Protein AF-0000000084446096 (afdb_homodimer)

Secondary structure (DSSP, 8-state):
--S----GGGS-SEEEEEE-TT----TT-EEEEEE-SHHHHHHHHHHHTTTTEEEEE-B-TTSTT-SSPPB-SEEEEEEEEEEEE-TTS-EEEEEEEEEEEEEEEEEPPPTTS-EEEEEE-GGGGGGG-SSS------HHHHHHHHHHHHHHTT----HHHHHHS-HHHHHHHHHHHS---HHHHHHHHH-SSHHHHHHHHHHHHHHHHHS-TT--------/--S----GGGS-SEEEEEE-TT----TT-EEEEEE-SHHHHHHHHHHHTTTTEEEEE-B-TTSTT-SSPPB-SEEEEEEEEEEEE-TTS-EEEEEEEEEEEEEEEEEPPPTTS-EEEEEE-GGGGGGG-SSS------HHHHHHHHHHHHHHTT----HHHHHHS-HHHHHHHHHHHS---HHHHHHHHH-SSHHHHHHHHHHHHHHHHHS-TT--------

Radius of gyration: 27.05 Å; Cα contacts (8 Å, |Δi|>4): 772; chains: 2; bounding box: 62×78×59 Å

Nearest PDB structures (foldseek):
  7cr9-assembly1_A  TM=6.882E-01  e=7.696E-15  Meiothermus taiwanensis
  3ljc-assembly1_A  TM=7.240E-01  e=1.503E-13  Escherichia coli K-12
  7p6u-assembly1_A  TM=7.204E-01  e=2.163E-13  Thermus thermophilus
  7p6u-assembly1_C  TM=6.932E-01  e=3.734E-13  Thermus thermophilus
  7ypj-assembly1_C  TM=7.300E-01  e=5.747E-10  Meiothermus taiwanensis

Foldseek 3Di:
DPPDQDDPVLDDQKAFEDADFQFAAAAQDKDKDKADDQLVLVRQVVLVVVQQKHKYWYFDPVQPPDVVGHTDQKIFMWHWPDWDADPVGMIITMTHTHWMWGFPAKDPADPSGTTMGGTHRVLISCSSVPDDDQQPAPVVLQVVLQVLLCVLVVHDDDVVVLVPDRPLVNLSVCLRPPRDGRVLNVVLRPQSDSNSSNVSSSVRSNVNSVVHPPPDPDDDPD/DPPDQDDPVLDDQKAFEDADFQFAAAAQDKDKDKADDQLVLVRQVVLVVVQQKHKYWYFDPVQPPDVVGHTDQKIFMWGWPDWDADPVGMIITMTHTHWMWGFPAKDPADPSGTTMGGTHRVLISCSSVPDDDQQPAPVVLQVVLQVLLCVLVVHDDDVVVLVPDRPLVNLSVCLRPPRDGRVLNVVLRPQSDSNSSNVSNSVRSNVNSVVHPPPDPDDDDD

Sequence (444 aa):
MPAFHPGPESLPEEIAVFPLTGALLLPQGRLPLNIFEPRYLAMVQDSLGRGRFFGMIQPDPSAPGVTPPGLYGTGCLGRVSSFSETEDGRLLITLTGLLRFQVRQELPLHPGGYRRVRADYRPWLADLETGGAEPLLDRAALMSALHPYFRARRIEANWEAIEKLPDPMLVTTLAMVCPFDPREKQALLEAPTPEDRARTLVTLLQMDALGGPDASPSGRPSMPAFHPGPESLPEEIAVFPLTGALLLPQGRLPLNIFEPRYLAMVQDSLGRGRFFGMIQPDPSAPGVTPPGLYGTGCLGRVSSFSETEDGRLLITLTGLLRFQVRQELPLHPGGYRRVRADYRPWLADLETGGAEPLLDRAALMSALHPYFRARRIEANWEAIEKLPDPMLVTTLAMVCPFDPREKQALLEAPTPEDRARTLVTLLQMDALGGPDASPSGRPS

Organism: NCBI:txid207340

Solvent-accessible surface area (backbone atoms only — not comparable to full-atom values): 24596 Å² total; per-residue (Å²): 110,71,57,80,74,77,54,80,86,72,56,72,48,66,37,42,46,48,73,36,78,61,60,56,62,43,56,77,29,76,42,76,44,81,41,68,54,67,30,56,44,42,48,52,54,54,16,38,47,57,83,21,42,38,24,44,30,29,54,24,82,85,44,70,90,45,87,69,64,37,63,47,55,58,34,20,35,22,32,60,43,28,39,36,59,43,66,87,54,29,38,41,34,30,33,31,20,46,27,44,30,34,60,75,40,78,48,74,67,40,94,59,65,34,47,28,30,34,49,42,45,75,94,32,58,69,50,67,53,82,81,59,83,74,53,83,65,65,57,68,61,40,51,63,26,43,54,53,30,32,59,74,67,70,53,86,73,63,61,71,61,58,70,67,42,55,67,68,56,39,47,47,48,49,63,48,64,50,91,56,55,48,69,57,42,48,50,50,67,65,33,88,41,70,44,50,26,45,53,50,50,40,52,52,32,46,54,52,44,70,53,60,91,72,77,68,80,79,75,76,79,128,111,70,57,80,74,79,54,80,86,73,56,71,49,66,38,43,46,50,72,35,78,63,60,55,64,43,56,79,29,76,42,77,45,80,39,68,54,67,31,55,43,45,48,52,53,54,16,39,47,57,84,21,41,37,23,43,30,30,54,25,80,85,43,70,90,46,87,70,63,35,62,48,56,57,34,20,36,22,32,60,44,26,39,34,61,43,65,87,54,30,38,40,33,30,34,32,20,46,26,43,30,34,60,76,40,78,47,75,66,39,93,59,66,34,46,30,30,33,48,42,45,77,92,31,58,70,49,68,54,81,81,59,81,74,52,82,64,64,55,68,61,40,51,63,29,45,55,54,29,32,58,74,67,69,54,88,73,62,60,70,61,56,69,67,42,56,66,68,56,39,48,48,49,48,63,49,66,51,90,57,55,48,67,56,41,49,50,50,66,66,35,89,42,70,44,50,26,43,51,51,51,39,52,51,32,48,54,52,44,70,53,59,89,71,76,66,81,78,77,78,78,128

pLDDT: mean 86.95, std 16.66, range [24.16, 98.62]

InterPro domains:
  IPR001711 Phospholipase C, phosphatidylinositol-specific, Y domain [PS50008] (80-123)
  IPR003111 Lon protease, N-terminal domain [PF02190] (14-206)
  IPR003111 Lon protease, N-terminal domain [PS51787] (15-209)
  IPR003111 Lon protease, N-terminal domain [SM00464] (14-207)
  IPR015947 PUA-like superfamily [SSF88697] (14-206)
  IPR046336 Lon protease, N-terminal domain superfamily [G3DSA:2.30.130.40] (13-120)

Structure (mmCIF, N/CA/C/O backbone):
data_AF-0000000084446096-model_v1
#
loop_
_entity.id
_entity.type
_entity.pdbx_description
1 polymer 'Peptidase S16'
#
loop_
_atom_site.group_PDB
_atom_site.id
_atom_site.type_symbol
_atom_site.label_atom_id
_atom_site.label_alt_id
_atom_site.label_comp_id
_atom_site.label_asym_id
_atom_site.label_entity_id
_atom_site.label_seq_id
_atom_site.pdbx_PDB_ins_code
_atom_site.Cartn_x
_atom_site.Cartn_y
_atom_site.Cartn_z
_atom_site.occupancy
_atom_site.B_iso_or_equiv
_atom_site.auth_seq_id
_atom_site.auth_comp_id
_atom_site.auth_asym_id
_atom_site.auth_atom_id
_atom_site.pdbx_PDB_model_num
ATOM 1 N N . MET A 1 1 ? -19.516 4.328 5.246 1 31.83 1 MET A N 1
ATOM 2 C CA . MET A 1 1 ? -18.672 4.699 6.387 1 31.83 1 MET A CA 1
ATOM 3 C C . MET A 1 1 ? -17.203 4.5 6.07 1 31.83 1 MET A C 1
ATOM 5 O O . MET A 1 1 ? -16.828 3.562 5.359 1 31.83 1 MET A O 1
ATOM 9 N N . PRO A 1 2 ? -16.484 5.578 6.168 1 45.25 2 PRO A N 1
ATOM 10 C CA . PRO A 1 2 ? -15.062 5.316 5.922 1 45.25 2 PRO A CA 1
ATOM 11 C C . PRO A 1 2 ? -14.562 4.074 6.652 1 45.25 2 PRO A C 1
ATOM 13 O O . PRO A 1 2 ? -15.062 3.736 7.727 1 45.25 2 PRO A O 1
ATOM 16 N N . ALA A 1 3 ? -14.008 3.195 5.82 1 50.19 3 ALA A N 1
ATOM 17 C CA . ALA A 1 3 ? -13.797 1.806 6.215 1 50.19 3 ALA A CA 1
ATOM 18 C C . ALA A 1 3 ? -13.125 1.723 7.586 1 50.19 3 ALA A C 1
ATOM 20 O O . ALA A 1 3 ? -13.383 0.788 8.352 1 50.19 3 ALA A O 1
ATOM 21 N N . PHE A 1 4 ? -12.242 2.766 7.84 1 55.53 4 PHE A N 1
ATOM 22 C CA . PHE A 1 4 ? -11.57 2.578 9.117 1 55.53 4 PHE A CA 1
ATOM 23 C C . PHE A 1 4 ? -11.969 3.672 10.102 1 55.53 4 PHE A C 1
ATOM 25 O O . PHE A 1 4 ? -11.672 4.848 9.883 1 55.53 4 PHE A O 1
ATOM 32 N N . HIS A 1 5 ? -12.883 3.389 11.109 1 64.19 5 HIS A N 1
ATOM 33 C CA . HIS A 1 5 ? -13.289 4.285 12.188 1 64.19 5 HIS A CA 1
ATOM 34 C C . HIS A 1 5 ? -12.898 3.732 13.547 1 64.19 5 HIS A C 1
ATOM 36 O O . HIS A 1 5 ? -13.711 3.092 14.227 1 64.19 5 HIS A O 1
ATOM 42 N N . PRO A 1 6 ? -11.641 4.07 13.836 1 65.5 6 PRO A N 1
ATOM 43 C CA . PRO A 1 6 ? -11.195 3.486 15.109 1 65.5 6 PRO A CA 1
ATOM 44 C C . PRO A 1 6 ? -11.812 4.176 16.328 1 65.5 6 PRO A C 1
ATOM 46 O O . PRO A 1 6 ? -12.039 5.387 16.297 1 65.5 6 PRO A O 1
ATOM 49 N N . GLY A 1 7 ? -12.219 3.348 17.266 1 72.56 7 GLY A N 1
ATOM 50 C CA . GLY A 1 7 ? -12.539 3.928 18.547 1 72.56 7 GLY A CA 1
ATOM 51 C C . GLY A 1 7 ? -11.328 4.473 19.281 1 72.56 7 GLY A C 1
ATOM 52 O O . GLY A 1 7 ? -10.195 4.074 19 1 72.56 7 GLY A O 1
ATOM 53 N N . PRO A 1 8 ? -11.492 5.488 20.078 1 74.5 8 PRO A N 1
ATOM 54 C CA . PRO A 1 8 ? -10.375 6.121 20.781 1 74.5 8 PRO A CA 1
ATOM 55 C C . PRO A 1 8 ? -9.492 5.109 21.516 1 74.5 8 PRO A C 1
ATOM 57 O O . PRO A 1 8 ? -8.281 5.32 21.641 1 74.5 8 PRO A O 1
ATOM 60 N N . GLU A 1 9 ? -10.062 4.059 21.922 1 75.88 9 GLU A N 1
ATOM 61 C CA . GLU A 1 9 ? -9.328 3.059 22.688 1 75.88 9 GLU A CA 1
ATOM 62 C C . GLU A 1 9 ? -8.344 2.295 21.812 1 75.88 9 GLU A C 1
ATOM 64 O O . GLU A 1 9 ? -7.398 1.687 22.312 1 75.88 9 GLU A O 1
ATOM 69 N N . SER A 1 10 ? -8.5 2.408 20.547 1 83.12 10 SER A N 1
ATOM 70 C CA . SER A 1 10 ? -7.684 1.621 19.641 1 83.12 10 SER A CA 1
ATOM 71 C C . SER A 1 10 ? -6.5 2.43 19.109 1 83.12 10 SER A C 1
ATOM 73 O O . SER A 1 10 ? -5.633 1.896 18.422 1 83.12 10 SER A O 1
ATOM 75 N N . LEU A 1 11 ? -6.445 3.67 19.641 1 90.75 11 LEU A N 1
ATOM 76 C CA . LEU A 1 11 ? -5.398 4.543 19.125 1 90.75 11 LEU A CA 1
ATOM 77 C C . LEU A 1 11 ? -4.094 4.332 19.891 1 90.75 11 LEU A C 1
ATOM 79 O O . LEU A 1 11 ? -4.105 4.141 21.109 1 90.75 11 LEU A O 1
ATOM 83 N N . PRO A 1 12 ? -3.021 4.324 19.234 1 94.44 12 PRO A N 1
ATOM 84 C CA . PRO A 1 12 ? -1.733 4.098 19.891 1 94.44 12 PRO A CA 1
ATOM 85 C C . PRO A 1 12 ? -1.285 5.285 20.75 1 94.44 12 PRO A C 1
ATOM 87 O O . PRO A 1 12 ? -1.377 6.434 20.297 1 94.44 12 PRO A O 1
ATOM 90 N N . GLU A 1 13 ? -0.764 5.039 21.891 1 94.5 13 GLU A N 1
ATOM 91 C CA . GLU A 1 13 ? -0.265 6.082 22.781 1 94.5 13 GLU A CA 1
ATOM 92 C C . GLU A 1 13 ? 1.107 6.578 22.344 1 94.5 13 GLU A C 1
ATOM 94 O O . GLU A 1 13 ? 1.415 7.766 22.469 1 94.5 13 GLU A O 1
ATOM 99 N N . GLU A 1 14 ? 1.93 5.613 21.984 1 97.12 14 GLU A N 1
ATOM 100 C CA . GLU A 1 14 ? 3.24 5.934 21.422 1 97.12 14 GLU A CA 1
ATOM 101 C C . GLU A 1 14 ? 3.246 5.801 19.906 1 97.12 14 GLU A C 1
ATOM 103 O O . GLU A 1 14 ? 2.889 4.75 19.375 1 97.12 14 GLU A O 1
ATOM 108 N N . ILE A 1 15 ? 3.623 6.852 19.25 1 97.75 15 ILE A N 1
ATOM 109 C CA . ILE A 1 15 ? 3.572 6.82 17.797 1 97.75 15 ILE A CA 1
ATOM 110 C C . ILE A 1 15 ? 4.895 7.32 17.219 1 97.75 15 ILE A C 1
ATOM 112 O O . ILE A 1 15 ? 5.562 8.164 17.828 1 97.75 15 ILE A O 1
ATOM 116 N N . ALA A 1 16 ? 5.301 6.766 16.094 1 98.25 16 ALA A N 1
ATOM 117 C CA . ALA A 1 16 ? 6.348 7.367 15.281 1 98.25 16 ALA A CA 1
ATOM 118 C C . ALA A 1 16 ? 5.875 8.672 14.656 1 98.25 16 ALA A C 1
ATOM 120 O O . ALA A 1 16 ? 4.68 8.852 14.398 1 98.25 16 ALA A O 1
ATOM 121 N N . VAL A 1 17 ? 6.746 9.586 14.445 1 98.06 17 VAL A N 1
ATOM 122 C CA . VAL A 1 17 ? 6.352 10.852 13.828 1 98.06 17 VAL A CA 1
ATOM 123 C C . VAL A 1 17 ? 7.285 11.164 12.656 1 98.06 17 VAL A C 1
ATOM 125 O O . VAL A 1 17 ? 8.469 10.828 12.695 1 98.06 17 VAL A O 1
ATOM 128 N N . PHE A 1 18 ? 6.785 11.75 11.656 1 98.19 18 PHE A N 1
ATOM 129 C CA . PHE A 1 18 ? 7.5 12.234 10.477 1 98.19 18 PHE A CA 1
ATOM 130 C C . PHE A 1 18 ? 7.555 13.758 10.461 1 98.19 18 PHE A C 1
ATOM 132 O O . PHE A 1 18 ? 6.613 14.406 10.008 1 98.19 18 PHE A O 1
ATOM 139 N N . PRO A 1 19 ? 8.617 14.273 10.977 1 97.12 19 PRO A N 1
ATOM 140 C CA . PRO A 1 19 ? 8.766 15.727 10.922 1 97.12 19 PRO A CA 1
ATOM 141 C C . PRO A 1 19 ? 9.023 16.25 9.508 1 97.12 19 PRO A C 1
ATOM 143 O O . PRO A 1 19 ? 10.023 15.883 8.883 1 97.12 19 PRO A O 1
ATOM 146 N N . LEU A 1 20 ? 8.156 17.078 9.016 1 95.69 20 LEU A N 1
ATOM 147 C CA . LEU A 1 20 ? 8.305 17.625 7.672 1 95.69 20 LEU A CA 1
ATOM 148 C C . LEU A 1 20 ? 7.824 19.078 7.629 1 95.69 20 LEU A C 1
ATOM 150 O O . LEU A 1 20 ? 6.641 19.359 7.832 1 95.69 20 LEU A O 1
ATOM 154 N N . THR A 1 21 ? 8.742 19.891 7.344 1 94.69 21 THR A N 1
ATOM 155 C CA . THR A 1 21 ? 8.422 21.312 7.293 1 94.69 21 THR A CA 1
ATOM 156 C C . THR A 1 21 ? 7.492 21.625 6.117 1 94.69 21 THR A C 1
ATOM 158 O O . THR A 1 21 ? 7.727 21.156 5 1 94.69 21 THR A O 1
ATOM 161 N N . GLY A 1 22 ? 6.43 22.312 6.367 1 94.12 22 GLY A N 1
ATOM 162 C CA . GLY A 1 22 ? 5.551 22.797 5.316 1 94.12 22 GLY A CA 1
ATOM 163 C C . GLY A 1 22 ? 4.496 21.797 4.906 1 94.12 22 GLY A C 1
ATOM 164 O O . GLY A 1 22 ? 3.631 22.094 4.078 1 94.12 22 GLY A O 1
ATOM 165 N N . ALA A 1 23 ? 4.52 20.625 5.465 1 95 23 ALA A N 1
ATOM 166 C CA . ALA A 1 23 ? 3.5 19.625 5.18 1 95 23 ALA A CA 1
ATOM 167 C C . ALA A 1 23 ? 2.379 19.672 6.211 1 95 23 ALA A C 1
ATOM 169 O O . ALA A 1 23 ? 2.635 19.812 7.41 1 95 23 ALA A O 1
ATOM 170 N N . LEU A 1 24 ? 1.192 19.672 5.703 1 96.94 24 LEU A N 1
ATOM 171 C CA . LEU A 1 24 ? 0.022 19.656 6.574 1 96.94 24 LEU A CA 1
ATOM 172 C C . LEU A 1 24 ? -0.856 18.438 6.297 1 96.94 24 LEU A C 1
ATOM 174 O O . LEU A 1 24 ? -1.162 18.141 5.141 1 96.94 24 LEU A O 1
ATOM 178 N N . LEU A 1 25 ? -1.124 17.703 7.324 1 98.19 25 LEU A N 1
ATOM 179 C CA . LEU A 1 25 ? -2.133 16.656 7.297 1 98.19 25 LEU A CA 1
ATOM 180 C C . LEU A 1 25 ? -3.305 17 8.211 1 98.19 25 LEU A C 1
ATOM 182 O O . LEU A 1 25 ? -3.107 17.359 9.375 1 98.19 25 LEU A O 1
ATOM 186 N N . LEU A 1 26 ? -4.457 16.984 7.637 1 97.38 26 LEU A N 1
ATOM 187 C CA . LEU A 1 26 ? -5.68 17.219 8.398 1 97.38 26 LEU A CA 1
ATOM 188 C C . LEU A 1 26 ? -6.539 15.953 8.438 1 97.38 26 LEU A C 1
ATOM 190 O O . LEU A 1 26 ? -6.398 15.078 7.582 1 97.38 26 LEU A O 1
ATOM 194 N N . PRO A 1 27 ? -7.387 15.836 9.5 1 95 27 PRO A N 1
ATOM 195 C CA . PRO A 1 27 ? -8.312 14.703 9.5 1 95 27 PRO A CA 1
ATOM 196 C C . PRO A 1 27 ? -9.07 14.555 8.18 1 95 27 PRO A C 1
ATOM 198 O O . PRO A 1 27 ? -9.5 15.555 7.594 1 95 27 PRO A O 1
ATOM 201 N N . GLN A 1 28 ? -9.086 13.336 7.68 1 91.75 28 GLN A N 1
ATOM 202 C CA . GLN A 1 28 ? -9.766 12.961 6.445 1 91.75 28 GLN A CA 1
ATOM 203 C C . GLN A 1 28 ? -8.992 13.422 5.219 1 91.75 28 GLN A C 1
ATOM 205 O O . GLN A 1 28 ? -9.344 13.094 4.086 1 91.75 28 GLN A O 1
ATOM 210 N N . GLY A 1 29 ? -7.973 14.219 5.418 1 95 29 GLY A N 1
ATOM 211 C CA . GLY A 1 29 ? -7.102 14.594 4.316 1 95 29 GLY A CA 1
ATOM 212 C C . GLY A 1 29 ? -6.191 13.469 3.861 1 95 29 GLY A C 1
ATOM 213 O O . GLY A 1 29 ? -5.848 12.586 4.648 1 95 29 GLY A O 1
ATOM 214 N N . ARG A 1 30 ? -5.848 13.484 2.604 1 96.06 30 ARG A N 1
ATOM 215 C CA . ARG A 1 30 ? -4.922 12.5 2.039 1 96.06 30 ARG A CA 1
ATOM 216 C C . ARG A 1 30 ? -3.619 13.164 1.605 1 96.06 30 ARG A C 1
ATOM 218 O O . ARG A 1 30 ? -3.631 14.102 0.798 1 96.06 30 ARG A O 1
ATOM 225 N N . LEU A 1 31 ? -2.549 12.68 2.139 1 97.5 31 LEU A N 1
ATOM 226 C CA . LEU A 1 31 ? -1.237 13.258 1.86 1 97.5 31 LEU A CA 1
ATOM 227 C C . LEU A 1 31 ? -0.334 12.242 1.167 1 97.5 31 LEU A C 1
ATOM 229 O O . LEU A 1 31 ? 0.108 11.266 1.788 1 97.5 31 LEU A O 1
ATOM 233 N N . PRO A 1 32 ? -0.068 12.414 -0.142 1 97.19 32 PRO A N 1
ATOM 234 C CA . PRO A 1 32 ? 0.92 11.555 -0.799 1 97.19 32 PRO A CA 1
ATOM 235 C C . PRO A 1 32 ? 2.354 11.867 -0.376 1 97.19 32 PRO A C 1
ATOM 237 O O . PRO A 1 32 ? 2.711 13.039 -0.226 1 97.19 32 PRO A O 1
ATOM 240 N N . LEU A 1 33 ? 3.146 10.922 -0.119 1 97.56 33 LEU A N 1
ATOM 241 C CA . LEU A 1 33 ? 4.539 11.07 0.29 1 97.56 33 LEU A CA 1
ATOM 242 C C . LEU A 1 33 ? 5.441 10.125 -0.495 1 97.56 33 LEU A C 1
ATOM 244 O O . LEU A 1 33 ? 5.027 9.016 -0.851 1 97.56 33 LEU A O 1
ATOM 248 N N . ASN A 1 34 ? 6.547 10.586 -0.833 1 96.56 34 ASN A N 1
ATOM 249 C CA . ASN A 1 34 ? 7.633 9.789 -1.397 1 96.56 34 ASN A CA 1
ATOM 250 C C . ASN A 1 34 ? 8.727 9.531 -0.369 1 96.56 34 ASN A C 1
ATOM 252 O O . ASN A 1 34 ? 9.461 10.445 0.012 1 96.56 34 ASN A O 1
ATOM 256 N N . ILE A 1 35 ? 8.844 8.32 0.044 1 97.44 35 ILE A N 1
ATOM 257 C CA . ILE A 1 35 ? 9.742 7.973 1.136 1 97.44 35 ILE A CA 1
ATOM 258 C C . ILE A 1 35 ? 10.992 7.289 0.577 1 97.44 35 ILE A C 1
ATOM 260 O O . ILE A 1 35 ? 10.891 6.27 -0.111 1 97.44 35 ILE A O 1
ATOM 264 N N . PHE A 1 36 ? 12.227 7.805 0.902 1 95.69 36 PHE A N 1
ATOM 265 C CA . PHE A 1 36 ? 13.43 7.188 0.361 1 95.69 36 PHE A CA 1
ATOM 266 C C . PHE A 1 36 ? 14.555 7.195 1.39 1 95.69 36 PHE A C 1
ATOM 268 O O . PHE A 1 36 ? 15.531 6.453 1.26 1 95.69 36 PHE A O 1
ATOM 275 N N . GLU A 1 37 ? 14.469 8.062 2.383 1 95.94 37 GLU A N 1
ATOM 276 C CA . GLU A 1 37 ? 15.484 8.047 3.43 1 95.94 37 GLU A CA 1
ATOM 277 C C . GLU A 1 37 ? 15.391 6.773 4.27 1 95.94 37 GLU A C 1
ATOM 279 O O . GLU A 1 37 ? 14.305 6.379 4.691 1 95.94 37 GLU A O 1
ATOM 284 N N . PRO A 1 38 ? 16.438 6.137 4.605 1 95.5 38 PRO A N 1
ATOM 285 C CA . PRO A 1 38 ? 16.438 4.855 5.312 1 95.5 38 PRO A CA 1
ATOM 286 C C . PRO A 1 38 ? 15.641 4.887 6.609 1 95.5 38 PRO A C 1
ATOM 288 O O . PRO A 1 38 ? 14.891 3.953 6.898 1 95.5 38 PRO A O 1
ATOM 291 N N . ARG A 1 39 ? 15.781 5.934 7.434 1 96.25 39 ARG A N 1
ATOM 292 C CA . ARG A 1 39 ? 15.078 6 8.711 1 96.25 39 ARG A CA 1
ATOM 293 C C . ARG A 1 39 ? 13.57 6.059 8.508 1 96.25 39 ARG A C 1
ATOM 295 O O . ARG A 1 39 ? 12.812 5.473 9.281 1 96.25 39 ARG A O 1
ATOM 302 N N . TYR A 1 40 ? 13.141 6.75 7.508 1 97.19 40 TYR A N 1
ATOM 303 C CA . TYR A 1 40 ? 11.703 6.871 7.277 1 97.19 40 TYR A CA 1
ATOM 304 C C . TYR A 1 40 ? 11.172 5.645 6.547 1 97.19 40 TYR A C 1
ATOM 306 O O . TYR A 1 40 ? 9.992 5.297 6.691 1 97.19 40 TYR A O 1
ATOM 314 N N . LEU A 1 41 ? 12.023 5.035 5.715 1 95.12 41 LEU A N 1
ATOM 315 C CA . LEU A 1 41 ? 11.648 3.73 5.184 1 95.12 41 LEU A CA 1
ATOM 316 C C . LEU A 1 41 ? 11.359 2.744 6.309 1 95.12 41 LEU A C 1
ATOM 318 O O . LEU A 1 41 ? 10.344 2.051 6.289 1 95.12 41 LEU A O 1
ATOM 322 N N . ALA A 1 42 ? 12.227 2.729 7.281 1 94.81 42 ALA A N 1
ATOM 323 C CA . ALA A 1 42 ? 12.047 1.869 8.445 1 94.81 42 ALA A CA 1
ATOM 324 C C . ALA A 1 42 ? 10.773 2.23 9.211 1 94.81 42 ALA A C 1
ATOM 326 O O . ALA A 1 42 ? 10.031 1.348 9.641 1 94.81 42 ALA A O 1
ATOM 327 N N . MET A 1 43 ? 10.547 3.496 9.359 1 97.19 43 MET A N 1
ATOM 328 C CA . MET A 1 43 ? 9.367 3.979 10.07 1 97.19 43 MET A CA 1
ATOM 329 C C . MET A 1 43 ? 8.086 3.469 9.414 1 97.19 43 MET A C 1
ATOM 331 O O . MET A 1 43 ? 7.211 2.928 10.094 1 97.19 43 MET A O 1
ATOM 335 N N . VAL A 1 44 ? 8.047 3.666 8.102 1 96.56 44 VAL A N 1
ATOM 336 C CA . VAL A 1 44 ? 6.852 3.266 7.367 1 96.56 44 VAL A CA 1
ATOM 337 C C . VAL A 1 44 ? 6.684 1.749 7.438 1 96.56 44 VAL A C 1
ATOM 339 O O . VAL A 1 44 ? 5.594 1.251 7.73 1 96.56 44 VAL A O 1
ATOM 342 N N . GLN A 1 45 ? 7.746 1.01 7.23 1 92.69 45 GLN A N 1
ATOM 343 C CA . GLN A 1 45 ? 7.688 -0.447 7.289 1 92.69 45 GLN A CA 1
ATOM 344 C C . GLN A 1 45 ? 7.199 -0.924 8.656 1 92.69 45 GLN A C 1
ATOM 346 O O . GLN A 1 45 ? 6.332 -1.796 8.742 1 92.69 45 GLN A O 1
ATOM 351 N N . ASP A 1 46 ? 7.715 -0.338 9.711 1 94.31 46 ASP A N 1
ATOM 352 C CA . ASP A 1 46 ? 7.305 -0.697 11.062 1 94.31 46 ASP A CA 1
ATOM 353 C C . ASP A 1 46 ? 5.832 -0.364 11.297 1 94.31 46 ASP A C 1
ATOM 355 O O . ASP A 1 46 ? 5.113 -1.125 11.945 1 94.31 46 ASP A O 1
ATOM 359 N N . SER A 1 47 ? 5.422 0.729 10.789 1 95.88 47 SER A N 1
ATOM 360 C CA . SER A 1 47 ? 4.051 1.175 10.992 1 95.88 47 SER A CA 1
ATOM 361 C C . SER A 1 47 ? 3.055 0.221 10.344 1 95.88 47 SER A C 1
ATOM 363 O O . SER A 1 47 ? 1.933 0.059 10.828 1 95.88 47 SER A O 1
ATOM 365 N N . LEU A 1 48 ? 3.463 -0.393 9.203 1 92.56 48 LEU A N 1
ATOM 366 C CA . LEU A 1 48 ? 2.598 -1.336 8.5 1 92.56 48 LEU A CA 1
ATOM 367 C C . LEU A 1 48 ? 2.17 -2.471 9.43 1 92.56 48 LEU A C 1
ATOM 369 O O . LEU A 1 48 ? 1.053 -2.98 9.312 1 92.56 48 LEU A O 1
ATOM 373 N N . GLY A 1 49 ? 3.002 -2.799 10.367 1 89.19 49 GLY A N 1
ATOM 374 C CA . GLY A 1 49 ? 2.703 -3.883 11.289 1 89.19 49 GLY A CA 1
ATOM 375 C C . GLY A 1 49 ? 2.051 -3.408 12.578 1 89.19 49 GLY A C 1
ATOM 376 O O . GLY A 1 49 ? 1.717 -4.219 13.445 1 89.19 49 GLY A O 1
ATOM 377 N N . ARG A 1 50 ? 1.949 -2.096 12.719 1 89.44 50 ARG A N 1
ATOM 378 C CA . ARG A 1 50 ? 1.402 -1.511 13.938 1 89.44 50 ARG A CA 1
ATOM 379 C C . ARG A 1 50 ? 0.181 -0.65 13.633 1 89.44 50 ARG A C 1
ATOM 381 O O . ARG A 1 50 ? 0.111 0.507 14.047 1 89.44 50 ARG A O 1
ATOM 388 N N . GLY A 1 51 ? -0.7 -1.216 12.875 1 90.31 51 GLY A N 1
ATOM 389 C CA . GLY A 1 51 ? -1.942 -0.521 12.578 1 90.31 51 GLY A CA 1
ATOM 390 C C . GLY A 1 51 ? -1.814 0.472 11.438 1 90.31 51 GLY A C 1
ATOM 391 O O . GLY A 1 51 ? -2.785 1.144 11.078 1 90.31 51 GLY A O 1
ATOM 392 N N . ARG A 1 52 ? -0.59 0.663 10.891 1 94.44 52 ARG A N 1
ATOM 393 C CA . ARG A 1 52 ? -0.302 1.537 9.758 1 94.44 52 ARG A CA 1
ATOM 394 C C . ARG A 1 52 ? -0.38 3.004 10.164 1 94.44 52 ARG A C 1
ATOM 396 O O . ARG A 1 52 ? -0.802 3.852 9.375 1 94.44 52 ARG A O 1
ATOM 403 N N . PHE A 1 53 ? 0.006 3.244 11.469 1 96.56 53 PHE A N 1
ATOM 404 C CA . PHE A 1 53 ? -0.144 4.594 12 1 96.56 53 PHE A CA 1
ATOM 405 C C . PHE A 1 53 ? 1.21 5.285 12.109 1 96.56 53 PHE A C 1
ATOM 407 O O . PHE A 1 53 ? 2.199 4.664 12.5 1 96.56 53 PHE A O 1
ATOM 414 N N . PHE A 1 54 ? 1.266 6.516 11.742 1 97.81 54 PHE A N 1
ATOM 415 C CA . PHE A 1 54 ? 2.301 7.422 12.227 1 97.81 54 PHE A CA 1
ATOM 416 C C . PHE A 1 54 ? 1.841 8.867 12.133 1 97.81 54 PHE A C 1
ATOM 418 O O . PHE A 1 54 ? 0.833 9.164 11.484 1 97.81 54 PHE A O 1
ATOM 425 N N . GLY A 1 55 ? 2.494 9.703 12.82 1 98.38 55 GLY A N 1
ATOM 426 C CA . GLY A 1 55 ? 2.062 11.086 12.906 1 98.38 55 GLY A CA 1
ATOM 427 C C . GLY A 1 55 ? 2.857 12.016 12.008 1 98.38 55 GLY A C 1
ATOM 428 O O . GLY A 1 55 ? 4.078 11.883 11.891 1 98.38 55 GLY A O 1
ATOM 429 N N . MET A 1 56 ? 2.156 12.883 11.359 1 98.56 56 MET A N 1
ATOM 430 C CA . MET A 1 56 ? 2.768 14.008 10.664 1 98.56 56 MET A CA 1
ATOM 431 C C . MET A 1 56 ? 2.893 15.219 11.586 1 98.56 56 MET A C 1
ATOM 433 O O . MET A 1 56 ? 1.946 15.562 12.297 1 98.56 56 MET A O 1
ATOM 437 N N . ILE A 1 57 ? 4.039 15.836 11.586 1 98.19 57 ILE A N 1
ATOM 438 C CA . ILE A 1 57 ? 4.254 16.969 12.469 1 98.19 57 ILE A CA 1
ATOM 439 C C . ILE A 1 57 ? 5.312 17.891 11.875 1 98.19 57 ILE A C 1
ATOM 441 O O . ILE A 1 57 ? 6.203 17.438 11.148 1 98.19 57 ILE A O 1
ATOM 445 N N . GLN A 1 58 ? 5.199 19.188 12.102 1 96.94 58 GLN A N 1
ATOM 446 C CA . GLN A 1 58 ? 6.215 20.109 11.641 1 96.94 58 GLN A CA 1
ATOM 447 C C . GLN A 1 58 ? 7.285 20.344 12.711 1 96.94 58 GLN A C 1
ATOM 449 O O . GLN A 1 58 ? 6.984 20.344 13.906 1 96.94 58 GLN A O 1
ATOM 454 N N . PRO A 1 59 ? 8.469 20.453 12.266 1 94.38 59 PRO A N 1
ATOM 455 C CA . PRO A 1 59 ? 9.461 20.969 13.211 1 94.38 59 PRO A CA 1
ATOM 456 C C . PRO A 1 59 ? 9.148 22.391 13.672 1 94.38 59 PRO A C 1
ATOM 458 O O . PRO A 1 59 ? 8.523 23.156 12.938 1 94.38 59 PRO A O 1
ATOM 461 N N . ASP A 1 60 ? 9.516 22.656 14.867 1 90.44 60 ASP A N 1
ATOM 462 C CA . ASP A 1 60 ? 9.312 23.984 15.43 1 90.44 60 ASP A CA 1
ATOM 463 C C . ASP A 1 60 ? 10.555 24.859 15.227 1 90.44 60 ASP A C 1
ATOM 465 O O . ASP A 1 60 ? 11.609 24.594 15.812 1 90.44 60 ASP A O 1
ATOM 469 N N . PRO A 1 61 ? 10.484 25.844 14.367 1 80.5 61 PRO A N 1
ATOM 470 C CA . PRO A 1 61 ? 11.664 26.688 14.125 1 80.5 61 PRO A CA 1
ATOM 471 C C . PRO A 1 61 ? 12.117 27.453 15.375 1 80.5 61 PRO A C 1
ATOM 473 O O . PRO A 1 61 ? 13.25 27.922 15.438 1 80.5 61 PRO A O 1
ATOM 476 N N . SER A 1 62 ? 11.195 27.766 16.281 1 76 62 SER A N 1
ATOM 477 C CA . SER A 1 62 ? 11.516 28.562 17.453 1 76 62 SER A CA 1
ATOM 478 C C . SER A 1 62 ? 12.344 27.766 18.453 1 76 62 SER A C 1
ATOM 480 O O . SER A 1 62 ? 12.883 28.328 19.406 1 76 62 SER A O 1
ATOM 482 N N . ALA A 1 63 ? 12.375 26.438 18.328 1 64.56 63 ALA A N 1
ATOM 483 C CA . ALA A 1 63 ? 13.195 25.656 19.25 1 64.56 63 ALA A CA 1
ATOM 484 C C . ALA A 1 63 ? 14.656 25.641 18.797 1 64.56 63 ALA A C 1
ATOM 486 O O . ALA A 1 63 ? 15.094 24.703 18.141 1 64.56 63 ALA A O 1
ATOM 487 N N . PRO A 1 64 ? 15.336 26.797 18.844 1 56.28 64 PRO A N 1
ATOM 488 C CA . PRO A 1 64 ? 16.719 26.938 18.406 1 56.28 64 PRO A CA 1
ATOM 489 C C . PRO A 1 64 ? 17.688 26.078 19.219 1 56.28 64 PRO A C 1
ATOM 491 O O . PRO A 1 64 ? 17.453 25.828 20.406 1 56.28 64 PRO A O 1
ATOM 494 N N . GLY A 1 65 ? 18.766 25.422 18.531 1 53.59 65 GLY A N 1
ATOM 495 C CA . GLY A 1 65 ? 19.953 24.875 19.156 1 53.59 65 GLY A CA 1
ATOM 496 C C . GLY A 1 65 ? 19.844 23.375 19.422 1 53.59 65 GLY A C 1
ATOM 497 O O . GLY A 1 65 ? 20.781 22.766 19.938 1 53.59 65 GLY A O 1
ATOM 498 N N . VAL A 1 66 ? 18.562 22.891 19.547 1 55.53 66 VAL A N 1
ATOM 499 C CA . VAL A 1 66 ? 18.547 21.469 19.875 1 55.53 66 VAL A CA 1
ATOM 500 C C . VAL A 1 66 ? 18.609 20.641 18.594 1 55.53 66 VAL A C 1
ATOM 502 O O . VAL A 1 66 ? 17.938 20.953 17.609 1 55.53 66 VAL A O 1
ATOM 505 N N . THR A 1 67 ? 19.688 20.016 18.266 1 63.53 67 THR A N 1
ATOM 506 C CA . THR A 1 67 ? 19.797 19.016 17.219 1 63.53 67 THR A CA 1
ATOM 507 C C . THR A 1 67 ? 19.344 17.656 17.719 1 63.53 67 THR A C 1
ATOM 509 O O . THR A 1 67 ? 19.922 17.109 18.672 1 63.53 67 THR A O 1
ATOM 512 N N . PRO A 1 68 ? 18.297 17.219 17.109 1 68.31 68 PRO A N 1
ATOM 513 C CA . PRO A 1 68 ? 17.422 17.672 16.031 1 68.31 68 PRO A CA 1
ATOM 514 C C . PRO A 1 68 ? 16.438 18.75 16.5 1 68.31 68 PRO A C 1
ATOM 516 O O . PRO A 1 68 ? 16.188 18.891 17.688 1 68.31 68 PRO A O 1
ATOM 519 N N . PRO A 1 69 ? 15.953 19.578 15.555 1 77.12 69 PRO A N 1
ATOM 520 C CA . PRO A 1 69 ? 15.016 20.641 15.922 1 77.12 69 PRO A CA 1
ATOM 521 C C . PRO A 1 69 ? 13.82 20.125 16.719 1 77.12 69 PRO A C 1
ATOM 523 O O . PRO A 1 69 ? 13.391 18.984 16.531 1 77.12 69 PRO A O 1
ATOM 526 N N . GLY A 1 70 ? 13.359 20.859 17.547 1 90.31 70 GLY A N 1
ATOM 527 C CA . GLY A 1 70 ? 12.148 20.531 18.266 1 90.31 70 GLY A CA 1
ATOM 528 C C . GLY A 1 70 ? 10.93 20.391 17.375 1 90.31 70 GLY A C 1
ATOM 529 O O . GLY A 1 70 ? 11 20.688 16.172 1 90.31 70 GLY A O 1
ATOM 530 N N . LEU A 1 71 ? 9.898 19.812 17.828 1 94.81 71 LEU A N 1
ATOM 531 C CA . LEU A 1 71 ? 8.648 19.609 17.109 1 94.81 71 LEU A CA 1
ATOM 532 C C . LEU A 1 71 ? 7.574 20.578 17.594 1 94.81 71 LEU A C 1
ATOM 534 O O . LEU A 1 71 ? 7.602 21.016 18.75 1 94.81 71 LEU A O 1
ATOM 538 N N . TYR A 1 72 ? 6.719 21.016 16.734 1 95.75 72 TYR A N 1
ATOM 539 C CA . TYR A 1 72 ? 5.5 21.672 17.203 1 95.75 72 TYR A CA 1
ATOM 540 C C . TYR A 1 72 ? 4.738 20.781 18.172 1 95.75 72 TYR A C 1
ATOM 542 O O . TYR A 1 72 ? 4.938 19.562 18.188 1 95.75 72 TYR A O 1
ATOM 550 N N . GLY A 1 73 ? 3.875 21.328 18.984 1 96.06 73 GLY A N 1
ATOM 551 C CA . GLY A 1 73 ? 3.146 20.578 20 1 96.06 73 GLY A CA 1
ATOM 552 C C . GLY A 1 73 ? 1.973 19.797 19.438 1 96.06 73 GLY A C 1
ATOM 553 O O . GLY A 1 73 ? 1.465 18.875 20.078 1 96.06 73 GLY A O 1
ATOM 554 N N . THR A 1 74 ? 1.573 20.188 18.219 1 97.94 74 THR A N 1
ATOM 555 C CA . THR A 1 74 ? 0.394 19.562 17.625 1 97.94 74 THR A CA 1
ATOM 556 C C . THR A 1 74 ? 0.721 18.969 16.266 1 97.94 74 THR A C 1
ATOM 558 O O . THR A 1 74 ? 1.377 19.609 15.445 1 97.94 74 THR A O 1
ATOM 561 N N . GLY A 1 75 ? 0.352 17.719 16.078 1 98.31 75 GLY A N 1
ATOM 562 C CA . GLY A 1 75 ? 0.408 17.047 14.797 1 98.31 75 GLY A CA 1
ATOM 563 C C . GLY A 1 75 ? -0.88 16.328 14.453 1 98.31 75 GLY A C 1
ATOM 564 O O . GLY A 1 75 ? -1.924 16.578 15.055 1 98.31 75 GLY A O 1
ATOM 565 N N . CYS A 1 76 ? -0.827 15.57 13.422 1 98.62 76 CYS A N 1
ATOM 566 C CA . CYS A 1 76 ? -1.987 14.789 13.008 1 98.62 76 CYS A CA 1
ATOM 567 C C . CYS A 1 76 ? -1.608 13.328 12.773 1 98.62 76 CYS A C 1
ATOM 569 O O . CYS A 1 76 ? -0.661 13.039 12.039 1 98.62 76 CYS A O 1
ATOM 571 N N . LEU A 1 77 ? -2.336 12.477 13.477 1 98.19 77 LEU A N 1
ATOM 572 C CA . LEU A 1 77 ? -2.164 11.047 13.266 1 98.19 77 LEU A CA 1
ATOM 573 C C . LEU A 1 77 ? -2.74 10.625 11.922 1 98.19 77 LEU A C 1
ATOM 575 O O . LEU A 1 77 ? -3.855 11.016 11.562 1 98.19 77 LEU A O 1
ATOM 579 N N . GLY A 1 78 ? -1.893 9.945 11.188 1 97.38 78 GLY A N 1
ATOM 580 C CA . GLY A 1 78 ? -2.354 9.406 9.914 1 97.38 78 GLY A CA 1
ATOM 581 C C . GLY A 1 78 ? -2.299 7.895 9.852 1 97.38 78 GLY A C 1
ATOM 582 O O . GLY A 1 78 ? -1.652 7.258 10.688 1 97.38 78 GLY A O 1
ATOM 583 N N . ARG A 1 79 ? -2.99 7.359 8.93 1 96.19 79 ARG A N 1
ATOM 584 C CA . ARG A 1 79 ? -2.957 5.938 8.594 1 96.19 79 ARG A CA 1
ATOM 585 C C . ARG A 1 79 ? -2.586 5.727 7.133 1 96.19 79 ARG A C 1
ATOM 587 O O . ARG A 1 79 ? -3.131 6.387 6.246 1 96.19 79 ARG A O 1
ATOM 594 N N . VAL A 1 80 ? -1.683 4.832 6.922 1 96.88 80 VAL A N 1
ATOM 595 C CA . VAL A 1 80 ? -1.282 4.535 5.551 1 96.88 80 VAL A CA 1
ATOM 596 C C . VAL A 1 80 ? -2.428 3.842 4.816 1 96.88 80 VAL A C 1
ATOM 598 O O . VAL A 1 80 ? -2.812 2.725 5.172 1 96.88 80 VAL A O 1
ATOM 601 N N . SER A 1 81 ? -2.928 4.484 3.863 1 96.12 81 SER A N 1
ATOM 602 C CA . SER A 1 81 ? -4.074 3.947 3.137 1 96.12 81 SER A CA 1
ATOM 603 C C . SER A 1 81 ? -3.639 3.273 1.839 1 96.12 81 SER A C 1
ATOM 605 O O . SER A 1 81 ? -4.387 2.477 1.267 1 96.12 81 SER A O 1
ATOM 607 N N . SER A 1 82 ? -2.504 3.631 1.377 1 96.5 82 SER A N 1
ATOM 608 C CA . SER A 1 82 ? -1.921 2.959 0.221 1 96.5 82 SER A CA 1
ATOM 609 C C . SER A 1 82 ? -0.399 3.066 0.227 1 96.5 82 SER A C 1
ATOM 611 O O . SER A 1 82 ? 0.158 4.016 0.779 1 96.5 82 SER A O 1
ATOM 613 N N . PHE A 1 83 ? 0.235 2.078 -0.36 1 94.81 83 PHE A N 1
ATOM 614 C CA . PHE A 1 83 ? 1.656 2.201 -0.659 1 94.81 83 PHE A CA 1
ATOM 615 C C . PHE A 1 83 ? 2.021 1.39 -1.896 1 94.81 83 PHE A C 1
ATOM 617 O O . PHE A 1 83 ? 1.287 0.482 -2.289 1 94.81 83 PHE A O 1
ATOM 624 N N . SER A 1 84 ? 3.131 1.807 -2.5 1 96.12 84 SER A N 1
ATOM 625 C CA . SER A 1 84 ? 3.738 1.116 -3.633 1 96.12 84 SER A CA 1
ATOM 626 C C . SER A 1 84 ? 5.262 1.192 -3.574 1 96.12 84 SER A C 1
ATOM 628 O O . SER A 1 84 ? 5.824 2.264 -3.35 1 96.12 84 SER A O 1
ATOM 630 N N . GLU A 1 85 ? 5.816 0.038 -3.734 1 93.31 85 GLU A N 1
ATOM 631 C CA . GLU A 1 85 ? 7.273 -0.023 -3.805 1 93.31 85 GLU A CA 1
ATOM 632 C C . GLU A 1 85 ? 7.77 0.233 -5.223 1 93.31 85 GLU A C 1
ATOM 634 O O . GLU A 1 85 ? 7.258 -0.351 -6.18 1 93.31 85 GLU A O 1
ATOM 639 N N . THR A 1 86 ? 8.703 1.112 -5.309 1 91.19 86 THR A N 1
ATOM 640 C CA . THR A 1 86 ? 9.289 1.37 -6.617 1 91.19 86 THR A CA 1
ATOM 641 C C . THR A 1 86 ? 10.523 0.495 -6.836 1 91.19 86 THR A C 1
ATOM 643 O O . THR A 1 86 ? 11.055 -0.09 -5.891 1 91.19 86 THR A O 1
ATOM 646 N N . GLU A 1 87 ? 11.008 0.374 -8.039 1 85.38 87 GLU A N 1
ATOM 647 C CA . GLU A 1 87 ? 12.133 -0.47 -8.406 1 85.38 87 GLU A CA 1
ATOM 648 C C . GLU A 1 87 ? 13.422 -0.003 -7.727 1 85.38 87 GLU A C 1
ATOM 650 O O . GLU A 1 87 ? 14.289 -0.815 -7.406 1 85.38 87 GLU A O 1
ATOM 655 N N . ASP A 1 88 ? 13.43 1.295 -7.473 1 87.12 88 ASP A N 1
ATOM 656 C CA . ASP A 1 88 ? 14.648 1.836 -6.887 1 87.12 88 ASP A CA 1
ATOM 657 C C . ASP A 1 88 ? 14.586 1.808 -5.363 1 87.12 88 ASP A C 1
ATOM 659 O O . ASP A 1 88 ? 15.445 2.389 -4.688 1 87.12 88 ASP A O 1
ATOM 663 N N . GLY A 1 89 ? 13.625 1.178 -4.824 1 86.88 89 GLY A N 1
ATOM 664 C CA . GLY A 1 89 ? 13.586 0.922 -3.395 1 86.88 89 GLY A CA 1
ATOM 665 C C . GLY A 1 89 ? 12.852 1.994 -2.617 1 86.88 89 GLY A C 1
ATOM 666 O O . GLY A 1 89 ? 12.82 1.968 -1.384 1 86.88 89 GLY A O 1
ATOM 667 N N . ARG A 1 90 ? 12.242 2.896 -3.26 1 93.44 90 ARG A N 1
ATOM 668 C CA . ARG A 1 90 ? 11.445 3.928 -2.598 1 93.44 90 ARG A CA 1
ATOM 669 C C . ARG A 1 90 ? 10.023 3.447 -2.35 1 93.44 90 ARG A C 1
ATOM 671 O O . ARG A 1 90 ? 9.586 2.453 -2.934 1 93.44 90 ARG A O 1
ATOM 678 N N . LEU A 1 91 ? 9.406 4.066 -1.405 1 95.69 91 LEU A N 1
ATOM 679 C CA . LEU A 1 91 ? 8 3.799 -1.118 1 95.69 91 LEU A CA 1
ATOM 680 C C . LEU A 1 91 ? 7.145 5.031 -1.401 1 95.69 91 LEU A C 1
ATOM 682 O O . LEU A 1 91 ? 7.418 6.113 -0.882 1 95.69 91 LEU A O 1
ATOM 686 N N . LEU A 1 92 ? 6.199 4.855 -2.322 1 97.75 92 LEU A N 1
ATOM 687 C CA . LEU A 1 92 ? 5.152 5.859 -2.504 1 97.75 92 LEU A CA 1
ATOM 688 C C . LEU A 1 92 ? 3.939 5.539 -1.639 1 97.75 92 LEU A C 1
ATOM 690 O O . LEU A 1 92 ? 3.348 4.465 -1.764 1 97.75 92 LEU A O 1
ATOM 694 N N . ILE A 1 93 ? 3.568 6.469 -0.764 1 98 93 ILE A N 1
ATOM 695 C CA . ILE A 1 93 ? 2.465 6.148 0.135 1 98 93 ILE A CA 1
ATOM 696 C C . ILE A 1 93 ? 1.427 7.27 0.099 1 98 93 ILE A C 1
ATOM 698 O O . ILE A 1 93 ? 1.711 8.375 -0.374 1 98 93 ILE A O 1
ATOM 702 N N . THR A 1 94 ? 0.26 6.945 0.504 1 97.94 94 THR A N 1
ATOM 703 C CA . THR A 1 94 ? -0.75 7.93 0.875 1 97.94 94 THR A CA 1
ATOM 704 C C . THR A 1 94 ? -1.098 7.816 2.357 1 97.94 94 THR A C 1
ATOM 706 O O . THR A 1 94 ? -1.449 6.738 2.836 1 97.94 94 THR A O 1
ATOM 709 N N . LEU A 1 95 ? -0.928 8.859 3.068 1 97.88 95 LEU A N 1
ATOM 710 C CA . LEU A 1 95 ? -1.301 8.945 4.477 1 97.88 95 LEU A CA 1
ATOM 711 C C . LEU A 1 95 ? -2.637 9.664 4.645 1 97.88 95 LEU A C 1
ATOM 713 O O . LEU A 1 95 ? -2.793 10.805 4.203 1 97.88 95 LEU A O 1
ATOM 717 N N . THR A 1 96 ? -3.568 9.023 5.188 1 96.56 96 THR A N 1
ATOM 718 C CA . THR A 1 96 ? -4.875 9.617 5.449 1 96.56 96 THR A CA 1
ATOM 719 C C . THR A 1 96 ? -4.973 10.094 6.895 1 96.56 96 THR A C 1
ATOM 721 O O . THR A 1 96 ? -4.707 9.328 7.828 1 96.56 96 THR A O 1
ATOM 724 N N . GLY A 1 97 ? -5.344 11.305 7.008 1 96.75 97 GLY A N 1
ATOM 725 C CA . GLY A 1 97 ? -5.434 11.875 8.344 1 96.75 97 GLY A CA 1
ATOM 726 C C . GLY A 1 97 ? -6.602 11.336 9.141 1 96.75 97 GLY A C 1
ATOM 727 O O . GLY A 1 97 ? -7.707 11.195 8.617 1 96.75 97 GLY A O 1
ATOM 728 N N . LEU A 1 98 ? -6.34 11.062 10.414 1 95 98 LEU A N 1
ATOM 729 C CA . LEU A 1 98 ? -7.387 10.531 11.281 1 95 98 LEU A CA 1
ATOM 730 C C . LEU A 1 98 ? -7.824 11.562 12.312 1 95 98 LEU A C 1
ATOM 732 O O . LEU A 1 98 ? -8.992 11.953 12.344 1 95 98 LEU A O 1
ATOM 736 N N . LEU A 1 99 ? -6.898 12 13.094 1 95.12 99 LEU A N 1
ATOM 737 C CA . LEU A 1 99 ? -7.18 13.016 14.102 1 95.12 99 LEU A CA 1
ATOM 738 C C . LEU A 1 99 ? -5.895 13.688 14.57 1 95.12 99 LEU A C 1
ATOM 740 O O . LEU A 1 99 ? -4.816 13.094 14.477 1 95.12 99 LEU A O 1
ATOM 744 N N . ARG A 1 100 ? -6.051 14.859 15.086 1 97.62 100 ARG A N 1
ATOM 745 C CA . ARG A 1 100 ? -4.922 15.609 15.625 1 97.62 100 ARG A CA 1
ATOM 746 C C . ARG A 1 100 ? -4.477 15.039 16.969 1 97.62 100 ARG A C 1
ATOM 748 O O . ARG A 1 100 ? -5.211 14.281 17.594 1 97.62 100 ARG A O 1
ATOM 755 N N . PHE A 1 101 ? -3.221 15.312 17.328 1 98 101 PHE A N 1
ATOM 756 C CA . PHE A 1 101 ? -2.719 14.914 18.641 1 98 101 PHE A CA 1
ATOM 757 C C . PHE A 1 101 ? -1.812 15.992 19.219 1 98 101 PHE A C 1
ATOM 759 O O . PHE A 1 101 ? -1.262 16.812 18.484 1 98 101 PHE A O 1
ATOM 766 N N . GLN A 1 102 ? -1.717 15.992 20.5 1 97.88 102 GLN A N 1
ATOM 767 C CA . GLN A 1 102 ? -0.749 16.812 21.219 1 97.88 102 GLN A CA 1
ATOM 768 C C . GLN A 1 102 ? 0.452 15.977 21.672 1 97.88 102 GLN A C 1
ATOM 770 O O . GLN A 1 102 ? 0.292 14.852 22.141 1 97.88 102 GLN A O 1
ATOM 775 N N . VAL A 1 103 ? 1.614 16.516 21.453 1 97.56 103 VAL A N 1
ATOM 776 C CA . VAL A 1 103 ? 2.822 15.852 21.922 1 97.56 103 VAL A CA 1
ATOM 777 C C . VAL A 1 103 ? 2.953 16.016 23.438 1 97.56 103 VAL A C 1
ATOM 779 O O . VAL A 1 103 ? 3.082 17.141 23.938 1 97.56 103 VAL A O 1
ATOM 782 N N . ARG A 1 104 ? 2.955 14.945 24.141 1 96.88 104 ARG A N 1
ATOM 783 C CA . ARG A 1 104 ? 3.148 14.992 25.578 1 96.88 104 ARG A CA 1
ATOM 784 C C . ARG A 1 104 ? 4.629 14.898 25.938 1 96.88 104 ARG A C 1
ATOM 786 O O . ARG A 1 104 ? 5.09 15.562 26.875 1 96.88 104 ARG A O 1
ATOM 793 N N . GLN A 1 105 ? 5.23 13.953 25.188 1 95.44 105 GLN A N 1
ATOM 794 C CA . GLN A 1 105 ? 6.637 13.672 25.453 1 95.44 105 GLN A CA 1
ATOM 795 C C . GLN A 1 105 ? 7.309 13.055 24.234 1 95.44 105 GLN A C 1
ATOM 797 O O . GLN A 1 105 ? 6.727 12.203 23.562 1 95.44 105 GLN A O 1
ATOM 802 N N . GLU A 1 10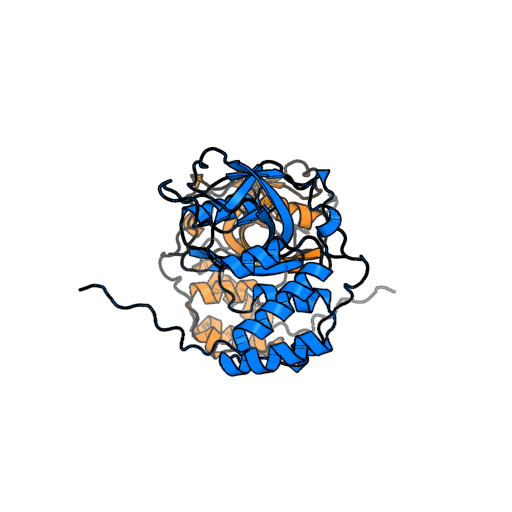6 ? 8.453 13.562 23.969 1 95.19 106 GLU A N 1
ATOM 803 C CA . GLU A 1 106 ? 9.25 12.875 22.969 1 95.19 106 GLU A CA 1
ATOM 804 C C . GLU A 1 106 ? 9.992 11.688 23.578 1 95.19 106 GLU A C 1
ATOM 806 O O . GLU A 1 106 ? 10.555 11.789 24.672 1 95.19 106 GLU A O 1
ATOM 811 N N . LEU A 1 107 ? 9.953 10.641 22.938 1 96.44 107 LEU A N 1
ATOM 812 C CA . LEU A 1 107 ? 10.578 9.406 2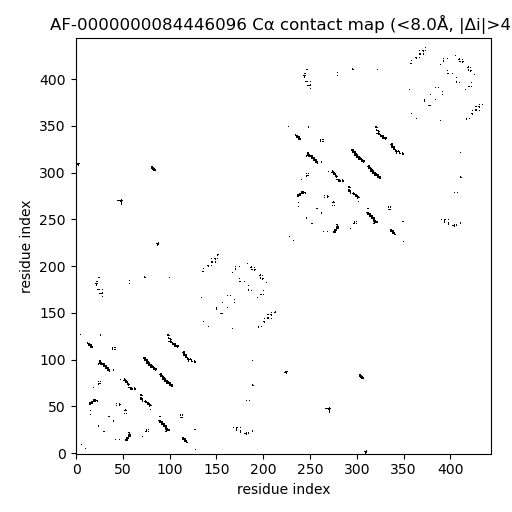3.391 1 96.44 107 LEU A CA 1
ATOM 813 C C . LEU A 1 107 ? 11.969 9.242 22.797 1 96.44 107 LEU A C 1
ATOM 815 O O . LEU A 1 107 ? 12.336 9.953 21.859 1 96.44 107 LEU A O 1
ATOM 819 N N . PRO A 1 108 ? 12.758 8.312 23.391 1 94.81 108 PRO A N 1
ATOM 820 C CA . PRO A 1 108 ? 14.055 8.023 22.766 1 94.81 108 PRO A CA 1
ATOM 821 C C . PRO A 1 108 ? 13.93 7.578 21.312 1 94.81 108 PRO A C 1
ATOM 823 O O . PRO A 1 108 ? 12.961 6.91 20.953 1 94.81 108 PRO A O 1
ATOM 826 N N . LEU A 1 109 ? 14.93 8.008 20.578 1 94.88 109 LEU A N 1
ATOM 827 C CA . LEU A 1 109 ? 14.977 7.664 19.156 1 94.88 109 LEU A CA 1
ATOM 828 C C . LEU A 1 109 ? 14.828 6.16 18.953 1 94.88 109 LEU A C 1
ATOM 830 O O . LEU A 1 109 ? 15.445 5.371 19.688 1 94.88 109 LEU A O 1
ATOM 834 N N . HIS A 1 110 ? 13.984 5.789 18.031 1 95.19 110 HIS A N 1
ATOM 835 C CA . HIS A 1 110 ? 13.898 4.379 17.672 1 95.19 110 HIS A CA 1
ATOM 836 C C . HIS A 1 110 ? 15.211 3.875 17.078 1 95.19 110 HIS A C 1
ATOM 838 O O . HIS A 1 110 ? 15.93 4.625 16.422 1 95.19 110 HIS A O 1
ATOM 844 N N . PRO A 1 111 ? 15.445 2.609 17.266 1 95.12 111 PRO A N 1
ATOM 845 C CA . PRO A 1 111 ? 16.672 2.057 16.688 1 95.12 111 PRO A CA 1
ATOM 846 C C . PRO A 1 111 ? 16.75 2.248 15.172 1 95.12 111 PRO A C 1
ATOM 848 O O . PRO A 1 111 ? 17.844 2.334 14.609 1 95.12 111 PRO A O 1
ATOM 851 N N . GLY A 1 112 ? 15.695 2.363 14.586 1 94.19 112 GLY A N 1
ATOM 852 C CA . GLY A 1 112 ? 15.664 2.592 13.156 1 94.19 112 GLY A CA 1
ATOM 853 C C . GLY A 1 112 ? 15.977 4.027 12.766 1 94.19 112 GLY A C 1
ATOM 854 O O . GLY A 1 112 ? 16.062 4.352 11.586 1 94.19 112 GLY A O 1
ATOM 855 N N . GLY A 1 113 ? 16.031 4.93 13.711 1 95.56 113 GLY A N 1
ATOM 856 C CA . GLY A 1 113 ? 16.516 6.281 13.461 1 95.56 113 GLY A CA 1
ATOM 857 C C . GLY A 1 113 ? 15.398 7.309 13.391 1 95.56 113 GLY A C 1
ATOM 858 O O . GLY A 1 113 ? 15.656 8.492 13.172 1 95.56 113 GLY A O 1
ATOM 859 N N . TYR A 1 114 ? 14.188 6.859 13.578 1 96.62 114 TYR A N 1
ATOM 860 C CA . TYR A 1 114 ? 13.086 7.809 13.477 1 96.62 114 TYR A CA 1
ATOM 861 C C . TYR A 1 114 ? 12.586 8.219 14.859 1 96.62 114 TYR A C 1
ATOM 863 O O . TYR A 1 114 ? 12.828 7.523 15.844 1 96.62 114 TYR A O 1
ATOM 871 N N . ARG A 1 115 ? 11.914 9.336 14.938 1 97.12 115 ARG A N 1
ATOM 872 C CA . ARG A 1 115 ? 11.469 9.93 16.203 1 97.12 115 ARG A CA 1
ATOM 873 C C . ARG A 1 115 ? 10.109 9.359 16.625 1 97.12 115 ARG A C 1
ATOM 875 O O . ARG A 1 115 ? 9.328 8.93 15.773 1 97.12 115 ARG A O 1
ATOM 882 N N . ARG A 1 116 ? 9.898 9.359 17.891 1 97.69 116 ARG A N 1
ATOM 883 C CA . ARG A 1 116 ? 8.648 8.891 18.484 1 97.69 116 ARG A CA 1
ATOM 884 C C . ARG A 1 116 ? 8.164 9.844 19.562 1 97.69 116 ARG A C 1
ATOM 886 O O . ARG A 1 116 ? 8.961 10.547 20.188 1 97.69 116 ARG A O 1
ATOM 893 N N . VAL A 1 117 ? 6.879 9.812 19.797 1 97.81 117 VAL A N 1
ATOM 894 C CA . VAL A 1 117 ? 6.316 10.664 20.844 1 97.81 117 VAL A CA 1
ATOM 895 C C . VAL A 1 117 ? 5.184 9.922 21.562 1 97.81 117 VAL A C 1
ATOM 897 O O . VAL A 1 117 ? 4.625 8.961 21.016 1 97.81 117 VAL A O 1
ATOM 900 N N . ARG A 1 118 ? 4.965 10.305 22.719 1 98.12 118 ARG A N 1
ATOM 901 C CA . ARG A 1 118 ? 3.701 9.992 23.391 1 98.12 118 ARG A CA 1
ATOM 902 C C . ARG A 1 118 ? 2.627 11.016 23.016 1 98.12 118 ARG A C 1
ATOM 904 O O . ARG A 1 118 ? 2.818 12.219 23.203 1 98.12 118 ARG A O 1
ATOM 911 N N . ALA A 1 119 ? 1.578 10.555 22.531 1 97.62 119 ALA A N 1
ATOM 912 C CA . ALA A 1 119 ? 0.539 11.422 21.984 1 97.62 119 ALA A CA 1
ATOM 913 C C . ALA A 1 119 ? -0.671 11.477 22.906 1 97.62 119 ALA A C 1
ATOM 915 O O . ALA A 1 119 ? -1.032 10.477 23.531 1 97.62 119 ALA A O 1
ATOM 916 N N . ASP A 1 120 ? -1.241 12.625 22.984 1 97.38 120 ASP A N 1
ATOM 917 C CA . ASP A 1 120 ? -2.525 12.844 23.641 1 97.38 120 ASP A CA 1
ATOM 918 C C . ASP A 1 120 ? -3.596 13.258 22.641 1 97.38 120 ASP A C 1
ATOM 920 O O . ASP A 1 120 ? -3.465 14.289 21.969 1 97.38 120 ASP A O 1
ATOM 924 N N . TYR A 1 121 ? -4.688 12.453 22.562 1 96.56 121 TYR A N 1
ATOM 925 C CA . TYR A 1 121 ? -5.719 12.664 21.562 1 96.56 121 TYR A CA 1
ATOM 926 C C . TYR A 1 121 ? -6.922 13.383 22.156 1 96.56 121 TYR A C 1
ATOM 928 O O . TYR A 1 121 ? -7.812 13.828 21.422 1 96.56 121 TYR A O 1
ATOM 936 N N . ARG A 1 122 ? -6.973 13.539 23.406 1 93.81 122 ARG A N 1
ATOM 937 C CA . ARG A 1 122 ? -8.164 13.945 24.156 1 93.81 122 ARG A CA 1
ATOM 938 C C . ARG A 1 122 ? -8.68 15.289 23.656 1 93.81 122 ARG A C 1
ATOM 940 O O . ARG A 1 122 ? -9.891 15.453 23.453 1 93.81 122 ARG A O 1
ATOM 947 N N . PRO A 1 123 ? -7.801 16.188 23.406 1 94.25 123 PRO A N 1
ATOM 948 C CA . PRO A 1 123 ? -8.305 17.5 22.984 1 94.25 123 PRO A CA 1
ATOM 949 C C . PRO A 1 123 ? -8.961 17.469 21.609 1 94.25 123 PRO A C 1
ATOM 951 O O . PRO A 1 123 ? -9.688 18.391 21.234 1 94.25 123 PRO A O 1
ATOM 954 N N . TRP A 1 124 ? -8.719 16.375 20.859 1 94.69 124 TRP A N 1
ATOM 955 C CA . TRP A 1 124 ? -9.109 16.406 19.453 1 94.69 124 TRP A CA 1
ATOM 956 C C . TRP A 1 124 ? -10.047 15.242 19.125 1 94.69 124 TRP A C 1
ATOM 958 O O . TRP A 1 124 ? -10.164 14.828 17.969 1 94.69 124 TRP A O 1
ATOM 968 N N . LEU A 1 125 ? -10.742 14.656 20 1 92.06 125 LEU A N 1
ATOM 969 C CA . LEU A 1 125 ? -11.594 13.492 19.797 1 92.06 125 LEU A CA 1
ATOM 970 C C . LEU A 1 125 ? -12.734 13.812 18.844 1 92.06 125 LEU A C 1
ATOM 972 O O . LEU A 1 125 ? -13.25 12.922 18.156 1 92.06 125 LEU A O 1
ATOM 976 N N . ALA A 1 126 ? -13.086 15.133 18.734 1 89.31 126 ALA A N 1
ATOM 977 C CA . ALA A 1 126 ? -14.156 15.562 17.844 1 89.31 126 ALA A CA 1
ATOM 978 C C . ALA A 1 126 ? -13.781 15.305 16.375 1 89.31 126 ALA A C 1
ATOM 980 O O . ALA A 1 126 ? -14.648 15.266 15.508 1 89.31 126 ALA A O 1
ATOM 981 N N . ASP A 1 127 ? -12.484 15.195 16.141 1 91.56 127 ASP A N 1
ATOM 982 C CA . ASP A 1 127 ? -12.008 14.953 14.781 1 91.56 127 ASP A CA 1
ATOM 983 C C . ASP A 1 127 ? -12.531 13.625 14.242 1 91.56 127 ASP A C 1
ATOM 985 O O . ASP A 1 127 ? -12.586 13.414 13.023 1 91.56 127 ASP A O 1
ATOM 989 N N . LEU A 1 128 ? -12.836 12.672 15.062 1 87.12 128 LEU A N 1
ATOM 990 C CA . LEU A 1 128 ? -13.297 11.352 14.656 1 87.12 128 LEU A CA 1
ATOM 991 C C . LEU A 1 128 ? -14.766 11.391 14.234 1 87.12 128 LEU A C 1
ATOM 993 O O . LEU A 1 128 ? -15.258 10.469 13.586 1 87.12 128 LEU A O 1
ATOM 997 N N . GLU A 1 129 ? -15.359 12.445 14.641 1 76.88 129 GLU A N 1
ATOM 998 C CA . GLU A 1 129 ? -16.781 12.547 14.336 1 76.88 129 GLU A CA 1
ATOM 999 C C . GLU A 1 129 ? -17.016 12.992 12.898 1 76.88 129 GLU A C 1
ATOM 1001 O O . GLU A 1 129 ? -16.406 13.969 12.438 1 76.88 129 GLU A O 1
ATOM 1006 N N . THR A 1 130 ? -17.266 12.203 11.852 1 62.34 130 THR A N 1
ATOM 1007 C CA . THR A 1 130 ? -17.422 12.508 10.438 1 62.34 130 THR A CA 1
ATOM 1008 C C . THR A 1 130 ? -18.672 13.344 10.195 1 62.34 130 THR A C 1
ATOM 1010 O O . THR A 1 130 ? -18.703 14.188 9.305 1 62.34 130 THR A O 1
ATOM 1013 N N . GLY A 1 131 ? -19.688 13.07 10.891 1 55.66 131 GLY A N 1
ATOM 1014 C CA . GLY A 1 131 ? -21.031 13.508 10.547 1 55.66 131 GLY A CA 1
ATOM 1015 C C . GLY A 1 131 ? -21.453 14.781 11.266 1 55.66 131 GLY A C 1
ATOM 1016 O O . GLY A 1 131 ? -22.641 15.078 11.367 1 55.66 131 GLY A O 1
ATOM 1017 N N . GLY A 1 132 ? -20.453 15.43 11.805 1 52.19 132 GLY A N 1
ATOM 1018 C CA . GLY A 1 132 ? -21.031 16.547 12.531 1 52.19 132 GLY A CA 1
ATOM 1019 C C . GLY A 1 132 ? -21.516 17.656 11.633 1 52.19 132 GLY A C 1
ATOM 1020 O O . GLY A 1 132 ? -21.516 17.531 10.406 1 52.19 132 GLY A O 1
ATOM 1021 N N . ALA A 1 133 ? -22.172 18.703 12.188 1 52.91 133 ALA A N 1
ATOM 1022 C CA . ALA A 1 133 ? -22.781 19.875 11.547 1 52.91 133 ALA A CA 1
ATOM 1023 C C . ALA A 1 133 ? -21.812 20.516 10.547 1 52.91 133 ALA A C 1
ATOM 1025 O O . ALA A 1 133 ? -20.609 20.578 10.797 1 52.91 133 ALA A O 1
ATOM 1026 N N . GLU A 1 134 ? -22.172 20.375 9.25 1 58.66 134 GLU A N 1
ATOM 1027 C CA . GLU A 1 134 ? -21.453 21.062 8.18 1 58.66 134 GLU A CA 1
ATOM 1028 C C . GLU A 1 134 ? -20.984 22.453 8.633 1 58.66 134 GLU A C 1
ATOM 1030 O O . GLU A 1 134 ? -21.766 23.219 9.195 1 58.66 134 GLU A O 1
ATOM 1035 N N . PRO A 1 135 ? -19.641 22.562 8.789 1 61.97 135 PRO A N 1
ATOM 1036 C CA . PRO A 1 135 ? -19.219 23.922 9.164 1 61.97 135 PRO A CA 1
ATOM 1037 C C . PRO A 1 135 ? -19.953 25 8.391 1 61.97 135 PRO A C 1
ATOM 1039 O O . PRO A 1 135 ? -20.281 24.812 7.215 1 61.97 135 PRO A O 1
ATOM 1042 N N . LEU A 1 136 ? -20.562 25.906 9.047 1 68.75 136 LEU A N 1
ATOM 1043 C CA . LEU A 1 136 ? -21.062 27.109 8.398 1 68.75 136 LEU A CA 1
ATOM 1044 C C . LEU A 1 136 ? -19.953 27.828 7.641 1 68.75 136 LEU A C 1
ATOM 1046 O O . LEU A 1 136 ? -19.156 28.562 8.234 1 68.75 136 LEU A O 1
ATOM 1050 N N . LEU A 1 137 ? -19.531 27.266 6.488 1 82.06 137 LEU A N 1
ATOM 1051 C CA . LEU A 1 137 ? -18.562 27.891 5.605 1 82.06 137 LEU A CA 1
ATOM 1052 C C . LEU A 1 137 ? -19.219 28.922 4.695 1 82.06 137 LEU A C 1
ATOM 1054 O O . LEU A 1 137 ? -20.266 28.641 4.102 1 82.06 137 LEU A O 1
ATOM 1058 N N . ASP A 1 138 ? -18.719 30.203 4.824 1 85.88 138 ASP A N 1
ATOM 1059 C CA . ASP A 1 138 ? -19.078 31.141 3.768 1 85.88 138 ASP A CA 1
ATOM 1060 C C . ASP A 1 138 ? -18.359 30.812 2.465 1 85.88 138 ASP A C 1
ATOM 1062 O O . ASP A 1 138 ? -17.312 31.391 2.162 1 85.88 138 ASP A O 1
ATOM 1066 N N . ARG A 1 139 ? -18.938 29.938 1.724 1 89.44 139 ARG A N 1
ATOM 1067 C CA . ARG A 1 139 ? -18.312 29.422 0.512 1 89.44 139 ARG A CA 1
ATOM 1068 C C . ARG A 1 139 ? -18.047 30.531 -0.483 1 89.44 139 ARG A C 1
ATOM 1070 O O . ARG A 1 139 ? -17.016 30.531 -1.163 1 89.44 139 ARG A O 1
ATOM 1077 N N . ALA A 1 140 ? -19.016 31.422 -0.567 1 89.69 140 ALA A N 1
ATOM 1078 C CA . ALA A 1 140 ? -18.844 32.531 -1.489 1 89.69 140 ALA A CA 1
ATOM 1079 C C . ALA A 1 140 ? -17.594 33.344 -1.152 1 89.69 140 ALA A C 1
ATOM 1081 O O . ALA A 1 140 ? -16.828 33.719 -2.043 1 89.69 140 ALA A O 1
ATOM 1082 N N . ALA A 1 141 ? -17.438 33.625 0.044 1 90.06 141 ALA A N 1
ATOM 1083 C CA . ALA A 1 141 ? -16.25 34.344 0.487 1 90.06 141 ALA A CA 1
ATOM 1084 C C . ALA A 1 141 ? -14.977 33.562 0.194 1 90.06 141 ALA A C 1
ATOM 1086 O O . ALA A 1 141 ? -13.977 34.156 -0.245 1 90.06 141 ALA A O 1
ATOM 1087 N N . LEU A 1 142 ? -15.016 32.312 0.445 1 91.94 142 LEU A N 1
ATOM 1088 C CA . LEU A 1 142 ? -13.859 31.438 0.208 1 91.94 142 LEU A CA 1
ATOM 1089 C C . LEU A 1 142 ? -13.484 31.438 -1.269 1 91.94 142 LEU A C 1
ATOM 1091 O O . LEU A 1 142 ? -12.312 31.641 -1.615 1 91.94 142 LEU A O 1
ATOM 1095 N N . MET A 1 143 ? -14.469 31.312 -2.139 1 91.62 143 MET A N 1
ATOM 1096 C CA . MET A 1 143 ? -14.227 31.234 -3.576 1 91.62 143 MET A CA 1
ATOM 1097 C C . MET A 1 143 ? -13.719 32.562 -4.109 1 91.62 143 MET A C 1
ATOM 1099 O O . MET A 1 143 ? -12.844 32.625 -4.973 1 91.62 143 MET A O 1
ATOM 1103 N N . SER A 1 144 ? -14.312 33.562 -3.566 1 92.12 144 SER A N 1
ATOM 1104 C CA . SER A 1 144 ? -13.914 34.906 -3.977 1 92.12 144 SER A CA 1
ATOM 1105 C C . SER A 1 144 ? -12.445 35.188 -3.654 1 92.12 144 SER A C 1
ATOM 1107 O O . SER A 1 144 ? -11.758 35.875 -4.406 1 92.12 144 SER A O 1
ATOM 1109 N N . ALA A 1 145 ? -12.023 34.656 -2.574 1 92.25 145 ALA A N 1
ATOM 1110 C CA . ALA A 1 145 ? -10.641 34.844 -2.162 1 92.25 145 ALA A CA 1
ATOM 1111 C C . ALA A 1 145 ? -9.711 33.875 -2.92 1 92.25 145 ALA A C 1
ATOM 1113 O O . ALA A 1 145 ? -8.539 34.219 -3.148 1 92.25 145 ALA A O 1
ATOM 1114 N N . LEU A 1 146 ? -10.211 32.719 -3.291 1 92.38 146 LEU A N 1
ATOM 1115 C CA . LEU A 1 146 ? -9.414 31.656 -3.887 1 92.38 146 LEU A CA 1
ATOM 1116 C C . LEU A 1 146 ? -9.008 32.031 -5.312 1 92.38 146 LEU A C 1
ATOM 1118 O O . LEU A 1 146 ? -7.879 31.75 -5.727 1 92.38 146 LEU A O 1
ATOM 1122 N N . HIS A 1 147 ? -9.883 32.656 -6.09 1 91.5 147 HIS A N 1
ATOM 1123 C CA . HIS A 1 147 ? -9.633 33 -7.488 1 91.5 147 HIS A CA 1
ATOM 1124 C C . HIS A 1 147 ? -8.414 33.906 -7.633 1 91.5 147 HIS A C 1
ATOM 1126 O O . HIS A 1 147 ? -7.465 33.562 -8.344 1 91.5 147 HIS A O 1
ATOM 1132 N N . PRO A 1 148 ? -8.422 35.031 -6.953 1 90.38 148 PRO A N 1
ATOM 1133 C CA . PRO A 1 148 ? -7.246 35.906 -7.066 1 90.38 148 PRO A CA 1
ATOM 1134 C C . PRO A 1 148 ? -5.973 35.25 -6.543 1 90.38 148 PRO A C 1
ATOM 1136 O O . PRO A 1 148 ? -4.887 35.469 -7.074 1 90.38 148 PRO A O 1
ATOM 1139 N N . TYR A 1 149 ? -6.074 34.469 -5.512 1 90.25 149 TYR A N 1
ATOM 1140 C CA . TYR A 1 149 ? -4.918 33.781 -4.949 1 90.25 149 TYR A CA 1
ATOM 1141 C C . TYR A 1 149 ? -4.281 32.844 -5.977 1 90.25 149 TYR A C 1
ATOM 1143 O O . TYR A 1 149 ? -3.066 32.875 -6.18 1 90.25 149 TYR A O 1
ATOM 1151 N N . PHE A 1 150 ? -5.117 32 -6.602 1 91.38 150 PHE A N 1
ATOM 1152 C CA . PHE A 1 150 ? -4.621 31.062 -7.602 1 91.38 150 PHE A CA 1
ATOM 1153 C C . PHE A 1 150 ? -4.047 31.797 -8.805 1 91.38 150 PHE A C 1
ATOM 1155 O O . PHE A 1 150 ? -3.029 31.391 -9.367 1 91.38 150 PHE A O 1
ATOM 1162 N N . ARG A 1 151 ? -4.676 32.875 -9.148 1 89.19 151 ARG A N 1
ATOM 1163 C CA . ARG A 1 151 ? -4.172 33.688 -10.242 1 89.19 151 ARG A CA 1
ATOM 1164 C C . ARG A 1 151 ? -2.797 34.281 -9.914 1 89.19 151 ARG A C 1
ATOM 1166 O O . ARG A 1 151 ? -1.875 34.188 -10.727 1 89.19 151 ARG A O 1
ATOM 1173 N N . ALA A 1 152 ? -2.678 34.781 -8.781 1 88.38 152 ALA A N 1
ATOM 1174 C CA . ALA A 1 152 ? -1.429 35.406 -8.352 1 88.38 152 ALA A CA 1
ATOM 1175 C C . ALA A 1 152 ? -0.296 34.375 -8.305 1 88.38 152 ALA A C 1
ATOM 1177 O O . ALA A 1 152 ? 0.863 34.719 -8.555 1 88.38 152 ALA A O 1
ATOM 1178 N N . ARG A 1 153 ? -0.584 33.188 -8.008 1 89.12 153 ARG A N 1
ATOM 1179 C CA . ARG A 1 153 ? 0.423 32.156 -7.848 1 89.12 153 ARG A CA 1
ATOM 1180 C C . ARG A 1 153 ? 0.511 31.266 -9.094 1 89.12 153 ARG A C 1
ATOM 1182 O O . ARG A 1 153 ? 1.222 30.266 -9.102 1 89.12 153 ARG A O 1
ATOM 1189 N N . ARG A 1 154 ? -0.292 31.531 -10.133 1 89.38 154 ARG A N 1
ATOM 1190 C CA . ARG A 1 154 ? -0.294 30.844 -11.414 1 89.38 154 ARG A CA 1
ATOM 1191 C C . ARG A 1 154 ? -0.601 29.359 -11.234 1 89.38 154 ARG A C 1
ATOM 1193 O O . ARG A 1 154 ? 0.085 28.5 -11.805 1 89.38 154 ARG A O 1
ATOM 1200 N N . ILE A 1 155 ? -1.491 29.156 -10.383 1 88.12 155 ILE A N 1
ATOM 1201 C CA . ILE A 1 155 ? -1.938 27.797 -10.141 1 88.12 155 ILE A CA 1
ATOM 1202 C C . ILE A 1 155 ? -3.1 27.453 -11.078 1 88.12 155 ILE A C 1
ATOM 1204 O O . ILE A 1 155 ? -4.086 28.203 -11.141 1 88.12 155 ILE A O 1
ATOM 1208 N N . GLU A 1 156 ? -2.953 26.375 -11.789 1 90.12 156 GLU A N 1
ATOM 1209 C CA . GLU A 1 156 ? -4.051 25.875 -12.609 1 90.12 156 GLU A CA 1
ATOM 1210 C C . GLU A 1 156 ? -4.918 24.891 -11.828 1 90.12 156 GLU A C 1
ATOM 1212 O O . GLU A 1 156 ? -4.406 23.938 -11.25 1 90.12 156 GLU A O 1
ATOM 1217 N N . ALA A 1 157 ? -6.188 25.281 -11.773 1 87.81 157 ALA A N 1
ATOM 1218 C CA . ALA A 1 157 ? -7.059 24.422 -10.977 1 87.81 157 ALA A CA 1
ATOM 1219 C C . ALA A 1 157 ? -8.242 23.922 -11.797 1 87.81 157 ALA A C 1
ATOM 1221 O O . ALA A 1 157 ? -8.641 24.562 -12.773 1 87.81 157 ALA A O 1
ATOM 1222 N N . ASN A 1 158 ? -8.672 22.781 -11.492 1 92.12 158 ASN A N 1
ATOM 1223 C CA . ASN A 1 158 ? -9.961 22.297 -11.961 1 92.12 158 ASN A CA 1
ATOM 1224 C C . ASN A 1 158 ? -11.117 22.875 -11.148 1 92.12 158 ASN A C 1
ATOM 1226 O O . ASN A 1 158 ? -11.609 22.234 -10.227 1 92.12 158 ASN A O 1
ATOM 1230 N N . TRP A 1 159 ? -11.617 23.969 -11.547 1 91.06 159 TRP A N 1
ATOM 1231 C CA . TRP A 1 159 ? -12.609 24.734 -10.781 1 91.06 159 TRP A CA 1
ATOM 1232 C C . TRP A 1 159 ? -13.914 23.953 -10.656 1 91.06 159 TRP A C 1
ATOM 1234 O O . TRP A 1 159 ? -14.602 24.047 -9.641 1 91.06 159 TRP A O 1
ATOM 1244 N N . GLU A 1 160 ? -14.211 23.188 -11.695 1 92.56 160 GLU A N 1
ATOM 1245 C CA . GLU A 1 160 ? -15.414 22.359 -11.633 1 92.56 160 GLU A CA 1
ATOM 1246 C C . GLU A 1 160 ? -15.32 21.359 -10.492 1 92.56 160 GLU A C 1
ATOM 1248 O O . GLU A 1 160 ? -16.281 21.188 -9.727 1 92.56 160 GLU A O 1
ATOM 1253 N N . ALA A 1 161 ? -14.203 20.75 -10.359 1 91.19 161 ALA A N 1
ATOM 1254 C CA . ALA A 1 161 ? -13.984 19.766 -9.305 1 91.19 161 ALA A CA 1
ATOM 1255 C C . ALA A 1 161 ? -14.016 20.438 -7.93 1 91.19 161 ALA A C 1
ATOM 1257 O O . ALA A 1 161 ? -14.609 19.906 -6.988 1 91.19 161 ALA A O 1
ATOM 1258 N N . ILE A 1 162 ? -13.445 21.594 -7.824 1 90.19 162 ILE A N 1
ATOM 1259 C CA . ILE A 1 162 ? -13.352 22.328 -6.566 1 90.19 162 ILE A CA 1
ATOM 1260 C C . ILE A 1 162 ? -14.75 22.719 -6.105 1 90.19 162 ILE A C 1
ATOM 1262 O O . ILE A 1 162 ? -15.094 22.562 -4.934 1 90.19 162 ILE A O 1
ATOM 1266 N N . GLU A 1 163 ? -15.555 23.141 -7.035 1 90.06 163 GLU A N 1
ATOM 1267 C CA . GLU A 1 163 ? -16.891 23.641 -6.715 1 90.06 163 GLU A CA 1
ATOM 1268 C C . GLU A 1 163 ? -17.812 22.5 -6.273 1 90.06 163 GLU A C 1
ATOM 1270 O O . GLU A 1 163 ? -18.781 22.734 -5.543 1 90.06 163 GLU A O 1
ATOM 1275 N N . LYS A 1 164 ? -17.484 21.328 -6.719 1 92 164 LYS A N 1
ATOM 1276 C CA . LYS A 1 164 ? -18.344 20.188 -6.43 1 92 164 LYS A CA 1
ATOM 1277 C C . LYS A 1 164 ? -18 19.578 -5.074 1 92 164 LYS A C 1
ATOM 1279 O O . LYS A 1 164 ? -18.766 18.781 -4.531 1 92 164 LYS A O 1
ATOM 1284 N N . LEU A 1 165 ? -16.953 19.984 -4.5 1 90.06 165 LEU A N 1
ATOM 1285 C CA . LEU A 1 165 ? -16.547 19.406 -3.221 1 90.06 165 LEU A CA 1
ATOM 1286 C C . LEU A 1 165 ? -17.453 19.891 -2.094 1 90.06 165 LEU A C 1
ATOM 1288 O O . LEU A 1 165 ? -17.781 21.078 -2.025 1 90.06 165 LEU A O 1
ATOM 1292 N N . PRO A 1 166 ? -17.828 18.969 -1.174 1 90.38 166 PRO A N 1
ATOM 1293 C CA . PRO A 1 166 ? -18.484 19.438 0.04 1 90.38 166 PRO A CA 1
ATOM 1294 C C . PRO A 1 166 ? -17.625 20.375 0.863 1 90.38 166 PRO A C 1
ATOM 1296 O O . PRO A 1 166 ? -16.391 20.312 0.807 1 90.38 166 PRO A O 1
ATOM 1299 N N . ASP A 1 167 ? -18.188 21.219 1.618 1 89.94 167 ASP A N 1
ATOM 1300 C CA . ASP A 1 167 ? -17.516 22.312 2.307 1 89.94 167 ASP A CA 1
ATOM 1301 C C . ASP A 1 167 ? -16.391 21.797 3.199 1 89.94 167 ASP A C 1
ATOM 1303 O O . ASP A 1 167 ? -15.266 22.297 3.146 1 89.94 167 ASP A O 1
ATOM 1307 N N . PRO A 1 168 ? -16.672 20.766 3.996 1 88.75 168 PRO A N 1
ATOM 1308 C CA . PRO A 1 168 ? -15.586 20.297 4.859 1 88.75 168 PRO A CA 1
ATOM 1309 C C . PRO A 1 168 ? -14.391 19.781 4.074 1 88.75 168 PRO A C 1
ATOM 1311 O O . PRO A 1 168 ? -13.242 20.031 4.449 1 88.75 168 PRO A O 1
ATOM 1314 N N . MET A 1 169 ? -14.68 19.109 3.016 1 90.62 169 MET A N 1
ATOM 1315 C CA . MET A 1 169 ? -13.609 18.562 2.174 1 90.62 169 MET A CA 1
ATOM 1316 C C . MET A 1 169 ? -12.875 19.688 1.448 1 90.62 169 MET A C 1
ATOM 1318 O O . MET A 1 169 ? -11.656 19.609 1.259 1 90.62 169 MET A O 1
ATOM 1322 N N . LEU A 1 170 ? -13.617 20.625 1.011 1 92.44 170 LEU A N 1
ATOM 1323 C CA . LEU A 1 170 ? -13.023 21.766 0.326 1 92.44 170 LEU A CA 1
ATOM 1324 C C . LEU A 1 170 ? -12.016 22.469 1.222 1 92.44 170 LEU A C 1
ATOM 1326 O O . LEU A 1 170 ? -10.883 22.734 0.802 1 92.44 170 LEU A O 1
ATOM 1330 N N . VAL A 1 171 ? -12.414 22.75 2.436 1 93.56 171 VAL A N 1
ATOM 1331 C CA . VAL A 1 171 ? -11.547 23.438 3.387 1 93.56 171 VAL A CA 1
ATOM 1332 C C . VAL A 1 171 ? -10.305 22.594 3.652 1 93.56 171 VAL A C 1
ATOM 1334 O O . VAL A 1 171 ? -9.18 23.094 3.594 1 93.56 171 VAL A O 1
ATOM 1337 N N . THR A 1 172 ? -10.5 21.312 3.889 1 94.25 172 THR A N 1
ATOM 1338 C CA . THR A 1 172 ? -9.391 20.406 4.156 1 94.25 172 THR A CA 1
ATOM 1339 C C . THR A 1 172 ? -8.43 20.359 2.971 1 94.25 172 THR A C 1
ATOM 1341 O O . THR A 1 172 ? -7.219 20.5 3.141 1 94.25 172 THR A O 1
ATOM 1344 N N . THR A 1 173 ? -8.969 20.25 1.782 1 93.62 173 THR A N 1
ATOM 1345 C CA . THR A 1 173 ? -8.172 20.125 0.564 1 93.62 173 THR A CA 1
ATOM 1346 C C . THR A 1 173 ? -7.363 21.406 0.32 1 93.62 173 THR A C 1
ATOM 1348 O O . THR A 1 173 ? -6.148 21.344 0.118 1 93.62 173 THR A O 1
ATOM 1351 N N . LEU A 1 174 ? -8.008 22.5 0.352 1 94 174 LEU A N 1
ATOM 1352 C CA . LEU A 1 174 ? -7.336 23.766 0.076 1 94 174 LEU A CA 1
ATOM 1353 C C . LEU A 1 174 ? -6.281 24.062 1.135 1 94 174 LEU A C 1
ATOM 1355 O O . LEU A 1 174 ? -5.199 24.547 0.815 1 94 174 LEU A O 1
ATOM 1359 N N . ALA A 1 175 ? -6.621 23.797 2.398 1 95.31 175 ALA A N 1
ATOM 1360 C CA . ALA A 1 175 ? -5.668 24.016 3.482 1 95.31 175 ALA A CA 1
ATOM 1361 C C . ALA A 1 175 ? -4.379 23.234 3.252 1 95.31 175 ALA A C 1
ATOM 1363 O O . ALA A 1 175 ? -3.283 23.734 3.502 1 95.31 175 ALA A O 1
ATOM 1364 N N . MET A 1 176 ? -4.516 22.047 2.752 1 95.06 176 MET A N 1
ATOM 1365 C CA . MET A 1 176 ? -3.373 21.141 2.609 1 95.06 176 MET A CA 1
ATOM 1366 C C . MET A 1 176 ? -2.605 21.438 1.324 1 95.06 176 MET A C 1
ATOM 1368 O O . MET A 1 176 ? -1.382 21.312 1.283 1 95.06 176 MET A O 1
ATOM 1372 N N . VAL A 1 177 ? -3.268 21.906 0.291 1 92.56 177 VAL A N 1
ATOM 1373 C CA . VAL A 1 177 ? -2.662 21.984 -1.035 1 92.56 177 VAL A CA 1
ATOM 1374 C C . VAL A 1 177 ? -2.08 23.375 -1.261 1 92.56 177 VAL A C 1
ATOM 1376 O O . VAL A 1 177 ? -1.037 23.516 -1.903 1 92.56 177 VAL A O 1
ATOM 1379 N N . CYS A 1 178 ? -2.766 24.406 -0.798 1 93.31 178 CYS A N 1
ATOM 1380 C CA . CYS A 1 178 ? -2.293 25.766 -1.031 1 93.31 178 CYS A CA 1
ATOM 1381 C C . CYS A 1 178 ? -0.91 25.969 -0.427 1 93.31 178 CYS A C 1
ATOM 1383 O O . CYS A 1 178 ? -0.628 25.5 0.671 1 93.31 178 CYS A O 1
ATOM 1385 N N . PRO A 1 179 ? -0.055 26.625 -1.104 1 93.69 179 PRO A N 1
ATOM 1386 C CA . PRO A 1 179 ? 1.329 26.797 -0.654 1 93.69 179 PRO A CA 1
ATOM 1387 C C . PRO A 1 179 ? 1.467 27.859 0.438 1 93.69 179 PRO A C 1
ATOM 1389 O O . PRO A 1 179 ? 2.23 28.812 0.284 1 93.69 179 PRO A O 1
ATOM 1392 N N . PHE A 1 180 ? 0.879 27.656 1.555 1 94.19 180 PHE A N 1
ATOM 1393 C CA . PHE A 1 180 ? 1.024 28.516 2.727 1 94.19 180 PHE A CA 1
ATOM 1394 C C . PHE A 1 180 ? 2.359 28.266 3.416 1 94.19 180 PHE A C 1
ATOM 1396 O O . PHE A 1 180 ? 2.961 27.203 3.254 1 94.19 180 PHE A O 1
ATOM 1403 N N . ASP A 1 181 ? 2.863 29.266 4.113 1 93.5 181 ASP A N 1
ATOM 1404 C CA . ASP A 1 181 ? 4.098 29.062 4.863 1 93.5 181 ASP A CA 1
ATOM 1405 C C . ASP A 1 181 ? 3.879 28.125 6.043 1 93.5 181 ASP A C 1
ATOM 1407 O O . ASP A 1 181 ? 2.742 27.906 6.469 1 93.5 181 ASP A O 1
ATOM 1411 N N . PRO A 1 182 ? 4.883 27.516 6.605 1 95.62 182 PRO A N 1
ATOM 1412 C CA . PRO A 1 182 ? 4.777 26.5 7.652 1 95.62 182 PRO A CA 1
ATOM 1413 C C . PRO A 1 182 ? 3.988 26.984 8.867 1 95.62 182 PRO A C 1
ATOM 1415 O O . PRO A 1 182 ? 3.193 26.219 9.438 1 95.62 182 PRO A O 1
ATOM 1418 N N . ARG A 1 183 ? 4.223 28.188 9.242 1 94.94 183 ARG A N 1
ATOM 1419 C CA . ARG A 1 183 ? 3.512 28.719 10.398 1 94.94 183 ARG A CA 1
ATOM 1420 C C . ARG A 1 183 ? 2.016 28.828 10.125 1 94.94 183 ARG A C 1
ATOM 1422 O O . ARG A 1 183 ? 1.194 28.594 11.008 1 94.94 183 ARG A O 1
ATOM 1429 N N . GLU A 1 184 ? 1.696 29.281 8.938 1 95.81 184 GLU A N 1
ATOM 1430 C CA . GLU A 1 184 ? 0.296 29.375 8.539 1 95.81 184 GLU A CA 1
ATOM 1431 C C . GLU A 1 184 ? -0.362 28 8.5 1 95.81 184 GLU A C 1
ATOM 1433 O O . GLU A 1 184 ? -1.495 27.828 8.953 1 95.81 184 GLU A O 1
ATOM 1438 N N . LYS A 1 185 ? 0.328 27.047 7.98 1 96.88 185 LYS A N 1
ATOM 1439 C CA . LYS A 1 185 ? -0.17 25.688 7.969 1 96.88 185 LYS A CA 1
ATOM 1440 C C . LYS A 1 185 ? -0.404 25.172 9.383 1 96.88 185 LYS A C 1
ATOM 1442 O O . LYS A 1 185 ? -1.395 24.484 9.648 1 96.88 185 LYS A O 1
ATOM 1447 N N . GLN A 1 186 ? 0.512 25.5 10.234 1 97.31 186 GLN A N 1
ATOM 1448 C CA . GLN A 1 186 ? 0.367 25.109 11.625 1 97.31 186 GLN A CA 1
ATOM 1449 C C . GLN A 1 186 ? -0.872 25.734 12.258 1 97.31 186 GLN A C 1
ATOM 1451 O O . GLN A 1 186 ? -1.589 25.078 13.016 1 97.31 186 GLN A O 1
ATOM 1456 N N . ALA A 1 187 ? -1.072 27 11.906 1 96.69 187 ALA A N 1
ATOM 1457 C CA . ALA A 1 187 ? -2.25 27.703 12.414 1 96.69 187 ALA A CA 1
ATOM 1458 C C . ALA A 1 187 ? -3.535 27.016 11.953 1 96.69 187 ALA A C 1
ATOM 1460 O O . ALA A 1 187 ? -4.488 26.891 12.727 1 96.69 187 ALA A O 1
ATOM 1461 N N . LEU A 1 188 ? -3.527 26.625 10.703 1 97.12 188 LEU A N 1
ATOM 1462 C CA . LEU A 1 188 ? -4.676 25.906 10.156 1 97.12 188 LEU A CA 1
ATOM 1463 C C . LEU A 1 188 ? -4.887 24.594 10.891 1 97.12 188 LEU A C 1
ATOM 1465 O O . LEU A 1 188 ? -6.02 24.203 11.18 1 97.12 188 LEU A O 1
ATOM 1469 N N . LEU A 1 189 ? -3.834 23.859 11.219 1 97.81 189 LEU A N 1
ATOM 1470 C CA . LEU A 1 189 ? -3.9 22.594 11.938 1 97.81 189 LEU A CA 1
ATOM 1471 C C . LEU A 1 189 ? -4.461 22.797 13.344 1 97.81 189 LEU A C 1
ATOM 1473 O O . LEU A 1 189 ? -5.266 21.984 13.812 1 97.81 189 LEU A O 1
ATOM 1477 N N . GLU A 1 190 ? -4.078 23.859 13.977 1 97.31 190 GLU A N 1
ATOM 1478 C CA . GLU A 1 190 ? -4.363 24.078 15.391 1 97.31 190 GLU A CA 1
ATOM 1479 C C . GLU A 1 190 ? -5.699 24.781 15.586 1 97.31 190 GLU A C 1
ATOM 1481 O O . GLU A 1 190 ? -6.129 25 16.719 1 97.31 190 GLU A O 1
ATOM 1486 N N . ALA A 1 191 ? -6.363 25.156 14.445 1 95.69 191 ALA A N 1
ATOM 1487 C CA . ALA A 1 191 ? -7.688 25.75 14.57 1 95.69 191 ALA A CA 1
ATOM 1488 C C . ALA A 1 191 ? -8.609 24.875 15.406 1 95.69 191 ALA A C 1
ATOM 1490 O O . ALA A 1 191 ? -8.734 23.672 15.156 1 95.69 191 ALA A O 1
ATOM 1491 N N . PRO A 1 192 ? -9.297 25.375 16.375 1 93.62 192 PRO A N 1
ATOM 1492 C CA . PRO A 1 192 ? -10.047 24.562 17.344 1 93.62 192 PRO A CA 1
ATOM 1493 C C . PRO A 1 192 ? -11.219 23.828 16.703 1 93.62 192 PRO A C 1
ATOM 1495 O O . PRO A 1 192 ? -11.5 22.672 17.062 1 93.62 192 PRO A O 1
ATOM 1498 N N . THR A 1 193 ? -11.953 24.547 15.773 1 90 193 THR A N 1
ATOM 1499 C CA . THR A 1 193 ? -13.109 23.938 15.133 1 90 193 THR A CA 1
ATOM 1500 C C . THR A 1 193 ? -12.984 24 13.609 1 90 193 THR A C 1
ATOM 1502 O O . THR A 1 193 ? -12.203 24.797 13.086 1 90 193 THR A O 1
ATOM 1505 N N . PRO A 1 194 ? -13.773 23.156 12.961 1 89.69 194 PRO A N 1
ATOM 1506 C CA . PRO A 1 194 ? -13.797 23.266 11.5 1 89.69 194 PRO A CA 1
ATOM 1507 C C . PRO A 1 194 ? -14.172 24.656 11.016 1 89.69 194 PRO A C 1
ATOM 1509 O O . PRO A 1 194 ? -13.664 25.125 9.992 1 89.69 194 PRO A O 1
ATOM 1512 N N . GLU A 1 195 ? -15.039 25.312 11.742 1 89.94 195 GLU A N 1
ATOM 1513 C CA . GLU A 1 195 ? -15.438 26.672 11.398 1 89.94 195 GLU A CA 1
ATOM 1514 C C . GLU A 1 195 ? -14.266 27.641 11.531 1 89.94 195 GLU A C 1
ATOM 1516 O O . GLU A 1 195 ? -14.055 28.484 10.664 1 89.94 195 GLU A O 1
ATOM 1521 N N . ASP A 1 196 ? -13.57 27.5 12.609 1 93 196 ASP A N 1
ATOM 1522 C CA . ASP A 1 196 ? -12.398 28.359 12.828 1 93 196 ASP A CA 1
ATOM 1523 C C . ASP A 1 196 ? -11.344 28.125 11.75 1 93 196 ASP A C 1
ATOM 1525 O O . ASP A 1 196 ? -10.688 29.062 11.297 1 93 196 ASP A O 1
ATOM 1529 N N . ARG A 1 197 ? -11.195 26.906 11.344 1 94.38 197 ARG A N 1
ATOM 1530 C CA . ARG A 1 197 ? -10.234 26.578 10.297 1 94.38 197 ARG A CA 1
ATOM 1531 C C . ARG A 1 197 ? -10.625 27.234 8.977 1 94.38 197 ARG A C 1
ATOM 1533 O O . ARG A 1 197 ? -9.773 27.781 8.273 1 94.38 197 ARG A O 1
ATOM 1540 N N . ALA A 1 198 ? -11.914 27.172 8.664 1 93.38 198 ALA A N 1
ATOM 1541 C CA . ALA A 1 198 ? -12.414 27.797 7.445 1 93.38 198 ALA A CA 1
ATOM 1542 C C . ALA A 1 198 ? -12.164 29.312 7.457 1 93.38 198 ALA A C 1
ATOM 1544 O O . ALA A 1 198 ? -11.719 29.875 6.457 1 93.38 198 ALA A O 1
ATOM 1545 N N . ARG A 1 199 ? -12.438 29.859 8.555 1 93.12 199 ARG A N 1
ATOM 1546 C CA . ARG A 1 199 ? -12.227 31.297 8.695 1 93.12 199 ARG A CA 1
ATOM 1547 C C . ARG A 1 199 ? -10.75 31.656 8.523 1 93.12 199 ARG A C 1
ATOM 1549 O O . ARG A 1 199 ? -10.414 32.625 7.844 1 93.12 199 ARG A O 1
ATOM 1556 N N . THR A 1 200 ? -9.938 30.875 9.203 1 94.62 200 THR A N 1
ATOM 1557 C CA . THR A 1 200 ? -8.5 31.078 9.086 1 94.62 200 THR A CA 1
ATOM 1558 C C . THR A 1 200 ? -8.047 30.953 7.633 1 94.62 200 THR A C 1
ATOM 1560 O O . THR A 1 200 ? -7.258 31.766 7.145 1 94.62 200 THR A O 1
ATOM 1563 N N . LEU A 1 201 ? -8.531 29.969 6.922 1 95.38 201 LEU A N 1
ATOM 1564 C CA . LEU A 1 201 ? -8.195 29.719 5.527 1 95.38 201 LEU A CA 1
ATOM 1565 C C . LEU A 1 201 ? -8.555 30.922 4.656 1 95.38 201 LEU A C 1
ATOM 1567 O O . LEU A 1 201 ? -7.727 31.391 3.875 1 95.38 201 LEU A O 1
ATOM 1571 N N . VAL A 1 202 ? -9.75 31.438 4.844 1 92.94 202 VAL A N 1
ATOM 1572 C CA . VAL A 1 202 ? -10.211 32.594 4.07 1 92.94 202 VAL A CA 1
ATOM 1573 C C . VAL A 1 202 ? -9.305 33.781 4.324 1 92.94 202 VAL A C 1
ATOM 1575 O O . VAL A 1 202 ? -8.898 34.469 3.389 1 92.94 202 VAL A O 1
ATOM 1578 N N . THR A 1 203 ? -8.992 33.969 5.578 1 93.31 203 THR A N 1
ATOM 1579 C CA . THR A 1 203 ? -8.141 35.094 5.961 1 93.31 203 THR A CA 1
ATOM 1580 C C . THR A 1 203 ? -6.766 34.969 5.305 1 93.31 203 THR A C 1
ATOM 1582 O O . THR A 1 203 ? -6.246 35.969 4.766 1 93.31 203 THR A O 1
ATOM 1585 N N . LEU A 1 204 ? -6.227 33.812 5.316 1 94.44 204 LEU A N 1
ATOM 1586 C CA . LEU A 1 204 ? -4.91 33.594 4.73 1 94.44 204 LEU A CA 1
ATOM 1587 C C . LEU A 1 204 ? -4.938 33.812 3.225 1 94.44 204 LEU A C 1
ATOM 1589 O O . LEU A 1 204 ? -4.012 34.406 2.66 1 94.44 204 LEU A O 1
ATOM 1593 N N . LEU A 1 205 ? -5.98 33.375 2.576 1 93.38 205 LEU A N 1
ATOM 1594 C CA . LEU A 1 205 ? -6.125 33.562 1.135 1 93.38 205 LEU A CA 1
ATOM 1595 C C . LEU A 1 205 ? -6.215 35.031 0.774 1 93.38 205 LEU A C 1
ATOM 1597 O O . LEU A 1 205 ? -5.633 35.469 -0.221 1 93.38 205 LEU A O 1
ATOM 1601 N N . GLN A 1 206 ? -6.902 35.781 1.563 1 90 206 GLN A N 1
ATOM 1602 C CA . GLN A 1 206 ? -7.094 37.219 1.308 1 90 206 GLN A CA 1
ATOM 1603 C C . GLN A 1 206 ? -5.801 37.969 1.524 1 90 206 GLN A C 1
ATOM 1605 O O . GLN A 1 206 ? -5.496 38.906 0.774 1 90 206 GLN A O 1
ATOM 1610 N N . MET A 1 207 ? -5.102 37.625 2.51 1 88 207 MET A N 1
ATOM 1611 C CA . MET A 1 207 ? -3.85 38.281 2.836 1 88 207 MET A CA 1
ATOM 1612 C C . MET A 1 207 ? -2.781 38 1.79 1 88 207 MET A C 1
ATOM 1614 O O . MET A 1 207 ? -1.995 38.875 1.431 1 88 207 MET A O 1
ATOM 1618 N N . ASP A 1 208 ? -2.719 36.844 1.34 1 80.06 208 ASP A N 1
ATOM 1619 C CA . ASP A 1 208 ? -1.678 36.406 0.412 1 80.06 208 ASP A CA 1
ATOM 1620 C C . ASP A 1 208 ? -1.982 36.875 -1.01 1 80.06 208 ASP A C 1
ATOM 1622 O O . ASP A 1 208 ? -1.079 36.969 -1.841 1 80.06 208 ASP A O 1
ATOM 1626 N N . ALA A 1 209 ? -3.256 37.031 -1.311 1 67.75 209 ALA A N 1
ATOM 1627 C CA . ALA A 1 209 ? -3.621 37.562 -2.617 1 67.75 209 ALA A CA 1
ATOM 1628 C C . ALA A 1 209 ? -3.152 39 -2.762 1 67.75 209 ALA A C 1
ATOM 1630 O O . ALA A 1 209 ? -2.807 39.438 -3.861 1 67.75 209 ALA A O 1
ATOM 1631 N N . LEU A 1 210 ? -3.221 39.75 -1.629 1 61.19 210 LEU A N 1
ATOM 1632 C CA . LEU A 1 210 ? -2.799 41.156 -1.654 1 61.19 210 LEU A CA 1
ATOM 1633 C C . LEU A 1 210 ? -1.277 41.25 -1.66 1 61.19 210 LEU A C 1
ATOM 1635 O O . LEU A 1 210 ? -0.723 42.219 -2.16 1 61.19 210 LEU A O 1
ATOM 1639 N N . GLY A 1 211 ? -0.462 40.312 -0.966 1 58.25 211 GLY A N 1
ATOM 1640 C CA . GLY A 1 211 ? 0.989 40.375 -0.899 1 58.25 211 GLY A CA 1
ATOM 1641 C C . GLY A 1 211 ? 1.668 39.75 -2.094 1 58.25 211 GLY A C 1
ATOM 1642 O O . GLY A 1 211 ? 1.574 38.531 -2.289 1 58.25 211 GLY A O 1
ATOM 1643 N N . GLY A 1 212 ? 1.678 40.312 -3.27 1 49.03 212 GLY A N 1
ATOM 1644 C CA . GLY A 1 212 ? 2.357 39.906 -4.484 1 49.03 212 GLY A CA 1
ATOM 1645 C C . GLY A 1 212 ? 3.639 39.125 -4.219 1 49.03 212 GLY A C 1
ATOM 1646 O O . GLY A 1 212 ? 4.121 39.094 -3.086 1 49.03 212 GLY A O 1
ATOM 1647 N N . PRO A 1 213 ? 4.176 38.188 -5.07 1 47.06 213 PRO A N 1
ATOM 1648 C CA . PRO A 1 213 ? 5.465 37.5 -4.98 1 47.06 213 PRO A CA 1
ATOM 1649 C C . PRO A 1 213 ? 6.59 38.406 -4.488 1 47.06 213 PRO A C 1
ATOM 1651 O O . PRO A 1 213 ? 7.746 38 -4.422 1 47.06 213 PRO A O 1
ATOM 1654 N N . ASP A 1 214 ? 6.543 39.719 -4.516 1 39.72 214 ASP A N 1
ATOM 1655 C CA . ASP A 1 214 ? 7.656 40.656 -4.406 1 39.72 214 ASP A CA 1
ATOM 1656 C C . ASP A 1 214 ? 8.219 40.656 -2.984 1 39.72 214 ASP A C 1
ATOM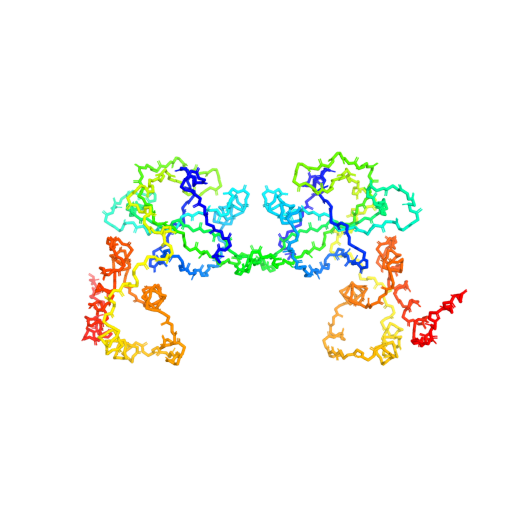 1658 O O . ASP A 1 214 ? 8.883 41.625 -2.59 1 39.72 214 ASP A O 1
ATOM 1662 N N . ALA A 1 215 ? 7.785 40 -2.053 1 38.88 215 ALA A N 1
ATOM 1663 C CA . ALA A 1 215 ? 8.562 40.062 -0.817 1 38.88 215 ALA A CA 1
ATOM 1664 C C . ALA A 1 215 ? 9.992 39.562 -1.046 1 38.88 215 ALA A C 1
ATOM 1666 O O . ALA A 1 215 ? 10.219 38.406 -1.308 1 38.88 215 ALA A O 1
ATOM 1667 N N . SER A 1 216 ? 10.992 40.438 -1.466 1 35.94 216 SER A N 1
ATOM 1668 C CA . SER A 1 216 ? 12.422 40.438 -1.754 1 35.94 216 SER A CA 1
ATOM 1669 C C . SER A 1 216 ? 13.219 39.844 -0.595 1 35.94 216 SER A C 1
ATOM 1671 O O . SER A 1 216 ? 13.047 40.25 0.555 1 35.94 216 SER A O 1
ATOM 1673 N N . PRO A 1 217 ? 13.766 38.562 -0.689 1 36.91 217 PRO A N 1
ATOM 1674 C CA . PRO A 1 217 ? 14.727 38.156 0.332 1 36.91 217 PRO A CA 1
ATOM 1675 C C . PRO A 1 217 ? 15.727 39.25 0.693 1 36.91 217 PRO A C 1
ATOM 1677 O O . PRO A 1 217 ? 16.109 40.031 -0.166 1 36.91 217 PRO A O 1
ATOM 1680 N N . SER A 1 218 ? 15.594 39.844 1.843 1 33.91 218 SER A N 1
ATOM 1681 C CA . SER A 1 218 ? 16.562 40.781 2.373 1 33.91 218 SER A CA 1
ATOM 1682 C C . SER A 1 218 ? 17.984 40.406 1.994 1 33.91 218 SER A C 1
ATOM 1684 O O . SER A 1 218 ? 18.281 39.219 1.756 1 33.91 218 SER A O 1
ATOM 1686 N N . GLY A 1 219 ? 18.922 41.375 1.636 1 27.92 219 GLY A N 1
ATOM 1687 C CA . GLY A 1 219 ? 20.281 41.594 1.164 1 27.92 219 GLY A CA 1
ATOM 1688 C C . GLY A 1 219 ? 21.328 40.812 1.957 1 27.92 219 GLY A C 1
ATOM 1689 O O . GLY A 1 219 ? 21.172 40.625 3.166 1 27.92 219 GLY A O 1
ATOM 1690 N N . ARG A 1 220 ? 22.078 39.938 1.221 1 28.39 220 ARG A N 1
ATOM 1691 C CA . ARG A 1 220 ? 23.359 39.375 1.669 1 28.39 220 ARG A CA 1
ATOM 1692 C C . ARG A 1 220 ? 24.203 40.469 2.34 1 28.39 220 ARG A C 1
ATOM 1694 O O . ARG A 1 220 ? 24.484 41.5 1.744 1 28.39 220 ARG A O 1
ATOM 1701 N N . PRO A 1 221 ? 24 40.5 3.75 1 28.11 221 PRO A N 1
ATOM 1702 C CA . PRO A 1 221 ? 25.094 41.344 4.191 1 28.11 221 PRO A CA 1
ATOM 1703 C C . PRO A 1 221 ? 26.438 40.969 3.547 1 28.11 221 PRO A C 1
ATOM 1705 O O . PRO A 1 221 ? 26.641 39.812 3.201 1 28.11 221 PRO A O 1
ATOM 1708 N N . SER A 1 222 ? 27.141 41.906 2.746 1 24.16 222 SER A N 1
ATOM 1709 C CA . SER A 1 222 ? 28.562 41.688 2.486 1 24.16 222 SER A CA 1
ATOM 1710 C C . SER A 1 222 ? 29.312 41.406 3.773 1 24.16 222 SER A C 1
ATOM 1712 O O . SER A 1 222 ? 29 41.938 4.832 1 24.16 222 SER A O 1
ATOM 1714 N N . MET B 1 1 ? 18.891 -3.477 -9.023 1 32.53 1 MET B N 1
ATOM 1715 C CA . MET B 1 1 ? 18.578 -4.691 -8.281 1 32.53 1 MET B CA 1
ATOM 1716 C C . MET B 1 1 ? 17.188 -4.613 -7.672 1 32.53 1 MET B C 1
ATOM 1718 O O . MET B 1 1 ? 16.734 -3.539 -7.27 1 32.53 1 MET B O 1
ATOM 1722 N N . PRO B 1 2 ? 16.391 -5.559 -8.078 1 46 2 PRO B N 1
ATOM 1723 C CA . PRO B 1 2 ? 15.078 -5.469 -7.414 1 46 2 PRO B CA 1
ATOM 1724 C C . PRO B 1 2 ? 15.203 -5.23 -5.91 1 46 2 PRO B C 1
ATOM 1726 O O . PRO B 1 2 ? 16.172 -5.676 -5.289 1 46 2 PRO B O 1
ATOM 1729 N N . ALA B 1 3 ? 14.5 -4.148 -5.547 1 50.56 3 ALA B N 1
ATOM 1730 C CA . ALA B 1 3 ? 14.75 -3.529 -4.25 1 50.56 3 ALA B CA 1
ATOM 1731 C C . ALA B 1 3 ? 14.766 -4.574 -3.135 1 50.56 3 ALA B C 1
ATOM 1733 O O . ALA B 1 3 ? 15.5 -4.43 -2.154 1 50.56 3 ALA B O 1
ATOM 1734 N N . PHE B 1 4 ? 13.922 -5.66 -3.336 1 56.78 4 PHE B N 1
ATOM 1735 C CA . PHE B 1 4 ? 13.914 -6.582 -2.205 1 56.78 4 PHE B CA 1
ATOM 1736 C C . PHE B 1 4 ? 14.469 -7.941 -2.609 1 56.78 4 PHE B C 1
ATOM 1738 O O . PHE B 1 4 ? 13.891 -8.633 -3.445 1 56.78 4 PHE B O 1
ATOM 1745 N N . HIS B 1 5 ? 15.758 -8.289 -2.221 1 65.25 5 HIS B N 1
ATOM 1746 C CA . HIS B 1 5 ? 16.406 -9.57 -2.445 1 65.25 5 HIS B CA 1
ATOM 1747 C C . HIS B 1 5 ? 16.766 -10.25 -1.124 1 65.25 5 HIS B C 1
ATOM 1749 O O . HIS B 1 5 ? 17.906 -10.148 -0.654 1 65.25 5 HIS B O 1
ATOM 1755 N N . PRO B 1 6 ? 15.711 -10.93 -0.651 1 66.75 6 PRO B N 1
ATOM 1756 C CA . PRO B 1 6 ? 15.977 -11.523 0.661 1 66.75 6 PRO B CA 1
ATOM 1757 C C . PRO B 1 6 ? 16.906 -12.734 0.583 1 66.75 6 PRO B C 1
ATOM 1759 O O . PRO B 1 6 ? 16.844 -13.492 -0.385 1 66.75 6 PRO B O 1
ATOM 1762 N N . GLY B 1 7 ? 17.828 -12.773 1.521 1 73.25 7 GLY B N 1
ATOM 1763 C CA . GLY B 1 7 ? 18.547 -14.023 1.688 1 73.25 7 GLY B CA 1
ATOM 1764 C C . GLY B 1 7 ? 17.688 -15.148 2.217 1 73.25 7 GLY B C 1
ATOM 1765 O O . GLY B 1 7 ? 16.641 -14.898 2.826 1 73.25 7 GLY B O 1
ATOM 1766 N N . PRO B 1 8 ? 17.969 -16.359 1.855 1 75.19 8 PRO B N 1
ATOM 1767 C CA . PRO B 1 8 ? 17.156 -17.516 2.271 1 75.19 8 PRO B CA 1
ATOM 1768 C C . PRO B 1 8 ? 16.891 -17.531 3.777 1 75.19 8 PRO B C 1
ATOM 1770 O O . PRO B 1 8 ? 15.844 -18.016 4.219 1 75.19 8 PRO B O 1
ATOM 1773 N N . GLU B 1 9 ? 17.781 -17 4.512 1 76.75 9 GLU B N 1
ATOM 1774 C CA . GLU B 1 9 ? 17.672 -17.031 5.969 1 76.75 9 GLU B CA 1
ATOM 1775 C C . GLU B 1 9 ? 16.562 -16.078 6.453 1 76.75 9 GLU B C 1
ATOM 1777 O O . GLU B 1 9 ? 16.062 -16.219 7.57 1 76.75 9 GLU B O 1
ATOM 1782 N N . SER B 1 10 ? 16.141 -15.227 5.609 1 83.25 10 SER B N 1
ATOM 1783 C CA . SER B 1 10 ? 15.18 -14.203 6.016 1 83.25 10 SER B CA 1
ATOM 1784 C C . SER B 1 10 ? 13.758 -14.609 5.66 1 83.25 10 SER B C 1
ATOM 1786 O O . SER B 1 10 ? 12.797 -13.938 6.039 1 83.25 10 SER B O 1
ATOM 1788 N N . LEU B 1 11 ? 13.688 -15.828 5.078 1 90.88 11 LEU B N 1
ATOM 1789 C CA . LEU B 1 11 ? 12.367 -16.25 4.621 1 90.88 11 LEU B CA 1
ATOM 1790 C C . LEU B 1 11 ? 11.594 -16.922 5.754 1 90.88 11 LEU B C 1
ATOM 1792 O O . LEU B 1 11 ? 12.164 -17.656 6.559 1 90.88 11 LEU B O 1
ATOM 1796 N N . PRO B 1 12 ? 10.375 -16.672 5.863 1 94.5 12 PRO B N 1
ATOM 1797 C CA . PRO B 1 12 ? 9.57 -17.234 6.945 1 94.5 12 PRO B CA 1
ATOM 1798 C C . PRO B 1 12 ? 9.305 -18.734 6.758 1 94.5 12 PRO B C 1
ATOM 1800 O O . PRO B 1 12 ? 8.969 -19.172 5.652 1 94.5 12 PRO B O 1
ATOM 1803 N N . GLU B 1 13 ? 9.383 -19.5 7.793 1 94.5 13 GLU B N 1
ATOM 1804 C CA . GLU B 1 13 ? 9.117 -20.922 7.75 1 94.5 13 GLU B CA 1
ATOM 1805 C C . GLU B 1 13 ? 7.617 -21.219 7.738 1 94.5 13 GLU B C 1
ATOM 1807 O O . GLU B 1 13 ? 7.164 -22.156 7.09 1 94.5 13 GLU B O 1
ATOM 1812 N N . GLU B 1 14 ? 6.934 -20.484 8.586 1 97.19 14 GLU B N 1
ATOM 1813 C CA . GLU B 1 14 ? 5.477 -20.562 8.609 1 97.19 14 GLU B CA 1
ATOM 1814 C C . GLU B 1 14 ? 4.844 -19.375 7.871 1 97.19 14 GLU B C 1
ATOM 1816 O O . GLU B 1 14 ? 5.137 -18.219 8.172 1 97.19 14 GLU B O 1
ATOM 1821 N N . ILE B 1 15 ? 4.016 -19.688 6.922 1 97.75 15 ILE B N 1
ATOM 1822 C CA . ILE B 1 15 ? 3.443 -18.609 6.121 1 97.75 15 ILE B CA 1
ATOM 1823 C C . ILE B 1 15 ? 1.933 -18.797 6.012 1 97.75 15 ILE B C 1
ATOM 1825 O O . ILE B 1 15 ? 1.437 -19.922 6.027 1 97.75 15 ILE B O 1
ATOM 1829 N N . ALA B 1 16 ? 1.211 -17.703 5.969 1 98.25 16 ALA B N 1
ATOM 1830 C CA . ALA B 1 16 ? -0.185 -17.734 5.539 1 98.25 16 ALA B CA 1
ATOM 1831 C C . ALA B 1 16 ? -0.297 -18.062 4.055 1 98.25 16 ALA B C 1
ATOM 1833 O O . ALA B 1 16 ? 0.605 -17.75 3.273 1 98.25 16 ALA B O 1
ATOM 1834 N N . VAL B 1 17 ? -1.335 -18.703 3.662 1 98.06 17 VAL B N 1
ATOM 1835 C CA . VAL B 1 17 ? -1.508 -19.031 2.25 1 98.06 17 VAL B CA 1
ATOM 1836 C C . VAL B 1 17 ? -2.893 -18.594 1.784 1 98.06 17 VAL B C 1
ATOM 1838 O O . VAL B 1 17 ? -3.855 -18.625 2.553 1 98.06 17 VAL B O 1
ATOM 1841 N N . PHE B 1 18 ? -2.996 -18.156 0.591 1 98.25 18 PHE B N 1
ATOM 1842 C CA . PHE B 1 18 ? -4.227 -17.781 -0.093 1 98.25 18 PHE B CA 1
ATOM 1843 C C . PHE B 1 18 ? -4.586 -18.797 -1.17 1 98.25 18 PHE B C 1
ATOM 1845 O O . PHE B 1 18 ? -4.078 -18.734 -2.291 1 98.25 18 PHE B O 1
ATOM 1852 N N . PRO B 1 19 ? -5.414 -19.719 -0.806 1 97.12 19 PRO B N 1
ATOM 1853 C CA . PRO B 1 19 ? -5.859 -20.688 -1.812 1 97.12 19 PRO B CA 1
ATOM 1854 C C . PRO B 1 19 ? -6.793 -20.078 -2.852 1 97.12 19 PRO B C 1
ATOM 1856 O O . PRO B 1 19 ? -7.867 -19.578 -2.504 1 97.12 19 PRO B O 1
ATOM 1859 N N . LEU B 1 20 ? -6.406 -20.109 -4.094 1 95.75 20 LEU B N 1
ATOM 1860 C CA . LEU B 1 20 ? -7.223 -19.547 -5.164 1 95.75 20 LEU B CA 1
ATOM 1861 C C . LEU B 1 20 ? -7.109 -20.391 -6.43 1 95.75 20 LEU B C 1
ATOM 1863 O O . LEU B 1 20 ? -6.035 -20.484 -7.027 1 95.75 20 LEU B O 1
ATOM 1867 N N . THR B 1 21 ? -8.195 -20.922 -6.785 1 94.56 21 THR B N 1
ATOM 1868 C CA . THR B 1 21 ? -8.219 -21.766 -7.969 1 94.56 21 THR B CA 1
ATOM 1869 C C . THR B 1 21 ? -7.969 -20.953 -9.227 1 94.56 21 THR B C 1
ATOM 1871 O O . THR B 1 21 ? -8.562 -19.891 -9.414 1 94.56 21 THR B O 1
ATOM 1874 N N . GLY B 1 22 ? -7.055 -21.391 -10.039 1 94.12 22 GLY B N 1
ATOM 1875 C CA . GLY B 1 22 ? -6.828 -20.797 -11.344 1 94.12 22 GLY B CA 1
ATOM 1876 C C . GLY B 1 22 ? -5.875 -19.609 -11.305 1 94.12 22 GLY B C 1
ATOM 1877 O O . GLY B 1 22 ? -5.531 -19.047 -12.344 1 94.12 22 GLY B O 1
ATOM 1878 N N . ALA B 1 23 ? -5.434 -19.234 -10.148 1 94.94 23 ALA B N 1
ATOM 1879 C CA . ALA B 1 23 ? -4.457 -18.156 -10.023 1 94.94 23 ALA B CA 1
ATOM 1880 C C . ALA B 1 23 ? -3.035 -18.703 -9.969 1 94.94 23 ALA B C 1
ATOM 1882 O O . ALA B 1 23 ? -2.777 -19.703 -9.297 1 94.94 23 ALA B O 1
ATOM 1883 N N . LEU B 1 24 ? -2.199 -18.094 -10.75 1 96.94 24 LEU B N 1
ATOM 1884 C CA . LEU B 1 24 ? -0.793 -18.484 -10.766 1 96.94 24 LEU B CA 1
ATOM 1885 C C . LEU B 1 24 ? 0.103 -17.297 -10.43 1 96.94 24 LEU B C 1
ATOM 1887 O O . LEU B 1 24 ? -0.068 -16.203 -10.984 1 96.94 24 LEU B O 1
ATOM 1891 N N . LEU B 1 25 ? 0.93 -17.484 -9.453 1 98.19 25 LEU B N 1
ATOM 1892 C CA . LEU B 1 25 ? 2.018 -16.562 -9.156 1 98.19 25 LEU B CA 1
ATOM 1893 C C . LEU B 1 25 ? 3.371 -17.219 -9.398 1 98.19 25 LEU B C 1
ATOM 1895 O O . LEU B 1 25 ? 3.623 -18.328 -8.93 1 98.19 25 LEU B O 1
ATOM 1899 N N . LEU B 1 26 ? 4.148 -16.578 -10.195 1 97.38 26 LEU B N 1
ATOM 1900 C CA . LEU B 1 26 ? 5.508 -17.031 -10.461 1 97.38 26 LEU B CA 1
ATOM 1901 C C . LEU B 1 26 ? 6.531 -16.047 -9.914 1 97.38 26 LEU B C 1
ATOM 1903 O O . LEU B 1 26 ? 6.215 -14.867 -9.703 1 97.38 26 LEU B O 1
ATOM 1907 N N . PRO B 1 27 ? 7.762 -16.562 -9.602 1 95.06 27 PRO B N 1
ATOM 1908 C CA . PRO B 1 27 ? 8.805 -15.617 -9.195 1 95.06 27 PRO B CA 1
ATOM 1909 C C . PRO B 1 27 ? 8.93 -14.43 -10.148 1 95.06 27 PRO B C 1
ATOM 1911 O O . PRO B 1 27 ? 8.859 -14.602 -11.367 1 95.06 27 PRO B O 1
ATOM 1914 N N . GLN B 1 28 ? 8.969 -13.242 -9.562 1 91.62 28 GLN B N 1
ATOM 1915 C CA . GLN B 1 28 ? 9.117 -11.977 -10.266 1 91.62 28 GLN B CA 1
ATOM 1916 C C . GLN B 1 28 ? 7.812 -11.562 -10.938 1 91.62 28 GLN B C 1
ATOM 1918 O O . GLN B 1 28 ? 7.703 -10.461 -11.477 1 91.62 28 GLN B O 1
ATOM 1923 N N . GLY B 1 29 ? 6.844 -12.445 -10.953 1 95.06 29 GLY B N 1
ATOM 1924 C CA . GLY B 1 29 ? 5.527 -12.078 -11.453 1 95.06 29 GLY B CA 1
ATOM 1925 C C . GLY B 1 29 ? 4.762 -11.172 -10.508 1 95.06 29 GLY B C 1
ATOM 1926 O O . GLY B 1 29 ? 4.973 -11.211 -9.297 1 95.06 29 GLY B O 1
ATOM 1927 N N . ARG B 1 30 ? 3.906 -10.359 -11.062 1 96.12 30 ARG B N 1
ATOM 1928 C CA . ARG B 1 30 ? 3.047 -9.477 -10.273 1 96.12 30 ARG B CA 1
ATOM 1929 C C . ARG B 1 30 ? 1.58 -9.867 -10.43 1 96.12 30 ARG B C 1
ATOM 1931 O O . ARG B 1 30 ? 1.058 -9.898 -11.547 1 96.12 30 ARG B O 1
ATOM 1938 N N . LEU B 1 31 ? 0.963 -10.133 -9.336 1 97.56 31 LEU B N 1
ATOM 1939 C CA . LEU B 1 31 ? -0.426 -10.578 -9.336 1 97.56 31 LEU B CA 1
ATOM 1940 C C . LEU B 1 31 ? -1.318 -9.578 -8.602 1 97.56 31 LEU B C 1
ATOM 1942 O O . LEU B 1 31 ? -1.246 -9.453 -7.379 1 97.56 31 LEU B O 1
ATOM 1946 N N . PRO B 1 32 ? -2.158 -8.812 -9.328 1 97.19 32 PRO B N 1
ATOM 1947 C CA . PRO B 1 32 ? -3.141 -7.961 -8.656 1 97.19 32 PRO B CA 1
ATOM 1948 C C . PRO B 1 32 ? -4.281 -8.766 -8.031 1 97.19 32 PRO B C 1
ATOM 1950 O O . PRO B 1 32 ? -4.762 -9.727 -8.633 1 97.19 32 PRO B O 1
ATOM 1953 N N . LEU B 1 33 ? -4.676 -8.461 -6.871 1 97.56 33 LEU B N 1
ATOM 1954 C CA . LEU B 1 33 ? -5.754 -9.133 -6.152 1 97.56 33 LEU B CA 1
ATOM 1955 C C . LEU B 1 33 ? -6.699 -8.109 -5.52 1 97.56 33 LEU B C 1
ATOM 1957 O O . LEU B 1 33 ? -6.27 -7.035 -5.102 1 97.56 33 LEU B O 1
ATOM 1961 N N . ASN B 1 34 ? -7.918 -8.406 -5.559 1 96.62 34 ASN B N 1
ATOM 1962 C CA . ASN B 1 34 ? -8.961 -7.684 -4.84 1 96.62 34 ASN B CA 1
ATOM 1963 C C . ASN B 1 34 ? -9.438 -8.461 -3.615 1 96.62 34 ASN B C 1
ATOM 1965 O O . ASN B 1 34 ? -10.094 -9.492 -3.746 1 96.62 34 ASN B O 1
ATOM 1969 N N . ILE B 1 35 ? -9.117 -7.961 -2.475 1 97.44 35 ILE B N 1
ATOM 1970 C CA . ILE B 1 35 ? -9.375 -8.688 -1.237 1 97.44 35 ILE B CA 1
ATOM 1971 C C . ILE B 1 35 ? -10.578 -8.078 -0.524 1 97.44 35 ILE B C 1
ATOM 1973 O O . ILE B 1 35 ? -10.586 -6.887 -0.21 1 97.44 35 ILE B O 1
ATOM 1977 N N . PHE B 1 36 ? -11.633 -8.914 -0.182 1 95.69 36 PHE B N 1
ATOM 1978 C CA . PHE B 1 36 ? -12.805 -8.352 0.475 1 95.69 36 PHE B CA 1
ATOM 1979 C C . PHE B 1 36 ? -13.352 -9.312 1.521 1 95.69 36 PHE B C 1
ATOM 1981 O O . PHE B 1 36 ? -14.125 -8.914 2.398 1 95.69 36 PHE B O 1
ATOM 1988 N N . GLU B 1 37 ? -13.016 -10.594 1.414 1 95.94 37 GLU B N 1
ATOM 1989 C CA . GLU B 1 37 ? -13.461 -11.531 2.441 1 95.94 37 GLU B CA 1
ATOM 1990 C C . GLU B 1 37 ? -12.773 -11.258 3.775 1 95.94 37 GLU B C 1
ATOM 1992 O O . GLU B 1 37 ? -11.555 -11.07 3.822 1 95.94 37 GLU B O 1
ATOM 1997 N N . PRO B 1 38 ? -13.422 -11.266 4.859 1 95.5 38 PRO B N 1
ATOM 1998 C CA . PRO B 1 38 ? -12.875 -10.914 6.172 1 95.5 38 PRO B CA 1
ATOM 1999 C C . PRO B 1 38 ? -11.617 -11.703 6.523 1 95.5 38 PRO B C 1
ATOM 2001 O O . PRO B 1 38 ? -10.648 -11.133 7.031 1 95.5 38 PRO B O 1
ATOM 2004 N N . ARG B 1 39 ? -11.594 -13.016 6.285 1 96.25 39 ARG B N 1
ATOM 2005 C CA . ARG B 1 39 ? -10.445 -13.836 6.645 1 96.25 39 ARG B CA 1
ATOM 2006 C C . ARG B 1 39 ? -9.211 -13.43 5.844 1 96.25 39 ARG B C 1
ATOM 2008 O O . ARG B 1 39 ? -8.094 -13.438 6.367 1 96.25 39 ARG B O 1
ATOM 2015 N N . TYR B 1 40 ? -9.398 -13.094 4.613 1 97.19 40 TYR B N 1
ATOM 2016 C CA . TYR B 1 40 ? -8.25 -12.727 3.785 1 97.19 40 TYR B CA 1
ATOM 2017 C C . TYR B 1 40 ? -7.848 -11.281 4.027 1 97.19 40 TYR B C 1
ATOM 2019 O O . TYR B 1 40 ? -6.684 -10.914 3.852 1 97.19 40 TYR B O 1
ATOM 2027 N N . LEU B 1 41 ? -8.836 -10.438 4.367 1 95.06 41 LEU B N 1
ATOM 2028 C CA . LEU B 1 41 ? -8.477 -9.109 4.844 1 95.06 41 LEU B CA 1
ATOM 2029 C C . LEU B 1 41 ? -7.547 -9.195 6.051 1 95.06 41 LEU B C 1
ATOM 2031 O O . LEU B 1 41 ? -6.52 -8.516 6.098 1 95.06 41 LEU B O 1
ATOM 2035 N N . ALA B 1 42 ? -7.891 -10.047 6.973 1 94.75 42 ALA B N 1
ATOM 2036 C CA . ALA B 1 42 ? -7.066 -10.273 8.156 1 94.75 42 ALA B CA 1
ATOM 2037 C C . ALA B 1 42 ? -5.688 -10.812 7.773 1 94.75 42 ALA B C 1
ATOM 2039 O O . ALA B 1 42 ? -4.672 -10.383 8.328 1 94.75 42 ALA B O 1
ATOM 2040 N N . MET B 1 43 ? -5.672 -11.719 6.852 1 97.19 43 MET B N 1
ATOM 2041 C CA . MET B 1 43 ? -4.422 -12.32 6.395 1 97.19 43 MET B CA 1
ATOM 2042 C C . MET B 1 43 ? -3.475 -11.258 5.848 1 97.19 43 MET B C 1
ATOM 2044 O O . MET B 1 43 ? -2.307 -11.211 6.234 1 97.19 43 MET B O 1
ATOM 2048 N N . VAL B 1 44 ? -4.043 -10.445 4.965 1 96.62 44 VAL B N 1
ATOM 2049 C CA . VAL B 1 44 ? -3.223 -9.414 4.332 1 96.62 44 VAL B CA 1
ATOM 2050 C C . VAL B 1 44 ? -2.746 -8.422 5.383 1 96.62 44 VAL B C 1
ATOM 2052 O O . VAL B 1 44 ? -1.562 -8.078 5.43 1 96.62 44 VAL B O 1
ATOM 2055 N N . GLN B 1 45 ? -3.611 -7.98 6.262 1 92.62 45 GLN B N 1
ATOM 2056 C CA . GLN B 1 45 ? -3.246 -7.039 7.312 1 92.62 45 GLN B CA 1
ATOM 2057 C C . GLN B 1 45 ? -2.135 -7.602 8.195 1 92.62 45 GLN B C 1
ATOM 2059 O O . GLN B 1 45 ? -1.161 -6.906 8.492 1 92.62 45 GLN B O 1
ATOM 2064 N N . ASP B 1 46 ? -2.26 -8.844 8.57 1 94.38 46 ASP B N 1
ATOM 2065 C CA . ASP B 1 46 ? -1.243 -9.492 9.391 1 94.38 46 ASP B CA 1
ATOM 2066 C C . ASP B 1 46 ? 0.086 -9.594 8.648 1 94.38 46 ASP B C 1
ATOM 2068 O O . ASP B 1 46 ? 1.151 -9.398 9.234 1 94.38 46 ASP B O 1
ATOM 2072 N N . SER B 1 47 ? 0.012 -9.891 7.414 1 95.94 47 SER B N 1
ATOM 2073 C CA . SER B 1 47 ? 1.219 -10.062 6.613 1 95.94 47 SER B CA 1
ATOM 2074 C C . SER B 1 47 ? 2.002 -8.758 6.504 1 95.94 47 SER B C 1
ATOM 2076 O O . SER B 1 47 ? 3.23 -8.773 6.402 1 95.94 47 SER B O 1
ATOM 2078 N N . LEU B 1 48 ? 1.269 -7.609 6.488 1 92.75 48 LEU B N 1
ATOM 2079 C CA . LEU B 1 48 ? 1.916 -6.305 6.402 1 92.75 48 LEU B CA 1
ATOM 2080 C C . LEU B 1 48 ? 2.912 -6.117 7.543 1 92.75 48 LEU B C 1
ATOM 2082 O O . LEU B 1 48 ? 3.951 -5.477 7.367 1 92.75 48 LEU B O 1
ATOM 2086 N N . GLY B 1 49 ? 2.645 -6.73 8.648 1 89.38 49 GLY B N 1
ATOM 2087 C CA . GLY B 1 49 ? 3.516 -6.598 9.805 1 89.38 49 GLY B CA 1
ATOM 2088 C C . GLY B 1 49 ? 4.551 -7.707 9.906 1 89.38 49 GLY B C 1
ATOM 2089 O O . GLY B 1 49 ? 5.375 -7.711 10.82 1 89.38 49 GLY B O 1
ATOM 2090 N N . ARG B 1 50 ? 4.445 -8.672 9 1 89.56 50 ARG B N 1
ATOM 2091 C CA . ARG B 1 50 ? 5.336 -9.82 9.023 1 89.56 50 ARG B CA 1
ATOM 2092 C C . ARG B 1 50 ? 6.117 -9.945 7.723 1 89.56 50 ARG B C 1
ATOM 2094 O O . ARG B 1 50 ? 6.137 -11.008 7.102 1 89.56 50 ARG B O 1
ATOM 2101 N N . GLY B 1 51 ? 6.668 -8.852 7.324 1 90.38 51 GLY B N 1
ATOM 2102 C CA . GLY B 1 51 ? 7.504 -8.859 6.133 1 90.38 51 GLY B CA 1
ATOM 2103 C C . GLY B 1 51 ? 6.715 -8.734 4.848 1 90.38 51 GLY B C 1
ATOM 2104 O O . GLY B 1 51 ? 7.293 -8.742 3.756 1 90.38 51 GLY B O 1
ATOM 2105 N N . ARG B 1 52 ? 5.355 -8.711 4.926 1 94.44 52 ARG B N 1
ATOM 2106 C CA . ARG B 1 52 ? 4.453 -8.547 3.793 1 94.44 52 ARG B CA 1
ATOM 2107 C C . ARG B 1 52 ? 4.41 -9.805 2.936 1 94.44 52 ARG B C 1
ATOM 2109 O O . ARG B 1 52 ? 4.285 -9.727 1.712 1 94.44 52 ARG B O 1
ATOM 2116 N N . PHE B 1 53 ? 4.582 -10.969 3.648 1 96.62 53 PHE B N 1
ATOM 2117 C CA . PHE B 1 53 ? 4.672 -12.227 2.914 1 96.62 53 PHE B CA 1
ATOM 2118 C C . PHE B 1 53 ? 3.389 -13.031 3.062 1 96.62 53 PHE B C 1
ATOM 2120 O O . PHE B 1 53 ? 2.809 -13.094 4.148 1 96.62 53 PHE B O 1
ATOM 2127 N N . PHE B 1 54 ? 2.943 -13.625 2.002 1 97.88 54 PHE B N 1
ATOM 2128 C CA . PHE B 1 54 ? 2.059 -14.781 2.064 1 97.88 54 PHE B CA 1
ATOM 2129 C C . PHE B 1 54 ? 2.139 -15.594 0.78 1 97.88 54 PHE B C 1
ATOM 2131 O O . PHE B 1 54 ? 2.691 -15.133 -0.22 1 97.88 54 PHE B O 1
ATOM 2138 N N . GLY B 1 55 ? 1.697 -16.781 0.853 1 98.38 55 GLY B N 1
ATOM 2139 C CA . GLY B 1 55 ? 1.839 -17.688 -0.276 1 98.38 55 GLY B CA 1
ATOM 2140 C C . GLY B 1 55 ? 0.569 -17.828 -1.094 1 98.38 55 GLY B C 1
ATOM 2141 O O . GLY B 1 55 ? -0.53 -17.891 -0.539 1 98.38 55 GLY B O 1
ATOM 2142 N N . MET B 1 56 ? 0.736 -17.812 -2.371 1 98.56 56 MET B N 1
ATOM 2143 C CA . MET B 1 56 ? -0.327 -18.188 -3.299 1 98.56 56 MET B CA 1
ATOM 2144 C C . MET B 1 56 ? -0.283 -19.672 -3.602 1 98.56 56 MET B C 1
ATOM 2146 O O . MET B 1 56 ? 0.785 -20.234 -3.867 1 98.56 56 MET B O 1
ATOM 2150 N N . ILE B 1 57 ? -1.415 -20.297 -3.553 1 98.19 57 ILE B N 1
ATOM 2151 C CA . ILE B 1 57 ? -1.449 -21.75 -3.785 1 98.19 57 ILE B CA 1
ATOM 2152 C C . ILE B 1 57 ? -2.824 -22.141 -4.312 1 98.19 57 ILE B C 1
ATOM 2154 O O . ILE B 1 57 ? -3.828 -21.5 -4.012 1 98.19 57 ILE B O 1
ATOM 2158 N N . GLN B 1 58 ? -2.883 -23.156 -5.148 1 97 58 GLN B N 1
ATOM 2159 C CA . GLN B 1 58 ? -4.168 -23.656 -5.633 1 97 58 GLN B CA 1
ATOM 2160 C C . GLN B 1 58 ? -4.695 -24.781 -4.746 1 97 58 GLN B C 1
ATOM 2162 O O . GLN B 1 58 ? -3.92 -25.578 -4.219 1 97 58 GLN B O 1
ATOM 2167 N N . PRO B 1 59 ? -5.961 -24.75 -4.551 1 94.38 59 PRO B N 1
ATOM 2168 C CA . PRO B 1 59 ? -6.539 -25.969 -3.977 1 94.38 59 PRO B CA 1
ATOM 2169 C C . PRO B 1 59 ? -6.34 -27.203 -4.867 1 94.38 59 PRO B C 1
ATOM 2171 O O . PRO B 1 59 ? -6.258 -27.062 -6.094 1 94.38 59 PRO B O 1
ATOM 2174 N N . ASP B 1 60 ? -6.211 -28.297 -4.258 1 90.44 60 ASP B N 1
ATOM 2175 C CA . ASP B 1 60 ? -6.059 -29.562 -4.98 1 90.44 60 ASP B CA 1
ATOM 2176 C C . ASP B 1 60 ? -7.406 -30.25 -5.18 1 90.44 60 ASP B C 1
ATOM 2178 O O . ASP B 1 60 ? -8.031 -30.703 -4.219 1 90.44 60 ASP B O 1
ATOM 2182 N N . PRO B 1 61 ? -7.918 -30.281 -6.395 1 80.38 61 PRO B N 1
ATOM 2183 C CA . PRO B 1 61 ? -9.227 -30.906 -6.617 1 80.38 61 PRO B CA 1
ATOM 2184 C C . PRO B 1 61 ? -9.234 -32.406 -6.281 1 80.38 61 PRO B C 1
ATOM 2186 O O . PRO B 1 61 ? -10.305 -32.969 -6.102 1 80.38 61 PRO B O 1
ATOM 2189 N N . SER B 1 62 ? -8.102 -33.062 -6.41 1 76.06 62 SER B N 1
ATOM 2190 C CA . SER B 1 62 ? -8.031 -34.5 -6.191 1 76.06 62 SER B CA 1
ATOM 2191 C C . SER B 1 62 ? -8.164 -34.844 -4.711 1 76.06 62 SER B C 1
ATOM 2193 O O . SER B 1 62 ? -8.344 -36.031 -4.355 1 76.06 62 SER B O 1
ATOM 2195 N N . ALA B 1 63 ? -7.965 -33.875 -3.828 1 64.56 63 ALA B N 1
ATOM 2196 C CA . ALA B 1 63 ? -8.133 -34.188 -2.408 1 64.56 63 ALA B CA 1
ATOM 2197 C C . ALA B 1 63 ? -9.602 -34.156 -2.008 1 64.56 63 ALA B C 1
ATOM 2199 O O . ALA B 1 63 ? -10.102 -33.125 -1.525 1 64.56 63 ALA B O 1
ATOM 2200 N N . PRO B 1 64 ? -10.414 -35.094 -2.484 1 56.44 64 PRO B N 1
ATOM 2201 C CA . PRO B 1 64 ? -11.852 -35.188 -2.227 1 56.44 64 PRO B CA 1
ATOM 2202 C C . PRO B 1 64 ? -12.18 -35.344 -0.746 1 56.44 64 PRO B C 1
ATOM 2204 O O . PRO B 1 64 ? -11.398 -35.969 -0.006 1 56.44 64 PRO B O 1
ATOM 2207 N N . GLY B 1 65 ? -13.305 -34.656 -0.21 1 53.53 65 GLY B N 1
ATOM 2208 C CA . GLY B 1 65 ? -13.984 -34.938 1.043 1 53.53 65 GLY B CA 1
ATOM 2209 C C . GLY B 1 65 ? -13.461 -34.125 2.205 1 53.53 65 GLY B C 1
ATOM 2210 O O . GLY B 1 65 ? -13.953 -34.25 3.33 1 53.53 65 GLY B O 1
ATOM 2211 N N . VAL B 1 66 ? -12.18 -33.594 2.064 1 55.66 66 VAL B N 1
ATOM 2212 C CA . VAL B 1 66 ? -11.734 -32.875 3.254 1 55.66 66 VAL B CA 1
ATOM 2213 C C . VAL B 1 66 ? -12.18 -31.438 3.176 1 55.66 66 VAL B C 1
ATOM 2215 O O . VAL B 1 66 ? -12.078 -30.797 2.119 1 55.66 66 VAL B O 1
ATOM 2218 N N . THR B 1 67 ? -13.141 -30.984 3.893 1 63.44 67 THR B N 1
ATOM 2219 C CA . THR B 1 67 ? -13.5 -29.594 4.078 1 63.44 67 THR B CA 1
ATOM 2220 C C . THR B 1 67 ? -12.625 -28.938 5.148 1 63.44 67 THR B C 1
ATOM 2222 O O . THR B 1 67 ? -12.617 -29.375 6.297 1 63.44 67 THR B O 1
ATOM 2225 N N . PRO B 1 68 ? -11.875 -28 4.664 1 68.19 68 PRO B N 1
ATOM 2226 C CA . PRO B 1 68 ? -11.656 -27.3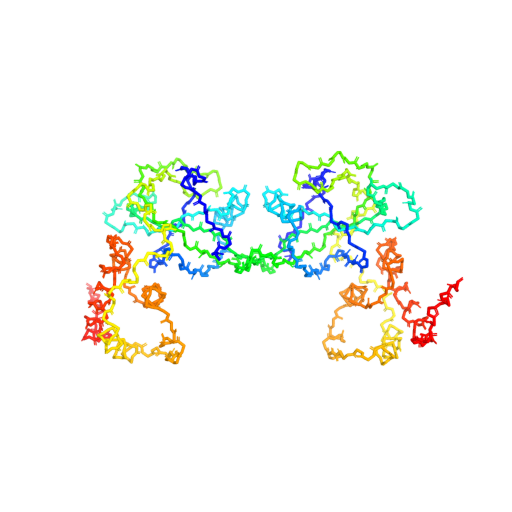59 3.361 1 68.19 68 PRO B CA 1
ATOM 2227 C C . PRO B 1 68 ? -10.812 -28.219 2.42 1 68.19 68 PRO B C 1
ATOM 2229 O O . PRO B 1 68 ? -10.102 -29.125 2.869 1 68.19 68 PRO B O 1
ATOM 2232 N N . PRO B 1 69 ? -10.969 -28 1.104 1 77.19 69 PRO B N 1
ATOM 2233 C CA . PRO B 1 69 ? -10.195 -28.797 0.145 1 77.19 69 PRO B CA 1
ATOM 2234 C C . PRO B 1 69 ? -8.695 -28.781 0.437 1 77.19 69 PRO B C 1
ATOM 2236 O O . PRO B 1 69 ? -8.172 -27.797 0.968 1 77.19 69 PRO B O 1
ATOM 2239 N N . GLY B 1 70 ? -8.086 -29.781 0.157 1 90.44 70 GLY B N 1
ATOM 2240 C CA . GLY B 1 70 ? -6.641 -29.828 0.276 1 90.44 70 GLY B CA 1
ATOM 2241 C C . GLY B 1 70 ? -5.93 -28.859 -0.647 1 90.44 70 GLY B C 1
ATOM 2242 O O . GLY B 1 70 ? -6.562 -28.203 -1.48 1 90.44 70 GLY B O 1
ATOM 2243 N N . LEU B 1 71 ? -4.707 -28.609 -0.432 1 94.88 71 LEU B N 1
ATOM 2244 C CA . LEU B 1 71 ? -3.871 -27.703 -1.216 1 94.88 71 LEU B CA 1
ATOM 2245 C C . LEU B 1 71 ? -2.908 -28.484 -2.102 1 94.88 71 LEU B C 1
ATOM 2247 O O . LEU B 1 71 ? -2.518 -29.609 -1.764 1 94.88 71 LEU B O 1
ATOM 2251 N N . TYR B 1 72 ? -2.605 -28 -3.258 1 95.81 72 TYR B N 1
ATOM 2252 C CA . TYR B 1 72 ? -1.462 -28.531 -3.992 1 95.81 72 TYR B CA 1
ATOM 2253 C C . TYR B 1 72 ? -0.198 -28.469 -3.143 1 95.81 72 TYR B C 1
ATOM 2255 O O . TYR B 1 72 ? -0.123 -27.703 -2.178 1 95.81 72 TYR B O 1
ATOM 2263 N N . GLY B 1 73 ? 0.798 -29.234 -3.463 1 96 73 GLY B N 1
ATOM 2264 C CA . GLY B 1 73 ? 2.025 -29.312 -2.686 1 96 73 GLY B CA 1
ATOM 2265 C C . GLY B 1 73 ? 2.973 -28.156 -2.939 1 96 73 GLY B C 1
ATOM 2266 O O . GLY B 1 73 ? 3.883 -27.906 -2.146 1 96 73 GLY B O 1
ATOM 2267 N N . THR B 1 74 ? 2.725 -27.484 -4.062 1 97.94 74 THR B N 1
ATOM 2268 C CA . THR B 1 74 ? 3.639 -26.406 -4.445 1 97.94 74 THR B CA 1
ATOM 2269 C C . THR B 1 74 ? 2.887 -25.094 -4.629 1 97.94 74 THR B C 1
ATOM 2271 O O . THR B 1 74 ? 1.826 -25.062 -5.258 1 97.94 74 THR B O 1
ATOM 2274 N N . GLY B 1 75 ? 3.383 -24.062 -3.996 1 98.31 75 GLY B N 1
ATOM 2275 C CA . GLY B 1 75 ? 2.916 -22.703 -4.195 1 98.31 75 GLY B CA 1
ATOM 2276 C C . GLY B 1 75 ? 4.043 -21.719 -4.434 1 98.31 75 GLY B C 1
ATOM 2277 O O . GLY B 1 75 ? 5.172 -22.109 -4.734 1 98.31 75 GLY B O 1
ATOM 2278 N N . CYS B 1 76 ? 3.717 -20.484 -4.441 1 98.62 76 CYS B N 1
ATOM 2279 C CA . CYS B 1 76 ? 4.715 -19.438 -4.609 1 98.62 76 CYS B CA 1
ATOM 2280 C C . CYS B 1 76 ? 4.566 -18.359 -3.531 1 98.62 76 CYS B C 1
ATOM 2282 O O . CYS B 1 76 ? 3.475 -17.828 -3.322 1 98.62 76 CYS B O 1
ATOM 2284 N N . LEU B 1 77 ? 5.676 -18.141 -2.846 1 98.19 77 LEU B N 1
ATOM 2285 C CA . LEU B 1 77 ? 5.715 -17.078 -1.862 1 98.19 77 LEU B CA 1
ATOM 2286 C C . LEU B 1 77 ? 5.73 -15.711 -2.549 1 98.19 77 LEU B C 1
ATOM 2288 O O . LEU B 1 77 ? 6.484 -15.492 -3.5 1 98.19 77 LEU B O 1
ATOM 2292 N N . GLY B 1 78 ? 4.809 -14.891 -2.109 1 97.38 78 GLY B N 1
ATOM 2293 C CA . GLY B 1 78 ? 4.777 -13.531 -2.621 1 97.38 78 GLY B CA 1
ATOM 2294 C C . GLY B 1 78 ? 5.004 -12.484 -1.546 1 97.38 78 GLY B C 1
ATOM 2295 O O . GLY B 1 78 ? 4.93 -12.789 -0.353 1 97.38 78 GLY B O 1
ATOM 2296 N N . ARG B 1 79 ? 5.312 -11.328 -1.98 1 96.19 79 ARG B N 1
ATOM 2297 C CA . ARG B 1 79 ? 5.426 -10.148 -1.132 1 96.19 79 ARG B CA 1
ATOM 2298 C C . ARG B 1 79 ? 4.516 -9.031 -1.627 1 96.19 79 ARG B C 1
ATOM 2300 O O . ARG B 1 79 ? 4.484 -8.727 -2.822 1 96.19 79 ARG B O 1
ATOM 2307 N N . VAL B 1 80 ? 3.805 -8.461 -0.717 1 96.88 80 VAL B N 1
ATOM 2308 C CA . VAL B 1 80 ? 2.924 -7.355 -1.09 1 96.88 80 VAL B CA 1
ATOM 2309 C C . VAL B 1 80 ? 3.756 -6.141 -1.489 1 96.88 80 VAL B C 1
ATOM 2311 O O . VAL B 1 80 ? 4.477 -5.574 -0.662 1 96.88 80 VAL B O 1
ATOM 2314 N N . SER B 1 81 ? 3.658 -5.785 -2.699 1 96.12 81 SER B N 1
ATOM 2315 C CA . SER B 1 81 ? 4.461 -4.68 -3.205 1 96.12 81 SER B CA 1
ATOM 2316 C C . SER B 1 81 ? 3.654 -3.387 -3.26 1 96.12 81 SER B C 1
ATOM 2318 O O . SER B 1 81 ? 4.223 -2.297 -3.33 1 96.12 81 SER B O 1
ATOM 2320 N N . SER B 1 82 ? 2.377 -3.527 -3.281 1 96.5 82 SER B N 1
ATOM 2321 C CA . SER B 1 82 ? 1.498 -2.365 -3.191 1 96.5 82 SER B CA 1
ATOM 2322 C C . SER B 1 82 ? 0.141 -2.744 -2.607 1 96.5 82 SER B C 1
ATOM 2324 O O . SER B 1 82 ? -0.301 -3.887 -2.738 1 96.5 82 SER B O 1
ATOM 2326 N N . PHE B 1 83 ? -0.472 -1.793 -1.95 1 94.75 83 PHE B N 1
ATOM 2327 C CA . PHE B 1 83 ? -1.876 -1.943 -1.585 1 94.75 83 PHE B CA 1
ATOM 2328 C C . PHE B 1 83 ? -2.568 -0.587 -1.53 1 94.75 83 PHE B C 1
ATOM 2330 O O . PHE B 1 83 ? -1.909 0.449 -1.422 1 94.75 83 PHE B O 1
ATOM 2337 N N . SER B 1 84 ? -3.887 -0.655 -1.672 1 96.12 84 SER B N 1
ATOM 2338 C CA . SER B 1 84 ? -4.773 0.497 -1.547 1 96.12 84 SER B CA 1
ATOM 2339 C C . SER B 1 84 ? -6.105 0.104 -0.914 1 96.12 84 SER B C 1
ATOM 2341 O O . SER B 1 84 ? -6.715 -0.889 -1.312 1 96.12 84 SER B O 1
ATOM 2343 N N . GLU B 1 85 ? -6.43 0.88 0.057 1 93.31 85 GLU B N 1
ATOM 2344 C CA . GLU B 1 85 ? -7.73 0.682 0.689 1 93.31 85 GLU B CA 1
ATOM 2345 C C . GLU B 1 85 ? -8.828 1.43 -0.061 1 93.31 85 GLU B C 1
ATOM 2347 O O . GLU B 1 85 ? -8.672 2.605 -0.393 1 93.31 85 GLU B O 1
ATOM 2352 N N . THR B 1 86 ? -9.859 0.718 -0.335 1 91.19 86 THR B N 1
ATOM 2353 C CA . THR B 1 86 ? -10.992 1.363 -0.987 1 91.19 86 THR B CA 1
ATOM 2354 C C . THR B 1 86 ? -12 1.858 0.048 1 91.19 86 THR B C 1
ATOM 2356 O O . THR B 1 86 ? -11.945 1.466 1.215 1 91.19 86 THR B O 1
ATOM 2359 N N . GLU B 1 87 ? -12.914 2.699 -0.322 1 85.38 87 GLU B N 1
ATOM 2360 C CA . GLU B 1 87 ? -13.906 3.303 0.565 1 85.38 87 GLU B CA 1
ATOM 2361 C C . GLU B 1 87 ? -14.836 2.246 1.157 1 85.38 87 GLU B C 1
ATOM 2363 O O . GLU B 1 87 ? -15.305 2.387 2.289 1 85.38 87 GLU B O 1
ATOM 2368 N N . ASP B 1 88 ? -14.984 1.198 0.378 1 87.25 88 ASP B N 1
ATOM 2369 C CA . ASP B 1 88 ? -15.922 0.172 0.838 1 87.25 88 ASP B CA 1
ATOM 2370 C C . ASP B 1 88 ? -15.203 -0.884 1.675 1 87.25 88 ASP B C 1
ATOM 2372 O O . ASP B 1 88 ? -15.781 -1.924 1.999 1 87.25 88 ASP B O 1
ATOM 2376 N N . GLY B 1 89 ? -14.008 -0.656 2 1 86.81 89 GLY B N 1
ATOM 2377 C CA . GLY B 1 89 ? -13.305 -1.499 2.957 1 86.81 89 GLY B CA 1
ATOM 2378 C C . GLY B 1 89 ? -12.531 -2.629 2.303 1 86.81 89 GLY B C 1
ATOM 2379 O O . GLY B 1 89 ? -11.977 -3.484 2.99 1 86.81 89 GLY B O 1
ATOM 2380 N N . ARG B 1 90 ? -12.461 -2.652 1.041 1 93.44 90 ARG B N 1
ATOM 2381 C CA . ARG B 1 90 ? -11.688 -3.66 0.329 1 93.44 90 ARG B CA 1
ATOM 2382 C C . ARG B 1 90 ? -10.227 -3.232 0.193 1 93.44 90 ARG B C 1
ATOM 2384 O O . ARG B 1 90 ? -9.898 -2.062 0.39 1 93.44 90 ARG B O 1
ATOM 2391 N N . LEU B 1 91 ? -9.391 -4.195 0.002 1 95.69 91 LEU B N 1
ATOM 2392 C CA . LEU B 1 91 ? -7.98 -3.943 -0.25 1 95.69 91 LEU B CA 1
ATOM 2393 C C . LEU B 1 91 ? -7.59 -4.395 -1.654 1 95.69 91 LEU B C 1
ATOM 2395 O O . LEU B 1 91 ? -7.828 -5.547 -2.029 1 95.69 91 LEU B O 1
ATOM 2399 N N . LEU B 1 92 ? -7.113 -3.432 -2.436 1 97.69 92 LEU B N 1
ATOM 2400 C CA . LEU B 1 92 ? -6.465 -3.764 -3.697 1 97.69 92 LEU B CA 1
ATOM 2401 C C . LEU B 1 92 ? -4.961 -3.928 -3.51 1 97.69 92 LEU B C 1
ATOM 2403 O O . LEU B 1 92 ? -4.281 -3.002 -3.057 1 97.69 92 LEU B O 1
ATOM 2407 N N . ILE B 1 93 ? -4.438 -5.105 -3.863 1 98 93 ILE B N 1
ATOM 2408 C CA . ILE B 1 93 ? -3.016 -5.312 -3.613 1 98 93 ILE B CA 1
ATOM 2409 C C . ILE B 1 93 ? -2.34 -5.836 -4.879 1 98 93 ILE B C 1
ATOM 2411 O O . ILE B 1 93 ? -3.012 -6.301 -5.805 1 98 93 ILE B O 1
ATOM 2415 N N . THR B 1 94 ? -1.077 -5.664 -4.934 1 97.94 94 THR B N 1
ATOM 2416 C CA . THR B 1 94 ? -0.222 -6.391 -5.867 1 97.94 94 THR B CA 1
ATOM 2417 C C . THR B 1 94 ? 0.743 -7.305 -5.121 1 97.94 94 THR B C 1
ATOM 2419 O O . THR B 1 94 ? 1.476 -6.855 -4.238 1 97.94 94 THR B O 1
ATOM 2422 N N . LEU B 1 95 ? 0.688 -8.555 -5.402 1 97.94 95 LEU B N 1
ATOM 2423 C CA . LEU B 1 95 ? 1.603 -9.539 -4.844 1 97.94 95 LEU B CA 1
ATOM 2424 C C . LEU B 1 95 ? 2.709 -9.883 -5.84 1 97.94 95 LEU B C 1
ATOM 2426 O O . LEU B 1 95 ? 2.432 -10.305 -6.961 1 97.94 95 LEU B O 1
ATOM 2430 N N . THR B 1 96 ? 3.893 -9.648 -5.477 1 96.5 96 THR B N 1
ATOM 2431 C CA . THR B 1 96 ? 5.039 -9.977 -6.316 1 96.5 96 THR B CA 1
ATOM 2432 C C . THR B 1 96 ? 5.645 -11.312 -5.902 1 96.5 96 THR B C 1
ATOM 2434 O O . THR B 1 96 ? 5.965 -11.516 -4.73 1 96.5 96 THR B O 1
ATOM 2437 N N . GLY B 1 97 ? 5.793 -12.133 -6.871 1 96.75 97 GLY B N 1
ATOM 2438 C CA . GLY B 1 97 ? 6.328 -13.453 -6.586 1 96.75 97 GLY B CA 1
ATOM 2439 C C . GLY B 1 97 ? 7.809 -13.438 -6.262 1 96.75 97 GLY B C 1
ATOM 2440 O O . GLY B 1 97 ? 8.586 -12.75 -6.922 1 96.75 97 GLY B O 1
ATOM 2441 N N . LEU B 1 98 ? 8.18 -14.219 -5.254 1 95.06 98 LEU B N 1
ATOM 2442 C CA . LEU B 1 98 ? 9.578 -14.273 -4.844 1 95.06 98 LEU B CA 1
ATOM 2443 C C . LEU B 1 98 ? 10.195 -15.617 -5.203 1 95.06 98 LEU B C 1
ATOM 2445 O O . LEU B 1 98 ? 11.156 -15.672 -5.969 1 95.06 98 LEU B O 1
ATOM 2449 N N . LEU B 1 99 ? 9.625 -16.656 -4.68 1 95.12 99 LEU B N 1
ATOM 2450 C CA . LEU B 1 99 ? 10.109 -18 -4.969 1 95.12 99 LEU B CA 1
ATOM 2451 C C . LEU B 1 99 ? 9.047 -19.031 -4.633 1 95.12 99 LEU B C 1
ATOM 2453 O O . LEU B 1 99 ? 8.172 -18.797 -3.799 1 95.12 99 LEU B O 1
ATOM 2457 N N . ARG B 1 100 ? 9.172 -20.172 -5.262 1 97.62 100 ARG B N 1
ATOM 2458 C CA . ARG B 1 100 ? 8.266 -21.281 -5.016 1 97.62 100 ARG B CA 1
ATOM 2459 C C . ARG B 1 100 ? 8.562 -21.938 -3.674 1 97.62 100 ARG B C 1
ATOM 2461 O O . ARG B 1 100 ? 9.625 -21.734 -3.094 1 97.62 100 ARG B O 1
ATOM 2468 N N . PHE B 1 101 ? 7.555 -22.625 -3.133 1 98 101 PHE B N 1
ATOM 2469 C CA . PHE B 1 101 ? 7.75 -23.391 -1.906 1 98 101 PHE B CA 1
ATOM 2470 C C . PHE B 1 101 ? 6.992 -24.719 -1.961 1 98 101 PHE B C 1
ATOM 2472 O O . PHE B 1 101 ? 6.031 -24.844 -2.721 1 98 101 PHE B O 1
ATOM 2479 N N . GLN B 1 102 ? 7.449 -25.656 -1.21 1 97.88 102 GLN B N 1
ATOM 2480 C CA . GLN B 1 102 ? 6.746 -26.906 -0.977 1 97.88 102 GLN B CA 1
ATOM 2481 C C . GLN B 1 102 ? 6.039 -26.906 0.377 1 97.88 102 GLN B C 1
ATOM 2483 O O . GLN B 1 102 ? 6.605 -26.438 1.374 1 97.88 102 GLN B O 1
ATOM 2488 N N . VAL B 1 103 ? 4.82 -27.359 0.372 1 97.56 103 VAL B N 1
ATOM 2489 C CA . VAL B 1 103 ? 4.09 -27.484 1.628 1 97.56 103 VAL B CA 1
ATOM 2490 C C . VAL B 1 103 ? 4.59 -28.688 2.4 1 97.56 103 VAL B C 1
ATOM 2492 O O . VAL B 1 103 ? 4.473 -29.828 1.931 1 97.56 103 VAL B O 1
ATOM 2495 N N . ARG B 1 104 ? 5.102 -28.469 3.561 1 96.88 104 ARG B N 1
ATOM 2496 C CA . ARG B 1 104 ? 5.543 -29.562 4.41 1 96.88 104 ARG B CA 1
ATOM 2497 C C . ARG B 1 104 ? 4.41 -30.062 5.305 1 96.88 104 ARG B C 1
ATOM 2499 O O . ARG B 1 104 ? 4.27 -31.266 5.539 1 96.88 104 ARG B O 1
ATOM 2506 N N . GLN B 1 105 ? 3.744 -29.016 5.816 1 95.44 105 GLN B N 1
ATOM 2507 C CA . GLN B 1 105 ? 2.676 -29.281 6.77 1 95.44 105 GLN B CA 1
ATOM 2508 C C . GLN B 1 105 ? 1.679 -28.125 6.828 1 95.44 105 GLN B C 1
ATOM 2510 O O . GLN B 1 105 ? 2.072 -26.969 6.816 1 95.44 105 GLN B O 1
ATOM 2515 N N . GLU B 1 106 ? 0.454 -28.516 6.805 1 95.19 106 GLU B N 1
ATOM 2516 C CA . GLU B 1 106 ? -0.544 -27.5 7.094 1 95.19 106 GLU B CA 1
ATOM 2517 C C . GLU B 1 106 ? -0.695 -27.281 8.594 1 95.19 106 GLU B C 1
ATOM 2519 O O . GLU B 1 106 ? -0.738 -28.234 9.367 1 95.19 106 GLU B O 1
ATOM 2524 N N . LEU B 1 107 ? -0.726 -26.109 8.969 1 96.5 107 LEU B N 1
ATOM 2525 C CA . LEU B 1 107 ? -0.826 -25.734 10.375 1 96.5 107 LEU B CA 1
ATOM 2526 C C . LEU B 1 107 ? -2.277 -25.469 10.766 1 96.5 107 LEU B C 1
ATOM 2528 O O . LEU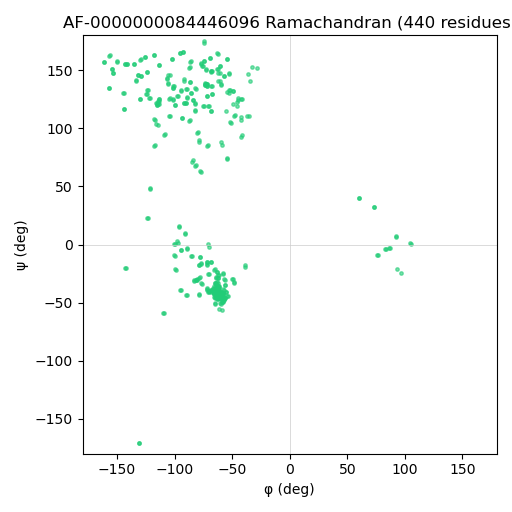 B 1 107 ? -3.145 -25.344 9.898 1 96.5 107 LEU B O 1
ATOM 2532 N N . PRO B 1 108 ? -2.531 -25.422 12.094 1 94.88 108 PRO B N 1
ATOM 2533 C CA . PRO B 1 108 ? -3.879 -25.047 12.523 1 94.88 108 PRO B CA 1
ATOM 2534 C C . PRO B 1 108 ? -4.312 -23.688 11.984 1 94.88 108 PRO B C 1
ATOM 2536 O O . PRO B 1 108 ? -3.484 -22.781 11.844 1 94.88 108 PRO B O 1
ATOM 2539 N N . LEU B 1 109 ? -5.594 -23.641 11.703 1 95 109 LEU B N 1
ATOM 2540 C CA . LEU B 1 109 ? -6.176 -22.422 11.188 1 95 109 LEU B CA 1
ATOM 2541 C C . LEU B 1 109 ? -5.84 -21.234 12.086 1 95 109 LEU B C 1
ATOM 2543 O O . LEU B 1 109 ? -5.914 -21.344 13.312 1 95 109 LEU B O 1
ATOM 2547 N N . HIS B 1 110 ? -5.422 -20.156 11.484 1 95.12 110 HIS B N 1
ATOM 2548 C CA . HIS B 1 110 ? -5.223 -18.922 12.25 1 95.12 110 HIS B CA 1
ATOM 2549 C C . HIS B 1 110 ? -6.535 -18.438 12.852 1 95.12 110 HIS B C 1
ATOM 2551 O O . HIS B 1 110 ? -7.602 -18.609 12.258 1 95.12 110 HIS B O 1
ATOM 2557 N N . PRO B 1 111 ? -6.422 -17.766 13.945 1 95.25 111 PRO B N 1
ATOM 2558 C CA . PRO B 1 111 ? -7.645 -17.219 14.547 1 95.25 111 PRO B CA 1
ATOM 2559 C C . PRO B 1 111 ? -8.398 -16.281 13.609 1 95.25 111 PRO B C 1
ATOM 2561 O O . PRO B 1 111 ? -9.625 -16.172 13.703 1 95.25 111 PRO B O 1
ATOM 2564 N N . GLY B 1 112 ? -7.746 -15.75 12.758 1 94.12 112 GLY B N 1
ATOM 2565 C CA . GLY B 1 112 ? -8.375 -14.867 11.789 1 94.12 112 GLY B CA 1
ATOM 2566 C C . GLY B 1 112 ? -9.102 -15.617 10.688 1 94.12 112 GLY B C 1
ATOM 2567 O O . GLY B 1 112 ? -9.758 -15.008 9.836 1 94.12 112 GLY B O 1
ATOM 2568 N N . GLY B 1 113 ? -8.922 -16.906 10.578 1 95.56 113 GLY B N 1
ATOM 2569 C CA . GLY B 1 113 ? -9.719 -17.719 9.68 1 95.56 113 GLY B CA 1
ATOM 2570 C C . GLY B 1 113 ? -8.969 -18.141 8.43 1 95.56 113 GLY B C 1
ATOM 2571 O O . GLY B 1 113 ? -9.523 -18.812 7.559 1 95.56 113 GLY B O 1
ATOM 2572 N N . TYR B 1 114 ? -7.727 -17.734 8.336 1 96.62 114 TYR B N 1
ATOM 2573 C CA . TYR B 1 114 ? -6.988 -18.078 7.129 1 96.62 114 TYR B CA 1
ATOM 2574 C C . TYR B 1 114 ? -6.035 -19.234 7.383 1 96.62 114 TYR B C 1
ATOM 2576 O O . TYR B 1 114 ? -5.688 -19.531 8.531 1 96.62 114 TYR B O 1
ATOM 2584 N N . ARG B 1 115 ? -5.625 -19.891 6.344 1 97.12 115 ARG B N 1
ATOM 2585 C CA . ARG B 1 115 ? -4.809 -21.109 6.422 1 97.12 115 ARG B CA 1
ATOM 2586 C C . ARG B 1 115 ? -3.324 -20.766 6.473 1 97.12 115 ARG B C 1
ATOM 2588 O O . ARG B 1 115 ? -2.908 -19.703 5.977 1 97.12 115 ARG B O 1
ATOM 2595 N N . ARG B 1 116 ? -2.596 -21.625 7.082 1 97.69 116 ARG B N 1
ATOM 2596 C CA . ARG B 1 116 ? -1.149 -21.484 7.203 1 97.69 116 ARG B CA 1
ATOM 2597 C C . ARG B 1 116 ? -0.441 -22.812 6.914 1 97.69 116 ARG B C 1
ATOM 2599 O O . ARG B 1 116 ? -1.016 -23.875 7.105 1 97.69 116 ARG B O 1
ATOM 2606 N N . VAL B 1 117 ? 0.799 -22.703 6.508 1 97.81 117 VAL B N 1
ATOM 2607 C CA . VAL B 1 117 ? 1.575 -23.906 6.238 1 97.81 117 VAL B CA 1
ATOM 2608 C C . VAL B 1 117 ? 3.023 -23.688 6.672 1 97.81 117 VAL B C 1
ATOM 2610 O O . VAL B 1 117 ? 3.477 -22.562 6.82 1 97.81 117 VAL B O 1
ATOM 2613 N N . ARG B 1 118 ? 3.645 -24.75 6.945 1 98.19 118 ARG B N 1
ATOM 2614 C CA . ARG B 1 118 ? 5.102 -24.766 6.988 1 98.19 118 ARG B CA 1
ATOM 2615 C C . ARG B 1 118 ? 5.691 -24.969 5.598 1 98.19 118 ARG B C 1
ATOM 2617 O O . ARG B 1 118 ? 5.367 -25.938 4.918 1 98.19 118 ARG B O 1
ATOM 2624 N N . ALA B 1 119 ? 6.496 -24.094 5.211 1 97.62 119 ALA B N 1
ATOM 2625 C CA . ALA B 1 119 ? 7.008 -24.094 3.842 1 97.62 119 ALA B CA 1
ATOM 2626 C C . ALA B 1 119 ? 8.461 -24.547 3.795 1 97.62 119 ALA B C 1
ATOM 2628 O O . ALA B 1 119 ? 9.242 -24.25 4.699 1 97.62 119 ALA B O 1
ATOM 2629 N N . ASP B 1 120 ? 8.766 -25.25 2.771 1 97.38 120 ASP B N 1
ATOM 2630 C CA . ASP B 1 120 ? 10.133 -25.625 2.426 1 97.38 120 ASP B CA 1
ATOM 2631 C C . ASP B 1 120 ? 10.562 -24.969 1.115 1 97.38 120 ASP B C 1
ATOM 2633 O O . ASP B 1 120 ? 9.961 -25.203 0.067 1 97.38 120 ASP B O 1
ATOM 2637 N N . TYR B 1 121 ? 11.648 -24.156 1.186 1 96.5 121 TYR B N 1
ATOM 2638 C CA . TYR B 1 121 ? 12.086 -23.375 0.038 1 96.5 121 TYR B CA 1
ATOM 2639 C C . TYR B 1 121 ? 13.258 -24.047 -0.668 1 96.5 121 TYR B C 1
ATOM 2641 O O . TYR B 1 121 ? 13.641 -23.641 -1.77 1 96.5 121 TYR B O 1
ATOM 2649 N N . ARG B 1 122 ? 13.82 -25.047 -0.108 1 93.88 122 ARG B N 1
ATOM 2650 C CA . ARG B 1 122 ? 15.102 -25.609 -0.5 1 93.88 122 ARG B CA 1
ATOM 2651 C C . ARG B 1 122 ? 15.086 -26.047 -1.958 1 93.88 122 ARG B C 1
ATOM 2653 O O . ARG B 1 122 ? 16.031 -25.766 -2.707 1 93.88 122 ARG B O 1
ATOM 2660 N N . PRO B 1 123 ? 14.031 -26.641 -2.357 1 94.25 123 PRO B N 1
ATOM 2661 C CA . PRO B 1 123 ? 14.039 -27.125 -3.744 1 94.25 123 PRO B CA 1
ATOM 2662 C C . PRO B 1 123 ? 14.031 -25.984 -4.758 1 94.25 123 PRO B C 1
ATOM 2664 O O . PRO B 1 123 ? 14.328 -26.188 -5.934 1 94.25 123 PRO B O 1
ATOM 2667 N N . TRP B 1 124 ? 13.703 -24.766 -4.293 1 94.69 124 TRP B N 1
ATOM 2668 C CA . TRP B 1 124 ? 13.438 -23.703 -5.254 1 94.69 124 TRP B CA 1
ATOM 2669 C C . TRP B 1 124 ? 14.352 -22.5 -5.008 1 94.69 124 TRP B C 1
ATOM 2671 O O . TRP B 1 124 ? 14.031 -21.375 -5.406 1 94.69 124 TRP B O 1
ATOM 2681 N N . LEU B 1 125 ? 15.445 -22.594 -4.402 1 92 125 LEU B N 1
ATOM 2682 C CA . LEU B 1 125 ? 16.344 -21.5 -4.047 1 92 125 LEU B CA 1
ATOM 2683 C C . LEU B 1 125 ? 16.875 -20.797 -5.297 1 92 125 LEU B C 1
ATOM 2685 O O . LEU B 1 125 ? 17.203 -19.609 -5.258 1 92 125 LEU B O 1
ATOM 2689 N N . ALA B 1 126 ? 16.875 -21.547 -6.449 1 89.38 126 ALA B N 1
ATOM 2690 C CA . ALA B 1 126 ? 17.344 -20.984 -7.711 1 89.38 126 ALA B CA 1
ATOM 2691 C C . ALA B 1 126 ? 16.438 -19.844 -8.18 1 89.38 126 ALA B C 1
ATOM 2693 O O . ALA B 1 126 ? 16.844 -19.016 -9 1 89.38 126 ALA B O 1
ATOM 2694 N N . ASP B 1 127 ? 15.219 -19.859 -7.664 1 91.56 127 ASP B N 1
ATOM 2695 C CA . ASP B 1 127 ? 14.258 -18.812 -8.039 1 91.56 127 ASP B CA 1
ATOM 2696 C C . ASP B 1 127 ? 14.75 -17.438 -7.613 1 91.56 127 ASP B C 1
ATOM 2698 O O . ASP B 1 127 ? 14.312 -16.422 -8.164 1 91.56 127 ASP B O 1
ATOM 2702 N N . LEU B 1 128 ? 15.555 -17.328 -6.609 1 87.19 128 LEU B N 1
ATOM 2703 C CA . LEU B 1 128 ? 16.047 -16.062 -6.094 1 87.19 128 LEU B CA 1
ATOM 2704 C C . LEU B 1 128 ? 17.156 -15.492 -6.98 1 87.19 128 LEU B C 1
ATOM 2706 O O . LEU B 1 128 ? 17.484 -14.312 -6.891 1 87.19 128 LEU B O 1
ATOM 2710 N N . GLU B 1 129 ? 17.641 -16.359 -7.773 1 76.94 129 GLU B N 1
ATOM 2711 C CA . GLU B 1 129 ? 18.75 -15.938 -8.625 1 76.94 129 GLU B CA 1
ATOM 2712 C C . GLU B 1 129 ? 18.25 -15.164 -9.836 1 76.94 129 GLU B C 1
ATOM 2714 O O . GLU B 1 129 ? 17.328 -15.625 -10.531 1 76.94 129 GLU B O 1
ATOM 2719 N N . THR B 1 130 ? 18.172 -13.859 -9.945 1 62.41 130 THR B N 1
ATOM 2720 C CA . THR B 1 130 ? 17.641 -13.023 -11.023 1 62.41 130 THR B CA 1
ATOM 2721 C C . THR B 1 130 ? 18.5 -13.156 -12.281 1 62.41 130 THR B C 1
ATOM 2723 O O . THR B 1 130 ? 17.984 -13.086 -13.398 1 62.41 130 THR B O 1
ATOM 2726 N N . GLY B 1 131 ? 19.734 -13.242 -12.141 1 55.72 131 GLY B N 1
ATOM 2727 C CA . GLY B 1 131 ? 20.688 -13.023 -13.219 1 55.72 131 GLY B CA 1
ATOM 2728 C C . GLY B 1 131 ? 21.125 -14.305 -13.891 1 55.72 131 GLY B C 1
ATOM 2729 O O . GLY B 1 131 ? 22.172 -14.336 -14.555 1 55.72 131 GLY B O 1
ATOM 2730 N N . GLY B 1 132 ? 20.359 -15.32 -13.633 1 52.12 132 GLY B N 1
ATOM 2731 C CA . GLY B 1 132 ? 20.969 -16.484 -14.273 1 52.12 132 GLY B CA 1
ATOM 2732 C C . GLY B 1 132 ? 20.781 -16.5 -15.781 1 52.12 132 GLY B C 1
ATOM 2733 O O . GLY B 1 132 ? 20.234 -15.547 -16.344 1 52.12 132 GLY B O 1
ATOM 2734 N N . ALA B 1 133 ? 21.406 -17.453 -16.516 1 52.97 133 ALA B N 1
ATOM 2735 C CA . ALA B 1 133 ? 21.422 -17.656 -17.953 1 52.97 133 ALA B CA 1
ATOM 2736 C C . ALA B 1 133 ? 20.016 -17.578 -18.531 1 52.97 133 ALA B C 1
ATOM 2738 O O . ALA B 1 133 ? 19.062 -18.062 -17.922 1 52.97 133 ALA B O 1
ATOM 2739 N N . GLU B 1 134 ? 19.766 -16.5 -19.312 1 58.75 134 GLU B N 1
ATOM 2740 C CA . GLU B 1 134 ? 18.531 -16.344 -20.062 1 58.75 134 GLU B CA 1
ATOM 2741 C C . GLU B 1 134 ? 18.047 -17.688 -20.625 1 58.75 134 GLU B C 1
ATOM 2743 O O . GLU B 1 134 ? 18.844 -18.438 -21.203 1 58.75 134 GLU B O 1
ATOM 2748 N N . PRO B 1 135 ? 16.906 -18.172 -20.031 1 62 135 PRO B N 1
ATOM 2749 C CA . PRO B 1 135 ? 16.453 -19.422 -20.625 1 62 135 PRO B CA 1
ATOM 2750 C C . PRO B 1 135 ? 16.547 -19.453 -22.141 1 62 135 PRO B C 1
ATOM 2752 O O . PRO B 1 135 ? 16.344 -18.422 -22.781 1 62 135 PRO B O 1
ATOM 2755 N N . LEU B 1 136 ? 17.203 -20.406 -22.688 1 69.06 136 LEU B N 1
ATOM 2756 C CA . LEU B 1 136 ? 17.125 -20.641 -24.125 1 69.06 136 LEU B CA 1
ATOM 2757 C C . LEU B 1 136 ? 15.672 -20.797 -24.578 1 69.06 136 LEU B C 1
ATOM 2759 O O . LEU B 1 136 ? 15.078 -21.859 -24.422 1 69.06 136 LEU B O 1
ATOM 2763 N N . LEU B 1 137 ? 14.922 -19.688 -24.641 1 82.12 137 LEU B N 1
ATOM 2764 C CA . LEU B 1 137 ? 13.555 -19.672 -25.141 1 82.12 137 LEU B CA 1
ATOM 2765 C C . LEU B 1 137 ? 13.547 -19.594 -26.672 1 82.12 137 LEU B C 1
ATOM 2767 O O . LEU B 1 137 ? 14.273 -18.781 -27.25 1 82.12 137 LEU B O 1
ATOM 2771 N N . ASP B 1 138 ? 12.906 -20.625 -27.297 1 85.94 138 ASP B N 1
ATOM 2772 C CA . ASP B 1 138 ? 12.586 -20.438 -28.703 1 85.94 138 ASP B CA 1
ATOM 2773 C C . ASP B 1 138 ? 11.461 -19.438 -28.891 1 85.94 138 ASP B C 1
ATOM 2775 O O . ASP B 1 138 ? 10.297 -19.812 -29.031 1 85.94 138 ASP B O 1
ATOM 2779 N N . ARG B 1 139 ? 11.836 -18.203 -28.922 1 89.44 139 ARG B N 1
ATOM 2780 C CA . ARG B 1 139 ? 10.859 -17.109 -28.953 1 89.44 139 ARG B CA 1
ATOM 2781 C C . ARG B 1 139 ? 9.969 -17.219 -30.188 1 89.44 139 ARG B C 1
ATOM 2783 O O . ARG B 1 139 ? 8.773 -16.922 -30.125 1 89.44 139 ARG B O 1
ATOM 2790 N N . ALA B 1 140 ? 10.625 -17.562 -31.297 1 89.75 140 ALA B N 1
ATOM 2791 C CA . ALA B 1 140 ? 9.859 -17.688 -32.531 1 89.75 140 ALA B CA 1
ATOM 2792 C C . ALA B 1 140 ? 8.742 -18.719 -32.375 1 89.75 140 ALA B C 1
ATOM 2794 O O . ALA B 1 140 ? 7.605 -18.469 -32.781 1 89.75 140 ALA B O 1
ATOM 2795 N N . ALA B 1 141 ? 9.055 -19.781 -31.828 1 90.19 141 ALA B N 1
ATOM 2796 C CA . ALA B 1 141 ? 8.062 -20.828 -31.609 1 90.19 141 ALA B CA 1
ATOM 2797 C C . ALA B 1 141 ? 6.961 -20.344 -30.672 1 90.19 141 ALA B C 1
ATOM 2799 O O . ALA B 1 141 ? 5.777 -20.609 -30.891 1 90.19 141 ALA B O 1
ATOM 2800 N N . LEU B 1 142 ? 7.352 -19.656 -29.641 1 91.88 142 LEU B N 1
ATOM 2801 C CA . LEU B 1 142 ? 6.402 -19.141 -28.672 1 91.88 142 LEU B CA 1
ATOM 2802 C C . LEU B 1 142 ? 5.438 -18.156 -29.328 1 91.88 142 LEU B C 1
ATOM 2804 O O . LEU B 1 142 ? 4.219 -18.266 -29.156 1 91.88 142 LEU B O 1
ATOM 2808 N N . MET B 1 143 ? 5.961 -17.25 -30.141 1 91.69 143 MET B N 1
ATOM 2809 C CA . MET B 1 143 ? 5.145 -16.234 -30.781 1 91.69 143 MET B CA 1
ATOM 2810 C C . MET B 1 143 ? 4.207 -16.844 -31.812 1 91.69 143 MET B C 1
ATOM 2812 O O . MET B 1 143 ? 3.055 -16.422 -31.938 1 91.69 143 MET B O 1
ATOM 28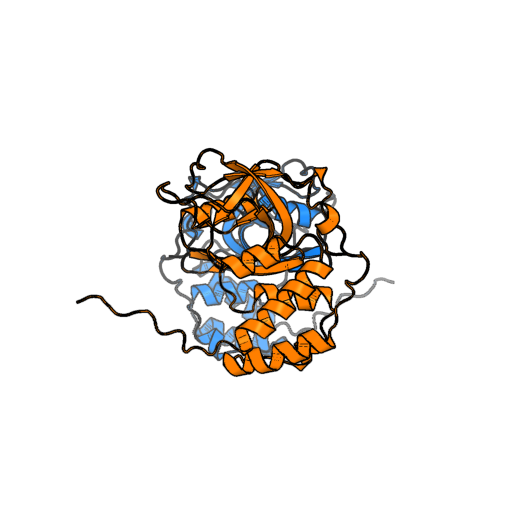16 N N . SER B 1 144 ? 4.766 -17.781 -32.469 1 92.25 144 SER B N 1
ATOM 2817 C CA . SER B 1 144 ? 3.977 -18.469 -33.5 1 92.25 144 SER B CA 1
ATOM 2818 C C . SER B 1 144 ? 2.768 -19.172 -32.875 1 92.25 144 SER B C 1
ATOM 2820 O O . SER B 1 144 ? 1.701 -19.234 -33.469 1 92.25 144 SER B O 1
ATOM 2822 N N . ALA B 1 145 ? 2.971 -19.672 -31.703 1 92.31 145 ALA B N 1
ATOM 2823 C CA . ALA B 1 145 ? 1.887 -20.359 -31.016 1 92.31 145 ALA B CA 1
ATOM 2824 C C . ALA B 1 145 ? 0.933 -19.359 -30.359 1 92.31 145 ALA B C 1
ATOM 2826 O O . ALA B 1 145 ? -0.26 -19.641 -30.219 1 92.31 145 ALA B O 1
ATOM 2827 N N . LEU B 1 146 ? 1.448 -18.219 -29.953 1 92.38 146 LEU B N 1
ATOM 2828 C CA . LEU B 1 146 ? 0.698 -17.234 -29.188 1 92.38 146 LEU B CA 1
ATOM 2829 C C . LEU B 1 146 ? -0.339 -16.531 -30.047 1 92.38 146 LEU B C 1
ATOM 2831 O O . LEU B 1 146 ? -1.46 -16.281 -29.609 1 92.38 146 LEU B O 1
ATOM 2835 N N . HIS B 1 147 ? -0.03 -16.234 -31.328 1 91.56 147 HIS B N 1
ATOM 2836 C CA . HIS B 1 147 ? -0.911 -15.508 -32.219 1 91.56 147 HIS B CA 1
ATOM 2837 C C . HIS B 1 147 ? -2.227 -16.25 -32.438 1 91.56 147 HIS B C 1
ATOM 2839 O O . HIS B 1 147 ? -3.301 -15.703 -32.188 1 91.56 147 HIS B O 1
ATOM 2845 N N . PRO B 1 148 ? -2.158 -17.5 -32.875 1 90.38 148 PRO B N 1
ATOM 2846 C CA . PRO B 1 148 ? -3.416 -18.234 -33.031 1 90.38 148 PRO B CA 1
ATOM 2847 C C . PRO B 1 148 ? -4.188 -18.406 -31.734 1 90.38 148 PRO B C 1
ATOM 2849 O O . PRO B 1 148 ? -5.418 -18.406 -31.734 1 90.38 148 PRO B O 1
ATOM 2852 N N . TYR B 1 149 ? -3.506 -18.609 -30.656 1 90.38 149 TYR B N 1
ATOM 2853 C CA . TYR B 1 149 ? -4.145 -18.766 -29.359 1 90.38 149 TYR B CA 1
ATOM 2854 C C . TYR B 1 149 ? -4.961 -17.531 -29 1 90.38 149 TYR B C 1
ATOM 2856 O O . TYR B 1 149 ? -6.129 -17.656 -28.609 1 90.38 149 TYR B O 1
ATOM 2864 N N . PHE B 1 150 ? -4.316 -16.344 -29.094 1 91.25 150 PHE B N 1
ATOM 2865 C CA . PHE B 1 150 ? -4.996 -15.102 -28.766 1 91.25 150 PHE B CA 1
ATOM 2866 C C . PHE B 1 150 ? -6.164 -14.852 -29.703 1 91.25 150 PHE B C 1
ATOM 2868 O O . PHE B 1 150 ? -7.219 -14.375 -29.281 1 91.25 150 PHE B O 1
ATOM 2875 N N . ARG B 1 151 ? -5.973 -15.211 -30.938 1 89.12 151 ARG B N 1
ATOM 2876 C CA . ARG B 1 151 ? -7.051 -15.078 -31.906 1 89.12 151 ARG B CA 1
ATOM 2877 C C . ARG B 1 151 ? -8.234 -15.961 -31.547 1 89.12 151 ARG B C 1
ATOM 2879 O O . ARG B 1 151 ? -9.383 -15.508 -31.531 1 89.12 151 ARG B O 1
ATOM 2886 N N . ALA B 1 152 ? -7.953 -17.141 -31.234 1 88.44 152 ALA B N 1
ATOM 2887 C CA . ALA B 1 152 ? -8.992 -18.109 -30.891 1 88.44 152 ALA B CA 1
ATOM 2888 C C . ALA B 1 152 ? -9.766 -17.688 -29.656 1 88.44 152 ALA B C 1
ATOM 2890 O O . ALA B 1 152 ? -10.961 -17.953 -29.531 1 88.44 152 ALA B O 1
ATOM 2891 N N . ARG B 1 153 ? -9.148 -17.047 -28.75 1 89 153 ARG B N 1
ATOM 2892 C CA . ARG B 1 153 ? -9.758 -16.656 -27.484 1 89 153 ARG B CA 1
ATOM 2893 C C . ARG B 1 153 ? -10.195 -15.195 -27.516 1 89 153 ARG B C 1
ATOM 2895 O O . ARG B 1 153 ? -10.625 -14.648 -26.5 1 89 153 ARG B O 1
ATOM 2902 N N . ARG B 1 154 ? -10 -14.461 -28.625 1 89.38 154 ARG B N 1
ATOM 2903 C CA . ARG B 1 154 ? -10.406 -13.078 -28.844 1 89.38 154 ARG B CA 1
ATOM 2904 C C . ARG B 1 154 ? -9.766 -12.148 -27.828 1 89.38 154 ARG B C 1
ATOM 2906 O O . ARG B 1 154 ? -10.438 -11.297 -27.234 1 89.38 154 ARG B O 1
ATOM 2913 N N . ILE B 1 155 ? -8.57 -12.469 -27.594 1 88.12 155 ILE B N 1
ATOM 2914 C CA . ILE B 1 155 ? -7.801 -11.633 -26.688 1 88.12 155 ILE B CA 1
ATOM 2915 C C . ILE B 1 155 ? -7.109 -10.516 -27.469 1 88.12 155 IL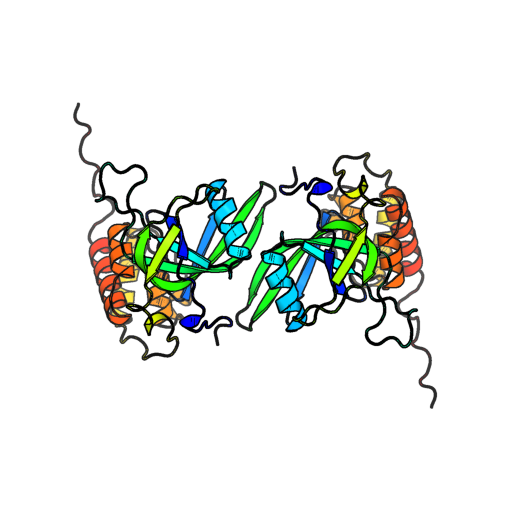E B C 1
ATOM 2917 O O . ILE B 1 155 ? -6.414 -10.781 -28.453 1 88.12 155 ILE B O 1
ATOM 2921 N N . GLU B 1 156 ? -7.328 -9.297 -27.031 1 90 156 GLU B N 1
ATOM 2922 C CA . GLU B 1 156 ? -6.609 -8.156 -27.594 1 90 156 GLU B CA 1
ATOM 2923 C C . GLU B 1 156 ? -5.316 -7.887 -26.828 1 90 156 GLU B C 1
ATOM 2925 O O . GLU B 1 156 ? -5.332 -7.75 -25.594 1 90 156 GLU B O 1
ATOM 2930 N N . ALA B 1 157 ? -4.262 -7.941 -27.625 1 87.75 157 ALA B N 1
ATOM 2931 C CA . ALA B 1 157 ? -2.98 -7.77 -26.938 1 87.75 157 ALA B CA 1
ATOM 2932 C C . ALA B 1 157 ? -2.191 -6.613 -27.547 1 87.75 157 ALA B C 1
ATOM 2934 O O . ALA B 1 157 ? -2.387 -6.262 -28.703 1 87.75 157 ALA B O 1
ATOM 2935 N N . ASN B 1 158 ? -1.441 -5.977 -26.75 1 92.12 158 ASN B N 1
ATOM 2936 C CA . ASN B 1 158 ? -0.41 -5.055 -27.203 1 92.12 158 ASN B CA 1
ATOM 2937 C C . ASN B 1 158 ? 0.842 -5.793 -27.672 1 92.12 158 ASN B C 1
ATOM 2939 O O . ASN B 1 158 ? 1.796 -5.945 -26.906 1 92.12 158 ASN B O 1
ATOM 2943 N N . TRP B 1 159 ? 0.89 -6.152 -28.891 1 91.06 159 TRP B N 1
ATOM 2944 C CA . TRP B 1 159 ? 1.938 -7.008 -29.438 1 91.06 159 TRP B CA 1
ATOM 2945 C C . TRP B 1 159 ? 3.297 -6.316 -29.359 1 91.06 159 TRP B C 1
ATOM 2947 O O . TRP B 1 159 ? 4.324 -6.973 -29.172 1 91.06 159 TRP B O 1
ATOM 2957 N N . GLU B 1 160 ? 3.27 -5.004 -29.516 1 92.5 160 GLU B N 1
ATOM 2958 C CA . GLU B 1 160 ? 4.523 -4.266 -29.406 1 92.5 160 GLU B CA 1
ATOM 2959 C C . GLU B 1 160 ? 5.133 -4.422 -28.016 1 92.5 160 GLU B C 1
ATOM 2961 O O . GLU B 1 160 ? 6.332 -4.668 -27.875 1 92.5 160 GLU B O 1
ATOM 2966 N N . ALA B 1 161 ? 4.309 -4.328 -27.031 1 91.19 161 ALA B N 1
ATOM 2967 C CA . ALA B 1 161 ? 4.766 -4.473 -25.656 1 91.19 161 ALA B CA 1
ATOM 2968 C C . ALA B 1 161 ? 5.246 -5.898 -25.391 1 91.19 161 ALA B C 1
ATOM 2970 O O . ALA B 1 161 ? 6.277 -6.098 -24.734 1 91.19 161 ALA B O 1
ATOM 2971 N N . ILE B 1 162 ? 4.555 -6.848 -25.922 1 90.25 162 ILE B N 1
ATOM 2972 C CA . ILE B 1 162 ? 4.871 -8.258 -25.703 1 90.25 162 ILE B CA 1
ATOM 2973 C C . ILE B 1 162 ? 6.223 -8.586 -26.344 1 90.25 162 ILE B C 1
ATOM 2975 O O . ILE B 1 162 ? 7.059 -9.25 -25.719 1 90.25 162 ILE B O 1
ATOM 2979 N N . GLU B 1 163 ? 6.441 -8.047 -27.5 1 90.06 163 GLU B N 1
ATOM 2980 C CA . GLU B 1 163 ? 7.66 -8.344 -28.25 1 90.06 163 GLU B CA 1
ATOM 2981 C C . GLU B 1 163 ? 8.883 -7.719 -27.594 1 90.06 163 GLU B C 1
ATOM 2983 O O . GLU B 1 163 ? 10 -8.203 -27.75 1 90.06 163 GLU B O 1
ATOM 2988 N N . LYS B 1 164 ? 8.648 -6.668 -26.859 1 92 164 LYS B N 1
ATOM 2989 C CA . LYS B 1 164 ? 9.75 -5.941 -26.234 1 92 164 LYS B CA 1
ATOM 2990 C C . LYS B 1 164 ? 10.148 -6.566 -24.906 1 92 164 LYS B C 1
ATOM 2992 O O . LYS B 1 164 ? 11.219 -6.27 -24.375 1 92 164 LYS B O 1
ATOM 2997 N N . LEU B 1 165 ? 9.391 -7.465 -24.438 1 90.06 165 LEU B N 1
ATOM 2998 C CA . LEU B 1 165 ? 9.688 -8.07 -23.156 1 90.06 165 LEU B CA 1
ATOM 2999 C C . LEU B 1 165 ? 10.875 -9.031 -23.266 1 90.06 165 LEU B C 1
ATOM 3001 O O . LEU B 1 165 ? 10.961 -9.805 -24.219 1 90.06 165 LEU B O 1
ATOM 3005 N N . PRO B 1 166 ? 11.781 -8.977 -22.234 1 90.44 166 PRO B N 1
ATOM 3006 C CA . PRO B 1 166 ? 12.797 -10.031 -22.172 1 90.44 166 PRO B CA 1
ATOM 3007 C C . PRO B 1 166 ? 12.195 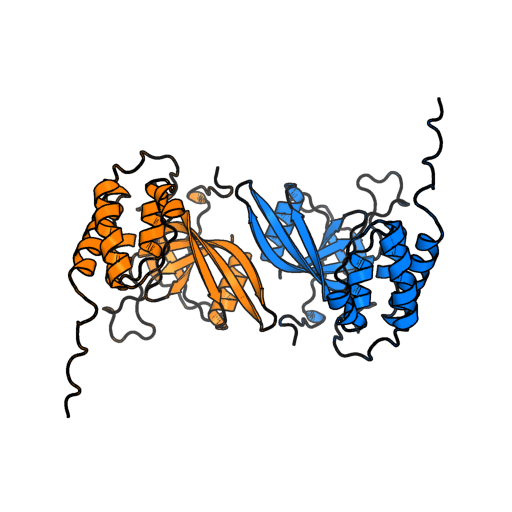-11.422 -22.031 1 90.44 166 PRO B C 1
ATOM 3009 O O . PRO B 1 166 ? 11.102 -11.57 -21.484 1 90.44 166 PRO B O 1
ATOM 3012 N N . ASP B 1 167 ? 12.844 -12.43 -22.453 1 90 167 ASP B N 1
ATOM 3013 C CA . ASP B 1 167 ? 12.32 -13.789 -22.562 1 90 167 ASP B CA 1
ATOM 3014 C C . ASP B 1 167 ? 11.812 -14.297 -21.219 1 90 167 ASP B C 1
ATOM 3016 O O . ASP B 1 167 ? 10.703 -14.812 -21.125 1 90 167 ASP B O 1
ATOM 3020 N N . PRO B 1 168 ? 12.609 -14.109 -20.156 1 88.88 168 PRO B N 1
ATOM 3021 C CA . PRO B 1 168 ? 12.117 -14.617 -18.875 1 88.88 168 PRO B CA 1
ATOM 3022 C C . PRO B 1 168 ? 10.82 -13.945 -18.438 1 88.88 168 PRO B C 1
ATOM 3024 O O . PRO B 1 168 ? 9.922 -14.609 -17.906 1 88.88 168 PRO B O 1
ATOM 3027 N N . MET B 1 169 ? 10.75 -12.688 -18.672 1 90.69 169 MET B N 1
ATOM 3028 C CA . MET B 1 169 ? 9.562 -11.93 -18.297 1 90.69 169 MET B CA 1
ATOM 3029 C C . MET B 1 169 ? 8.375 -12.305 -19.172 1 90.69 169 MET B C 1
ATOM 3031 O O . MET B 1 169 ? 7.238 -12.359 -18.703 1 90.69 169 MET B O 1
ATOM 3035 N N . LEU B 1 170 ? 8.664 -12.477 -20.391 1 92.44 170 LEU B N 1
ATOM 3036 C CA . LEU B 1 170 ? 7.625 -12.875 -21.344 1 92.44 170 LEU B CA 1
ATOM 3037 C C . LEU B 1 170 ? 6.977 -14.188 -20.906 1 92.44 170 LEU B C 1
ATOM 3039 O O . LEU B 1 170 ? 5.75 -14.281 -20.844 1 92.44 170 LEU B O 1
ATOM 3043 N N . VAL B 1 171 ? 7.797 -15.156 -20.609 1 93.62 171 VAL B N 1
ATOM 3044 C CA . VAL B 1 171 ? 7.305 -16.469 -20.203 1 93.62 171 VAL B CA 1
ATOM 3045 C C . VAL B 1 171 ? 6.488 -16.344 -18.922 1 93.62 171 VAL B C 1
ATOM 3047 O O . VAL B 1 171 ? 5.375 -16.859 -18.828 1 93.62 171 VAL B O 1
ATOM 3050 N N . THR B 1 172 ? 7.02 -15.617 -17.969 1 94.31 172 THR B N 1
ATOM 3051 C CA . THR B 1 172 ? 6.336 -15.414 -16.688 1 94.31 172 THR B CA 1
ATOM 3052 C C . THR B 1 172 ? 4.988 -14.727 -16.906 1 94.31 172 THR B C 1
ATOM 3054 O O . THR B 1 172 ? 3.965 -15.188 -16.391 1 94.31 172 THR B O 1
ATOM 3057 N N . THR B 1 173 ? 4.965 -13.703 -17.719 1 93.62 173 THR B N 1
ATOM 3058 C CA . THR B 1 173 ? 3.766 -12.914 -17.969 1 93.62 173 THR B CA 1
ATOM 3059 C C . THR B 1 173 ? 2.697 -13.75 -18.656 1 93.62 173 THR B C 1
ATOM 3061 O O . THR B 1 173 ? 1.553 -13.805 -18.203 1 93.62 173 THR B O 1
ATOM 3064 N N . LEU B 1 174 ? 3.068 -14.391 -19.688 1 94 174 LEU B N 1
ATOM 3065 C CA . LEU B 1 174 ? 2.109 -15.172 -20.469 1 94 174 LEU B CA 1
ATOM 3066 C C . LEU B 1 174 ? 1.574 -16.344 -19.641 1 94 174 LEU B C 1
ATOM 3068 O O . LEU B 1 174 ? 0.384 -16.656 -19.703 1 94 174 LEU B O 1
ATOM 3072 N N . ALA B 1 175 ? 2.465 -16.984 -18.891 1 95.44 175 ALA B N 1
ATOM 3073 C CA . ALA B 1 175 ? 2.045 -18.094 -18.047 1 95.44 175 ALA B CA 1
ATOM 3074 C C . ALA B 1 175 ? 0.966 -17.656 -17.062 1 95.44 175 ALA B C 1
ATOM 3076 O O . ALA B 1 175 ? 0.008 -18.391 -16.812 1 95.44 175 ALA B O 1
ATOM 3077 N N . MET B 1 176 ? 1.107 -16.469 -16.547 1 95.25 176 MET B N 1
ATOM 3078 C CA . MET B 1 176 ? 0.217 -15.992 -15.492 1 95.25 176 MET B CA 1
ATOM 3079 C C . MET B 1 176 ? -1.068 -15.43 -16.094 1 95.25 176 MET B C 1
ATOM 3081 O O . MET B 1 176 ? -2.139 -15.547 -15.492 1 95.25 176 MET B O 1
ATOM 3085 N N . VAL B 1 177 ? -1.031 -14.867 -17.281 1 92.5 177 VAL B N 1
ATOM 3086 C CA . VAL B 1 177 ? -2.148 -14.094 -17.812 1 92.5 177 VAL B CA 1
ATOM 3087 C C . VAL B 1 177 ? -3.031 -14.984 -18.672 1 92.5 177 VAL B C 1
ATOM 3089 O O . VAL B 1 177 ? -4.254 -14.828 -18.688 1 92.5 177 VAL B O 1
ATOM 3092 N N . CYS B 1 178 ? -2.428 -15.875 -19.438 1 93.31 178 CYS B N 1
ATOM 3093 C CA . CYS B 1 178 ? -3.211 -16.719 -20.344 1 93.31 178 CYS B CA 1
ATOM 3094 C C . CYS B 1 178 ? -4.215 -17.562 -19.562 1 93.31 178 CYS B C 1
ATOM 3096 O O . CYS B 1 178 ? -3.896 -18.078 -18.5 1 93.31 178 CYS B O 1
ATOM 3098 N N . PRO B 1 179 ? -5.391 -17.672 -20.031 1 93.62 179 PRO B N 1
ATOM 3099 C CA . PRO B 1 179 ? -6.453 -18.375 -19.312 1 93.62 179 PRO B CA 1
ATOM 3100 C C . PRO B 1 179 ? -6.316 -19.891 -19.406 1 93.62 179 PRO B C 1
ATOM 3102 O O . PRO B 1 179 ? -7.246 -20.578 -19.859 1 93.62 179 PRO B O 1
ATOM 3105 N N . PHE B 1 180 ? -5.281 -20.453 -18.906 1 94.12 180 PHE B N 1
ATOM 3106 C CA . PHE B 1 180 ? -5.078 -21.891 -18.797 1 94.12 180 PHE B CA 1
ATOM 3107 C C . PHE B 1 180 ? -5.91 -22.484 -17.672 1 94.12 180 PHE B C 1
ATOM 3109 O O . PHE B 1 180 ? -6.301 -21.766 -16.75 1 94.12 180 PHE B O 1
ATOM 3116 N N . ASP B 1 181 ? -6.25 -23.75 -17.781 1 93.5 181 ASP B N 1
ATOM 3117 C CA . ASP B 1 181 ? -6.98 -24.391 -16.703 1 93.5 181 ASP B CA 1
ATOM 3118 C C . ASP B 1 181 ? -6.094 -24.562 -15.469 1 93.5 181 ASP B C 1
ATOM 3120 O O . ASP B 1 181 ? -4.867 -24.5 -15.562 1 93.5 181 ASP B O 1
ATOM 3124 N N . PRO B 1 182 ? -6.617 -24.75 -14.289 1 95.62 182 PRO B N 1
ATOM 3125 C CA . PRO B 1 182 ? -5.875 -24.797 -13.023 1 95.62 182 PRO B CA 1
ATOM 3126 C C . PRO B 1 182 ? -4.754 -25.828 -13.039 1 95.62 182 PRO B C 1
ATOM 3128 O O . PRO B 1 182 ? -3.662 -25.562 -12.523 1 95.62 182 PRO B O 1
ATOM 3131 N N . ARG B 1 183 ? -5.035 -26.938 -13.594 1 94.94 183 ARG B N 1
ATOM 3132 C CA . ARG B 1 183 ? -4.02 -27.984 -13.641 1 94.94 183 ARG B CA 1
ATOM 3133 C C . ARG B 1 183 ? -2.842 -27.562 -14.516 1 94.94 183 ARG B C 1
ATOM 3135 O O . ARG B 1 183 ? -1.688 -27.875 -14.203 1 94.94 183 ARG B O 1
ATOM 3142 N N . GLU B 1 184 ? -3.152 -26.969 -15.625 1 95.81 184 GLU B N 1
ATOM 3143 C CA . GLU B 1 184 ? -2.111 -26.469 -16.516 1 95.81 184 GLU B CA 1
ATOM 3144 C C . GLU B 1 184 ? -1.273 -25.391 -15.836 1 95.81 184 GLU B C 1
ATOM 3146 O O . GLU B 1 184 ? -0.046 -25.391 -15.953 1 95.81 184 GLU B O 1
ATOM 3151 N N . LYS B 1 185 ? -1.922 -24.516 -15.156 1 96.88 185 LYS B N 1
ATOM 3152 C CA . LYS B 1 185 ? -1.215 -23.5 -14.391 1 96.88 185 LYS B CA 1
ATOM 3153 C C . LYS B 1 185 ? -0.299 -24.125 -13.344 1 96.88 185 LYS B C 1
ATOM 3155 O O . LYS B 1 185 ? 0.821 -23.641 -13.133 1 96.88 185 LYS B O 1
ATOM 3160 N N . GLN B 1 186 ? -0.812 -25.125 -12.727 1 97.25 186 GLN B N 1
ATOM 3161 C CA . GLN B 1 186 ? -0.008 -25.828 -11.727 1 97.25 186 GLN B CA 1
ATOM 3162 C C . GLN B 1 186 ? 1.229 -26.453 -12.359 1 97.25 186 GLN B C 1
ATOM 3164 O O . GLN B 1 186 ? 2.316 -26.422 -11.781 1 97.25 186 GLN B O 1
ATOM 3169 N N . ALA B 1 187 ? 1.011 -27.016 -13.547 1 96.75 187 ALA B N 1
ATOM 3170 C CA . ALA B 1 187 ? 2.129 -27.609 -14.266 1 96.75 187 ALA B CA 1
ATOM 3171 C C . ALA B 1 187 ? 3.199 -26.578 -14.586 1 96.75 187 ALA B C 1
ATOM 3173 O O . ALA B 1 187 ? 4.395 -26.844 -14.484 1 96.75 187 ALA B O 1
ATOM 3174 N N . LEU B 1 188 ? 2.732 -25.422 -15 1 97.12 188 LEU B N 1
ATOM 3175 C CA . LEU B 1 188 ? 3.656 -24.328 -15.281 1 97.12 188 LEU B CA 1
ATOM 3176 C C . LEU B 1 188 ? 4.414 -23.922 -14.023 1 97.12 188 LEU B C 1
ATOM 3178 O O . LEU B 1 188 ? 5.617 -23.656 -14.078 1 97.12 188 LEU B O 1
ATOM 3182 N N . LEU B 1 189 ? 3.775 -23.875 -12.867 1 97.75 189 LEU B N 1
ATOM 3183 C CA . LEU B 1 189 ? 4.391 -23.531 -11.594 1 97.75 189 LEU B CA 1
ATOM 3184 C C . LEU B 1 189 ? 5.445 -24.562 -11.203 1 97.75 189 LEU B C 1
ATOM 3186 O O . LEU B 1 189 ? 6.516 -24.203 -10.711 1 97.75 189 LEU B O 1
ATOM 3190 N N . GLU B 1 190 ? 5.168 -25.797 -11.445 1 97.25 190 GLU B N 1
ATOM 3191 C CA . GLU B 1 190 ? 5.977 -26.906 -10.938 1 97.25 190 GLU B CA 1
ATOM 3192 C C . GLU B 1 190 ? 7.098 -27.25 -11.914 1 97.25 190 GLU B C 1
ATOM 3194 O O . GLU B 1 190 ? 7.918 -28.125 -11.625 1 97.25 190 GLU B O 1
ATOM 3199 N N . ALA B 1 191 ? 7.125 -26.547 -13.086 1 95.69 191 ALA B N 1
ATOM 3200 C CA . ALA B 1 191 ? 8.227 -26.797 -14.023 1 95.69 191 ALA B CA 1
ATOM 3201 C C . ALA B 1 191 ? 9.578 -26.625 -13.328 1 95.69 191 ALA B C 1
ATOM 3203 O O . ALA B 1 191 ? 9.812 -25.609 -12.656 1 95.69 191 ALA B O 1
ATOM 3204 N N . PRO B 1 192 ? 10.492 -27.516 -13.445 1 93.56 192 PRO B N 1
ATOM 3205 C CA . PRO B 1 192 ? 11.734 -27.516 -12.664 1 93.56 192 PRO B CA 1
ATOM 3206 C C . PRO B 1 192 ? 12.633 -26.312 -12.992 1 93.56 192 PRO B C 1
ATOM 3208 O O . PRO B 1 192 ? 13.266 -25.75 -12.094 1 93.56 192 PRO B O 1
ATOM 3211 N N . THR B 1 193 ? 12.734 -26 -14.328 1 90 193 THR B N 1
ATOM 3212 C CA . THR B 1 193 ? 13.609 -24.906 -14.742 1 90 193 THR B CA 1
ATOM 3213 C C . THR B 1 193 ? 12.836 -23.891 -15.578 1 90 193 THR B C 1
ATOM 3215 O O . THR B 1 193 ? 11.758 -24.188 -16.094 1 90 193 THR B O 1
ATOM 3218 N N . PRO B 1 194 ? 13.414 -22.703 -15.672 1 89.75 194 PRO B N 1
ATOM 3219 C CA . PRO B 1 194 ? 12.781 -21.719 -16.562 1 89.75 194 PRO B CA 1
ATOM 3220 C C . PRO B 1 194 ? 12.633 -22.234 -17.984 1 89.75 194 PRO B C 1
ATOM 3222 O O . PRO B 1 194 ? 11.648 -21.922 -18.672 1 89.75 194 PRO B O 1
ATOM 3225 N N . GLU B 1 195 ? 13.578 -23.016 -18.422 1 90 195 GLU B N 1
ATOM 3226 C CA . GLU B 1 195 ? 13.508 -23.609 -19.75 1 90 195 GLU B CA 1
ATOM 3227 C C . GLU B 1 195 ? 12.344 -24.578 -19.875 1 90 195 GLU B C 1
ATOM 3229 O O . GLU B 1 195 ? 11.617 -24.578 -20.875 1 90 195 GLU B O 1
ATOM 3234 N N . ASP B 1 196 ? 12.234 -25.406 -18.875 1 93 196 ASP B N 1
ATOM 3235 C CA . ASP B 1 196 ? 11.125 -26.359 -18.859 1 93 196 ASP B CA 1
ATOM 3236 C C . ASP B 1 196 ? 9.781 -25.641 -18.844 1 93 196 ASP B C 1
ATOM 3238 O O . ASP B 1 196 ? 8.828 -26.078 -19.484 1 93 196 ASP B O 1
ATOM 3242 N N . ARG B 1 197 ? 9.703 -24.562 -18.141 1 94.38 197 ARG B N 1
ATOM 3243 C CA . ARG B 1 197 ? 8.469 -23.797 -18.078 1 94.38 197 ARG B CA 1
ATOM 3244 C C . ARG B 1 197 ? 8.117 -23.203 -19.438 1 94.38 197 ARG B C 1
ATOM 3246 O O . ARG B 1 197 ? 6.957 -23.234 -19.844 1 94.38 197 ARG B O 1
ATOM 3253 N N . ALA B 1 198 ? 9.133 -22.688 -20.125 1 93.38 198 ALA B N 1
ATOM 3254 C CA . ALA B 1 198 ? 8.93 -22.141 -21.453 1 93.38 198 ALA B CA 1
ATOM 3255 C C . ALA B 1 198 ? 8.414 -23.203 -22.422 1 93.38 198 ALA B C 1
ATOM 3257 O O . ALA B 1 198 ? 7.484 -22.969 -23.188 1 93.38 198 ALA B O 1
ATOM 3258 N N . ARG B 1 199 ? 9.023 -24.328 -22.328 1 93.19 199 ARG B N 1
ATOM 3259 C CA . ARG B 1 199 ? 8.609 -25.422 -23.188 1 93.19 199 ARG B CA 1
ATOM 3260 C C . ARG B 1 199 ? 7.168 -25.828 -22.891 1 93.19 199 ARG B C 1
ATOM 3262 O O . ARG B 1 199 ? 6.387 -26.062 -23.812 1 93.19 199 ARG B O 1
ATOM 3269 N N . THR B 1 200 ? 6.91 -25.953 -21.609 1 94.62 200 THR B N 1
ATOM 3270 C CA . THR B 1 200 ? 5.551 -26.297 -21.203 1 94.62 200 THR B CA 1
ATOM 3271 C C . THR B 1 200 ? 4.555 -25.266 -21.719 1 94.62 200 THR B C 1
ATOM 3273 O O . THR B 1 200 ? 3.486 -25.609 -22.234 1 94.62 200 THR B O 1
ATOM 3276 N N . LEU B 1 201 ? 4.859 -24 -21.625 1 95.38 201 LEU B N 1
ATOM 3277 C CA . LEU B 1 201 ? 4.008 -22.906 -22.078 1 95.38 201 LEU B CA 1
ATOM 3278 C C . LEU B 1 201 ? 3.721 -23.016 -23.562 1 95.38 201 LEU B C 1
ATOM 3280 O O . LEU B 1 201 ? 2.562 -22.938 -23.984 1 95.38 201 LEU B O 1
ATOM 3284 N N . VAL B 1 202 ? 4.758 -23.266 -24.344 1 93 202 VAL B N 1
ATOM 3285 C CA . VAL B 1 202 ? 4.609 -23.391 -25.781 1 93 202 VAL B CA 1
ATOM 3286 C C . VAL B 1 202 ? 3.68 -24.547 -26.109 1 93 202 VAL B C 1
ATOM 3288 O O . VAL B 1 202 ? 2.787 -24.422 -26.953 1 93 202 VAL B O 1
ATOM 3291 N N . THR B 1 203 ? 3.902 -25.641 -25.422 1 93.38 203 THR B N 1
ATOM 3292 C CA . THR B 1 203 ? 3.092 -26.828 -25.641 1 93.38 203 THR B CA 1
ATOM 3293 C C . THR B 1 203 ? 1.623 -26.547 -25.328 1 93.38 203 THR B C 1
ATOM 3295 O O . THR B 1 203 ? 0.741 -26.922 -26.109 1 93.38 203 THR B O 1
ATOM 3298 N N . LEU B 1 204 ? 1.378 -25.891 -24.266 1 94.44 204 LEU B N 1
ATOM 3299 C CA . LEU B 1 204 ? 0.01 -25.578 -23.859 1 94.44 204 LEU B CA 1
ATOM 3300 C C . LEU B 1 204 ? -0.652 -24.641 -24.875 1 94.44 204 LEU B C 1
ATOM 3302 O O . LEU B 1 204 ? -1.828 -24.812 -25.203 1 94.44 204 LEU B O 1
ATOM 3306 N N . LEU B 1 205 ? 0.079 -23.688 -25.375 1 93.44 205 LEU B N 1
ATOM 3307 C CA . LEU B 1 205 ? -0.448 -22.734 -26.359 1 93.44 205 LEU B CA 1
ATOM 3308 C C . LEU B 1 205 ? -0.816 -23.453 -27.656 1 93.44 205 LEU B C 1
ATOM 3310 O O . LEU B 1 205 ? -1.84 -23.141 -28.266 1 93.44 205 LEU B O 1
ATOM 3314 N N . GLN B 1 206 ? -0.023 -24.391 -28.031 1 90.06 206 GLN B N 1
ATOM 3315 C CA . GLN B 1 206 ? -0.245 -25.125 -29.281 1 90.06 206 GLN B CA 1
ATOM 3316 C C . GLN B 1 206 ? -1.449 -26.062 -29.156 1 90.06 206 GLN B C 1
ATOM 3318 O O . GLN B 1 206 ? -2.223 -26.203 -30.109 1 90.06 206 GLN B O 1
ATOM 3323 N N . MET B 1 207 ? -1.574 -26.641 -28.047 1 88.06 207 MET B N 1
ATOM 3324 C CA . MET B 1 207 ? -2.672 -27.578 -27.812 1 88.06 207 MET B CA 1
ATOM 3325 C C . MET B 1 207 ? -4.004 -26.844 -27.719 1 88.06 207 MET B C 1
ATOM 3327 O O . MET B 1 207 ? -5.027 -27.328 -28.203 1 88.06 207 MET B O 1
ATOM 3331 N N . ASP B 1 208 ? -4.016 -25.766 -27.094 1 79.81 208 ASP B N 1
ATOM 3332 C CA . ASP B 1 208 ? -5.242 -25.016 -26.844 1 79.81 208 ASP B CA 1
ATOM 3333 C C . ASP B 1 208 ? -5.68 -24.234 -28.094 1 79.81 208 ASP B C 1
ATOM 3335 O O . ASP B 1 208 ? -6.852 -23.891 -28.234 1 79.81 208 ASP B O 1
ATOM 3339 N N . ALA B 1 209 ? -4.727 -23.875 -28.906 1 67.56 209 ALA B N 1
ATOM 3340 C CA . ALA B 1 209 ? -5.07 -23.234 -30.172 1 67.56 209 ALA B CA 1
ATOM 3341 C C . ALA B 1 209 ? -5.844 -24.172 -31.078 1 67.56 209 ALA B C 1
ATOM 3343 O O . ALA B 1 209 ? -6.715 -23.75 -31.844 1 67.56 209 ALA B O 1
ATOM 3344 N N . LEU B 1 210 ? -5.457 -25.469 -31 1 60.66 210 LEU B N 1
ATOM 3345 C CA . LEU B 1 210 ? -6.129 -26.469 -31.828 1 60.66 210 LEU B CA 1
ATOM 3346 C C . LEU B 1 210 ? -7.496 -26.828 -31.25 1 60.66 210 LEU B C 1
ATOM 3348 O O . LEU B 1 210 ? -8.398 -27.234 -31.984 1 60.66 210 LEU B O 1
ATOM 3352 N N . GLY B 1 211 ? -7.738 -26.844 -29.859 1 57.88 211 GLY B N 1
ATOM 3353 C CA . GLY B 1 211 ? -9 -27.203 -29.234 1 57.88 211 GLY B CA 1
ATOM 3354 C C . GLY B 1 211 ? -9.969 -26.047 -29.141 1 57.88 211 GLY B C 1
ATOM 3355 O O . GLY B 1 211 ? -9.758 -25.125 -28.344 1 57.88 211 GLY B O 1
ATOM 3356 N N . GLY B 1 212 ? -10.555 -25.562 -30.172 1 48.91 212 GLY B N 1
ATOM 3357 C CA . GLY B 1 212 ? -11.578 -24.531 -30.234 1 48.91 212 GLY B CA 1
ATOM 3358 C C . GLY B 1 212 ? -12.516 -24.531 -29.047 1 48.91 212 GLY B C 1
ATOM 3359 O O . GLY B 1 212 ? -12.516 -25.469 -28.25 1 48.91 212 GLY B O 1
ATOM 3360 N N . PRO B 1 213 ? -13.188 -23.438 -28.578 1 47.03 213 PRO B N 1
ATOM 3361 C CA . PRO B 1 213 ? -14.203 -23.344 -27.531 1 47.03 213 PRO B CA 1
ATOM 3362 C C . PRO B 1 213 ? -15.18 -24.516 -27.531 1 47.03 213 PRO B C 1
ATOM 3364 O O . PRO B 1 213 ? -16.125 -24.562 -26.734 1 47.03 213 PRO B O 1
ATOM 3367 N N . ASP B 1 214 ? -15.344 -25.312 -28.516 1 39.66 214 ASP B N 1
ATOM 3368 C CA . ASP B 1 214 ? -16.469 -26.234 -28.719 1 39.66 214 ASP B CA 1
ATOM 3369 C C . ASP B 1 214 ? -16.422 -27.391 -27.734 1 39.66 214 ASP B C 1
ATOM 3371 O O . ASP B 1 214 ? -17.016 -28.438 -27.969 1 39.66 214 ASP B O 1
ATOM 3375 N N . ALA B 1 215 ? -15.555 -27.547 -26.859 1 38.62 215 ALA B N 1
ATOM 3376 C CA . ALA B 1 215 ? -15.781 -28.625 -25.906 1 38.62 215 ALA B CA 1
ATOM 3377 C C . ALA B 1 215 ? -17.094 -28.422 -25.156 1 38.62 215 ALA B C 1
ATOM 3379 O O . ALA B 1 215 ? -17.203 -27.5 -24.344 1 38.62 215 ALA B O 1
ATOM 3380 N N . SER B 1 216 ? -18.297 -28.859 -25.656 1 35.69 216 SER B N 1
ATOM 3381 C CA . SER B 1 216 ? -19.703 -28.938 -25.266 1 35.69 216 SER B CA 1
ATOM 3382 C C . SER B 1 216 ? -19.875 -29.594 -23.891 1 35.69 216 SER B C 1
ATOM 3384 O O . SER B 1 216 ? -19.328 -30.672 -23.641 1 35.69 216 SER B O 1
ATOM 3386 N N . PRO B 1 217 ? -20.172 -28.797 -22.766 1 37.06 217 PRO B N 1
ATOM 3387 C CA . PRO B 1 217 ? -20.562 -29.5 -21.531 1 37.06 217 PRO B CA 1
ATOM 3388 C C . PRO B 1 217 ? -21.516 -30.656 -21.797 1 37.06 217 PRO B C 1
ATOM 3390 O O . PRO B 1 217 ? -22.328 -30.609 -22.719 1 37.06 217 PRO B O 1
ATOM 3393 N N . SER B 1 218 ? -21.047 -31.859 -21.641 1 33.97 218 SER B N 1
ATOM 3394 C CA . SER B 1 218 ? -21.859 -33.062 -21.703 1 33.97 218 SER B CA 1
ATOM 3395 C C . SER B 1 218 ? -23.25 -32.844 -21.109 1 33.97 218 SER B C 1
ATOM 3397 O O . SER B 1 218 ? -23.422 -31.953 -20.266 1 33.97 218 SER B O 1
ATOM 3399 N N . GLY B 1 219 ? -24.391 -33.5 -21.609 1 28.02 219 GLY B N 1
ATOM 3400 C CA . GLY B 1 219 ? -25.844 -33.594 -21.547 1 28.02 219 GLY B CA 1
ATOM 3401 C C . GLY B 1 219 ? -26.359 -33.844 -20.141 1 28.02 219 GLY B C 1
ATOM 3402 O O . GLY B 1 219 ? -25.75 -34.594 -19.359 1 28.02 219 GLY B O 1
ATOM 3403 N N . ARG B 1 220 ? -27.109 -32.812 -19.609 1 29.02 220 ARG B N 1
ATOM 3404 C CA . ARG B 1 220 ? -28.016 -33.031 -18.484 1 29.02 220 ARG B CA 1
ATOM 3405 C C . ARG B 1 220 ? -28.781 -34.344 -18.625 1 29.02 220 ARG B C 1
ATOM 3407 O O . ARG B 1 220 ? -29.438 -34.562 -19.656 1 29.02 220 ARG B O 1
ATOM 3414 N N . PRO B 1 221 ? -28.125 -35.406 -17.938 1 28.52 221 PRO B N 1
ATOM 3415 C CA . PRO B 1 221 ? -29.109 -36.469 -17.938 1 28.52 221 PRO B CA 1
ATOM 3416 C C . PRO B 1 221 ? -30.5 -36 -17.562 1 28.52 221 PRO B C 1
ATOM 3418 O O . PRO B 1 221 ? -30.656 -35.031 -16.828 1 28.52 221 PRO B O 1
ATOM 3421 N N . SER B 1 222 ? -31.594 -36.188 -18.406 1 24.7 222 SER B N 1
ATOM 3422 C CA . SER B 1 222 ? -32.969 -36.156 -17.906 1 24.7 222 SER B CA 1
ATOM 3423 C C . SER B 1 222 ? -33.125 -37 -16.656 1 24.7 222 SER B C 1
ATOM 3425 O O . SER B 1 222 ? -32.5 -38.062 -16.562 1 24.7 222 SER B O 1
#